Protein AF-0000000070377873 (afdb_homodimer)

pLDDT: mean 78.88, std 22.55, range [26.38, 98.84]

Nearest PDB structures (foldseek):
  3ucx-assembly1_A  TM=8.715E-01  e=2.286E-15  Mycolicibacterium smegmatis MC2 155
  5ha5-assembly1_D  TM=8.638E-01  e=3.453E-15  Brucella ovis IntaBari-2002-82-58
  5er6-assembly1_C  TM=8.522E-01  e=2.893E-15  Brucella ovis ATCC 25840
  5er6-assembly1_D  TM=8.565E-01  e=4.917E-15  Brucella ovis ATCC 25840
  5er6-assembly1_B  TM=8.440E-01  e=3.255E-15  Brucella ovis ATCC 25840

InterPro domains:
  IPR002347 Short-chain dehydrogenase/reductase SDR [PF00106] (20-206)
  IPR002347 Short-chain dehydrogenase/reductase SDR [PR00080] (94-105)
  IPR002347 Short-chain dehydrogenase/reductase SDR [PR00080] (147-155)
  IPR002347 Short-chain dehydrogenase/reductase SDR [PR00080] (167-186)
  IPR002347 Short-chain dehydrogenase/reductase SDR [PR00081] (20-37)
  IPR002347 Short-chain dehydrogenase/reductase SDR [PR00081] (94-105)
  IPR002347 Short-chain dehydrogenase/reductase SDR [PR00081] (141-157)
  IPR002347 Short-chain dehydrogenase/reductase SDR [PR00081] (167-186)
  IPR002347 Short-chain dehydrogenase/reductase SDR [PR00081] (188-205)
  IPR020904 Short-chain dehydrogenase/reductase, conserved site [PS00061] (154-182)
  IPR036291 NAD(P)-binding domain superfamily [SSF51735] (17-271)

Radius of gyration: 23.63 Å; Cα contacts (8 Å, |Δi|>4): 1146; chains: 2; bounding box: 64×67×55 Å

Organism: Tetrahymena thermophila (strain SB210) (NCBI:txid312017)

Structure (mmCIF, N/CA/C/O backbone):
data_AF-0000000070377873-model_v1
#
loop_
_entity.id
_entity.type
_entity.pdbx_description
1 polymer 'Enoyl-(Acyl carrier) reductase'
#
loop_
_atom_site.group_PDB
_atom_site.id
_atom_site.type_symbol
_atom_site.label_atom_id
_atom_site.label_alt_id
_atom_site.label_comp_id
_atom_site.label_asym_id
_atom_site.label_entity_id
_atom_site.label_seq_id
_atom_site.pdbx_PDB_ins_code
_atom_site.Cartn_x
_atom_site.Cartn_y
_atom_site.Cartn_z
_atom_site.occupancy
_atom_site.B_iso_or_equiv
_atom_site.auth_seq_id
_atom_site.auth_comp_id
_atom_site.auth_asym_id
_atom_site.auth_atom_id
_atom_site.pdbx_PDB_model_num
ATOM 1 N N . MET A 1 1 ? 6.623 2.954 18.872 1 40.24 1 MET A N 1
ATOM 2 C CA . MET A 1 1 ? 5.395 2.41 19.444 1 40.24 1 MET A CA 1
ATOM 3 C C . MET A 1 1 ? 4.212 3.333 19.173 1 40.24 1 MET A C 1
ATOM 5 O O . MET A 1 1 ? 4.383 4.548 19.052 1 40.24 1 MET A O 1
ATOM 9 N N . GLY A 1 2 ? 3.253 2.637 18.497 1 55.46 2 GLY A N 1
ATOM 10 C CA . GLY A 1 2 ? 2.027 3.419 18.508 1 55.46 2 GLY A CA 1
ATOM 11 C C . GLY A 1 2 ? 1.664 3.939 19.886 1 55.46 2 GLY A C 1
ATOM 12 O O . GLY A 1 2 ? 2.017 3.33 20.899 1 55.46 2 GLY A O 1
ATOM 13 N N . ASN A 1 3 ? 1.294 5.198 19.967 1 63.51 3 ASN A N 1
ATOM 14 C CA . ASN A 1 3 ? 0.934 5.827 21.234 1 63.51 3 ASN A CA 1
ATOM 15 C C . ASN A 1 3 ? -0.553 5.663 21.538 1 63.51 3 ASN A C 1
ATOM 17 O O . ASN A 1 3 ? -1.385 5.709 20.631 1 63.51 3 ASN A O 1
ATOM 21 N N . ASN A 1 4 ? -0.818 5.073 22.719 1 68.72 4 ASN A N 1
ATOM 22 C CA . ASN A 1 4 ? -2.213 5.074 23.145 1 68.72 4 ASN A CA 1
ATOM 23 C C . ASN A 1 4 ? -2.579 6.368 23.866 1 68.72 4 ASN A C 1
ATOM 25 O O . ASN A 1 4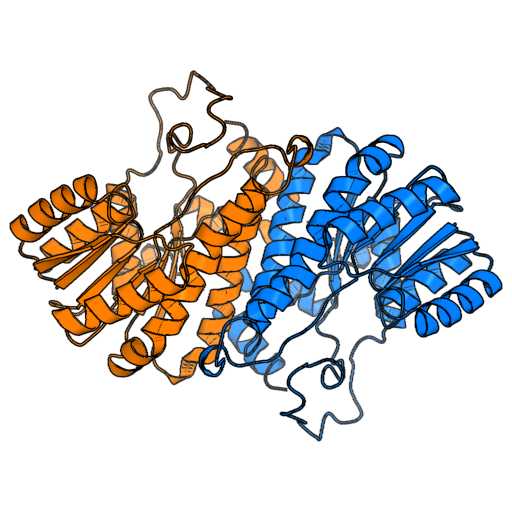 ? -1.7 7.16 24.213 1 68.72 4 ASN A O 1
ATOM 29 N N . LEU A 1 5 ? -3.831 6.519 24.042 1 72.92 5 LEU A N 1
ATOM 30 C CA . LEU A 1 5 ? -4.358 7.768 24.582 1 72.92 5 LEU A CA 1
ATOM 31 C C . LEU A 1 5 ? -3.727 8.085 25.933 1 72.92 5 LEU A C 1
ATOM 33 O O . LEU A 1 5 ? -3.423 9.244 26.224 1 72.92 5 LEU A O 1
ATOM 37 N N . ALA A 1 6 ? -3.546 7.081 26.717 1 71.89 6 ALA A N 1
ATOM 38 C CA . ALA A 1 6 ? -2.972 7.282 28.046 1 71.89 6 ALA A CA 1
ATOM 39 C C . ALA A 1 6 ? -1.543 7.808 27.952 1 71.89 6 ALA A C 1
ATOM 41 O O . ALA A 1 6 ? -1.149 8.691 28.718 1 71.89 6 ALA A O 1
ATOM 42 N N . VAL A 1 7 ? -0.82 7.301 27.044 1 75.51 7 VAL A N 1
ATOM 43 C CA . VAL A 1 7 ? 0.563 7.719 26.844 1 75.51 7 VAL A CA 1
ATOM 44 C C . VAL A 1 7 ? 0.599 9.139 26.284 1 75.51 7 VAL A C 1
ATOM 46 O O . VAL A 1 7 ? 1.42 9.959 26.703 1 75.51 7 VAL A O 1
ATOM 49 N N . LEU A 1 8 ? -0.308 9.389 25.438 1 82.5 8 LEU A N 1
ATOM 50 C CA . LEU A 1 8 ? -0.351 10.7 24.799 1 82.5 8 LEU A CA 1
ATOM 51 C C . LEU A 1 8 ? -0.622 11.796 25.825 1 82.5 8 LEU A C 1
ATOM 53 O O . LEU A 1 8 ? -0.077 12.897 25.721 1 82.5 8 LEU A O 1
ATOM 57 N N . GLN A 1 9 ? -1.355 11.42 26.782 1 82.57 9 GLN A N 1
ATOM 58 C CA . GLN A 1 9 ? -1.77 12.416 27.764 1 82.57 9 GLN A CA 1
ATOM 59 C C . GLN A 1 9 ? -0.588 12.877 28.613 1 82.57 9 GLN A C 1
ATOM 61 O O . GLN A 1 9 ? -0.595 13.989 29.144 1 82.57 9 GLN A O 1
ATOM 66 N N . ILE A 1 10 ? 0.428 12.102 28.658 1 81 10 ILE A N 1
ATOM 67 C CA . ILE A 1 10 ? 1.524 12.458 29.551 1 81 10 ILE A CA 1
ATOM 68 C C . ILE A 1 10 ? 2.695 13.007 28.739 1 81 10 ILE A C 1
ATOM 70 O O . ILE A 1 10 ? 3.686 13.475 29.304 1 81 10 ILE A O 1
ATOM 74 N N . MET A 1 11 ? 2.621 12.959 27.464 1 83.44 11 MET A N 1
ATOM 75 C CA . MET A 1 11 ? 3.668 13.481 26.591 1 83.44 11 MET A CA 1
ATOM 76 C C . MET A 1 11 ? 3.632 15.005 26.548 1 83.44 11 MET A C 1
ATOM 78 O O . MET A 1 11 ? 2.57 15.61 26.709 1 83.44 11 MET A O 1
ATOM 82 N N . PRO A 1 12 ? 4.791 15.565 26.403 1 89.1 12 PRO A N 1
ATOM 83 C CA . PRO A 1 12 ? 4.808 17.028 26.321 1 89.1 12 PRO A CA 1
ATOM 84 C C . PRO A 1 12 ? 4.078 17.558 25.089 1 89.1 12 PRO A C 1
ATOM 86 O O . PRO A 1 12 ? 4.131 16.941 24.022 1 89.1 12 PRO A O 1
ATOM 89 N N . ASN A 1 13 ? 3.432 18.698 25.274 1 91.32 13 ASN A N 1
ATOM 90 C CA . ASN A 1 13 ? 2.739 19.376 24.183 1 91.32 13 ASN A CA 1
ATOM 91 C C . ASN A 1 13 ? 3.706 20.176 23.316 1 91.32 13 ASN A C 1
ATOM 93 O O . ASN A 1 13 ? 4.473 20.995 23.827 1 91.32 13 ASN A O 1
ATOM 97 N N . LYS A 1 14 ? 3.661 19.997 22.006 1 92.66 14 LYS A N 1
ATOM 98 C CA . LYS A 1 14 ? 4.606 20.639 21.097 1 92.66 14 LYS A CA 1
ATOM 99 C C . LYS A 1 14 ? 3.89 21.58 20.134 1 92.66 14 LYS A C 1
ATOM 101 O O . LYS A 1 14 ? 4.498 22.093 19.192 1 92.66 14 LYS A O 1
ATOM 106 N N . PHE A 1 15 ? 2.631 21.723 20.354 1 94.99 15 PHE A N 1
ATOM 107 C CA . PHE A 1 15 ? 1.84 22.616 19.515 1 94.99 15 PHE A CA 1
ATOM 108 C C . PHE A 1 15 ? 2.211 24.071 19.773 1 94.99 15 PHE A C 1
ATOM 110 O O . PHE A 1 15 ? 2.431 24.468 20.919 1 94.99 15 PHE A O 1
ATOM 117 N N . LYS A 1 16 ? 2.279 24.862 18.701 1 93.55 16 LYS A N 1
ATOM 118 C CA . LYS A 1 16 ? 2.529 26.298 18.782 1 93.55 16 LYS A CA 1
ATOM 119 C C . LYS A 1 16 ? 1.332 27.094 18.271 1 93.55 16 LYS A C 1
ATOM 121 O O . LYS A 1 16 ? 0.901 26.914 17.13 1 93.55 16 LYS A O 1
ATOM 126 N N . SER A 1 17 ? 0.835 27.94 19.111 1 92.55 17 SER A N 1
ATOM 127 C CA . SER A 1 17 ? -0.261 28.817 18.712 1 92.55 17 SER A CA 1
ATOM 128 C C . SER A 1 17 ? 0.127 29.679 17.516 1 92.55 17 SER A C 1
ATOM 130 O O . SER A 1 17 ? 1.286 30.079 17.383 1 92.55 17 SER A O 1
ATOM 132 N N . GLY A 1 18 ? -0.822 29.913 16.668 1 93.57 18 GLY A N 1
ATOM 133 C CA . GLY A 1 18 ? -0.566 30.746 15.503 1 93.57 18 GLY A CA 1
ATOM 134 C C . GLY A 1 18 ? 0.08 29.988 14.359 1 93.57 18 GLY A C 1
ATOM 135 O O . GLY A 1 18 ? 0.475 30.586 13.356 1 93.57 18 GLY A O 1
ATOM 136 N N . SER A 1 19 ? 0.239 28.733 14.522 1 97.69 19 SER A N 1
ATOM 137 C CA . SER A 1 19 ? 0.829 27.895 13.484 1 97.69 19 SER A CA 1
ATOM 138 C C . SER A 1 19 ? 0.055 28.008 12.175 1 97.69 19 SER A C 1
ATOM 140 O O . SER A 1 19 ? -1.138 28.32 12.179 1 97.69 19 SER A O 1
ATOM 142 N N . VAL A 1 20 ? 0.756 27.835 11.07 1 98.75 20 VAL A N 1
ATOM 143 C CA . VAL A 1 20 ? 0.139 27.761 9.75 1 98.75 20 VAL A CA 1
ATOM 144 C C . VAL A 1 20 ? -0.188 26.308 9.412 1 98.75 20 VAL A C 1
ATOM 146 O O . VAL A 1 20 ? 0.71 25.467 9.326 1 98.75 20 VAL A O 1
ATOM 149 N N . VAL A 1 21 ? -1.487 26.036 9.228 1 98.76 21 VAL A N 1
ATOM 150 C CA . VAL A 1 21 ? -1.974 24.675 9.027 1 98.76 21 VAL A CA 1
ATOM 151 C C . VAL A 1 21 ? -2.6 24.549 7.64 1 98.76 21 VAL A C 1
ATOM 153 O O . VAL A 1 21 ? -3.489 25.325 7.28 1 98.76 21 VAL A O 1
ATOM 156 N N . LEU A 1 22 ? -2.074 23.704 6.816 1 98.77 22 LEU A N 1
ATOM 157 C CA . LEU A 1 22 ? -2.631 23.358 5.513 1 98.77 22 LEU A CA 1
ATOM 158 C C . LEU A 1 22 ? -3.426 22.059 5.589 1 98.77 22 LEU A C 1
ATOM 160 O O . LEU A 1 22 ? -2.88 21.012 5.943 1 98.77 22 LEU A O 1
ATOM 164 N N . ILE A 1 23 ? -4.739 22.055 5.248 1 98.65 23 ILE A N 1
ATOM 165 C CA . ILE A 1 23 ? -5.608 20.898 5.434 1 98.65 23 ILE A CA 1
ATOM 166 C C . ILE A 1 23 ? -6.217 20.489 4.094 1 98.65 23 ILE A C 1
ATOM 168 O O . ILE A 1 23 ? -6.954 21.263 3.478 1 98.65 23 ILE A O 1
ATOM 172 N N . THR A 1 24 ? -5.93 19.3 3.656 1 98.16 24 THR A N 1
ATOM 173 C CA . THR A 1 24 ? -6.614 18.741 2.496 1 98.16 24 THR A CA 1
ATOM 174 C C . THR A 1 24 ? -7.925 18.078 2.909 1 98.16 24 THR A C 1
ATOM 176 O O . THR A 1 24 ? -8.015 17.484 3.985 1 98.16 24 THR A O 1
ATOM 179 N N . GLY A 1 25 ? -8.936 18.147 2.034 1 96.03 25 GLY A N 1
ATOM 180 C CA . GLY A 1 25 ? -10.24 17.602 2.376 1 96.03 25 GLY A CA 1
ATOM 181 C C . GLY A 1 25 ? -10.902 18.323 3.535 1 96.03 25 GLY A C 1
ATOM 182 O O . GLY A 1 25 ? -11.436 17.687 4.446 1 96.03 25 GLY A O 1
ATOM 183 N N . ALA A 1 26 ? -10.851 19.603 3.512 1 96.38 26 ALA A N 1
ATOM 184 C CA . ALA A 1 26 ? -11.262 20.411 4.657 1 96.38 26 ALA A CA 1
ATOM 185 C C . ALA A 1 26 ? -12.743 20.768 4.573 1 96.38 26 ALA A C 1
ATOM 187 O O . ALA A 1 26 ? -13.282 21.425 5.467 1 96.38 26 ALA A O 1
ATOM 188 N N . SER A 1 27 ? -13.466 20.278 3.594 1 93.89 27 SER A N 1
ATOM 189 C CA . SER A 1 27 ? -14.815 20.77 3.337 1 93.89 27 SER A CA 1
ATOM 190 C C . SER A 1 27 ? -15.846 20.018 4.173 1 93.89 27 SER A C 1
ATOM 192 O O . SER A 1 27 ? -16.988 20.462 4.305 1 93.89 27 SER A O 1
ATOM 194 N N . GLN A 1 28 ? -15.523 18.851 4.704 1 89.95 28 GLN A N 1
ATOM 195 C CA . GLN A 1 28 ? -16.48 18.064 5.474 1 89.95 28 GLN A CA 1
ATOM 196 C C . GLN A 1 28 ? -15.767 17.064 6.38 1 89.95 28 GLN A C 1
ATOM 198 O O . GLN A 1 28 ? -14.539 16.958 6.351 1 89.95 28 GLN A O 1
ATOM 203 N N . GLY A 1 29 ? -16.559 16.516 7.309 1 89.52 29 GLY A N 1
ATOM 204 C CA . GLY A 1 29 ? -16.092 15.397 8.112 1 89.52 29 GLY A CA 1
ATOM 205 C C . GLY A 1 29 ? -14.986 15.776 9.078 1 89.52 29 GLY A C 1
ATOM 206 O O . GLY A 1 29 ? -15.093 16.774 9.793 1 89.52 29 GLY A O 1
ATOM 207 N N . ILE A 1 30 ? -14.037 14.949 9.13 1 90.28 30 ILE A N 1
ATOM 208 C CA . ILE A 1 30 ? -12.927 15.113 10.062 1 90.28 30 ILE A CA 1
ATOM 209 C C . ILE A 1 30 ? -12.125 16.359 9.694 1 90.28 30 ILE A C 1
ATOM 211 O O . ILE A 1 30 ? -11.702 17.115 10.572 1 90.28 30 ILE A O 1
ATOM 215 N N . GLY A 1 31 ? -11.978 16.604 8.343 1 94.98 31 GLY A N 1
ATOM 216 C CA . GLY A 1 31 ? -11.226 17.764 7.889 1 94.98 31 GLY A CA 1
ATOM 217 C C . GLY A 1 31 ? -11.824 19.08 8.35 1 94.98 31 GLY A C 1
ATOM 218 O O . GLY A 1 31 ? -11.102 19.972 8.8 1 94.98 31 GLY A O 1
ATOM 219 N N . LYS A 1 32 ? -13.106 19.136 8.241 1 96.28 32 LYS A N 1
ATOM 220 C CA . LYS A 1 32 ? -13.808 20.326 8.712 1 96.28 32 LYS A CA 1
ATOM 221 C C . LYS A 1 32 ? -13.63 20.511 10.216 1 96.28 32 LYS A C 1
ATOM 223 O O . LYS A 1 32 ? -13.327 21.612 10.68 1 96.28 32 LYS A O 1
ATOM 228 N N . GLU A 1 33 ? -13.813 19.461 10.949 1 95.29 33 GLU A N 1
ATOM 229 C CA . GLU A 1 33 ? -13.711 19.534 12.404 1 95.29 33 GLU A CA 1
ATOM 230 C C . GLU A 1 33 ? -12.3 19.919 12.84 1 95.29 33 GLU A C 1
ATOM 232 O O . GLU A 1 33 ? -12.126 20.693 13.783 1 95.29 33 GLU A O 1
ATOM 237 N N . LEU A 1 34 ? -11.331 19.404 12.189 1 96.77 34 LEU A N 1
ATOM 238 C CA . LEU A 1 34 ? -9.953 19.767 12.499 1 96.77 34 LEU A CA 1
ATOM 239 C C . LEU A 1 34 ? -9.703 21.245 12.22 1 96.77 34 LEU A C 1
ATOM 241 O O . LEU A 1 34 ? -9.026 21.922 12.997 1 96.77 34 LEU A O 1
ATOM 245 N N . ALA A 1 35 ? -10.245 21.705 11.091 1 98.15 35 ALA A N 1
ATOM 246 C CA . ALA A 1 35 ? -10.12 23.12 10.751 1 98.15 35 ALA A CA 1
ATOM 247 C C . ALA A 1 35 ? -10.684 24.003 11.861 1 98.15 35 ALA A C 1
ATOM 249 O O . ALA A 1 35 ? -10.047 24.976 12.272 1 98.15 35 ALA A O 1
ATOM 250 N N . LEU A 1 36 ? -11.807 23.631 12.375 1 97.91 36 LEU A N 1
ATOM 251 C CA . LEU A 1 36 ? -12.462 24.406 13.422 1 97.91 36 LEU A CA 1
ATOM 252 C C . LEU A 1 36 ? -11.636 24.395 14.704 1 97.91 36 LEU A C 1
ATOM 254 O O . LEU A 1 36 ? -11.492 25.427 15.363 1 97.91 36 LEU A O 1
ATOM 258 N N . ARG A 1 37 ? -11.067 23.285 15.044 1 96.73 37 ARG A N 1
ATOM 259 C CA . ARG A 1 37 ? -10.255 23.163 16.25 1 96.73 37 ARG A CA 1
ATOM 260 C C . ARG A 1 37 ? -8.992 24.011 16.148 1 96.73 37 ARG A C 1
ATOM 262 O O . ARG A 1 37 ? -8.616 24.692 17.105 1 96.73 37 ARG A O 1
ATOM 269 N N . TYR A 1 38 ? -8.35 24.003 15.028 1 97.93 38 TYR A N 1
ATOM 270 C CA . TYR A 1 38 ? -7.15 24.811 14.845 1 97.93 38 TYR A CA 1
ATOM 271 C C . TYR A 1 38 ? -7.492 26.296 14.805 1 97.93 38 TYR A C 1
ATOM 273 O O . TYR A 1 38 ? -6.73 27.129 15.3 1 97.93 38 TYR A O 1
ATOM 281 N N . ALA A 1 39 ? -8.651 26.614 14.186 1 98.04 39 ALA A N 1
ATOM 282 C CA . ALA A 1 39 ? -9.091 28.006 14.147 1 98.04 39 ALA A CA 1
ATOM 283 C C . ALA A 1 39 ? -9.293 28.557 15.556 1 98.04 39 ALA A C 1
ATOM 285 O O . ALA A 1 39 ? -8.869 29.675 15.858 1 98.04 39 ALA A O 1
ATOM 286 N N . SER A 1 40 ? -9.879 27.725 16.389 1 97.06 40 SER A N 1
ATOM 287 C CA . SER A 1 40 ? -10.132 28.133 17.767 1 97.06 40 SER A CA 1
ATOM 288 C C . SER A 1 40 ? -8.827 28.343 18.528 1 97.06 40 SER A C 1
ATOM 290 O O . SER A 1 40 ? -8.821 28.946 19.604 1 97.06 40 SER A O 1
ATOM 292 N N . ARG A 1 41 ? -7.757 27.883 17.995 1 96.9 41 ARG A N 1
ATOM 293 C CA . ARG A 1 41 ? -6.435 28.028 18.596 1 96.9 41 ARG A CA 1
ATOM 294 C C . ARG A 1 41 ? -5.631 29.118 17.895 1 96.9 41 ARG A C 1
ATOM 296 O O . ARG A 1 41 ? -4.4 29.125 17.955 1 96.9 41 ARG A O 1
ATOM 303 N N . GLN A 1 42 ? -6.35 29.927 17.097 1 96.94 42 GLN A N 1
ATOM 304 C CA . GLN A 1 42 ? -5.837 31.134 16.458 1 96.94 42 GLN A CA 1
ATOM 305 C C . GLN A 1 42 ? -4.836 30.793 15.358 1 96.94 42 GLN A C 1
ATOM 307 O O . GLN A 1 42 ? -3.868 31.525 15.142 1 96.94 42 GLN A O 1
ATOM 312 N N . CYS A 1 43 ? -4.989 29.694 14.749 1 98.19 43 CYS A N 1
ATOM 313 C CA . CYS A 1 43 ? -4.104 29.272 13.668 1 98.19 43 CYS A CA 1
ATOM 314 C C . CYS A 1 43 ? -4.478 29.956 12.359 1 98.19 43 CYS A C 1
ATOM 316 O O . CYS A 1 43 ? -5.578 30.496 12.228 1 98.19 43 CYS A O 1
ATOM 318 N N . ARG A 1 44 ? -3.518 30.066 11.501 1 98.65 44 ARG A N 1
ATOM 319 C CA . ARG A 1 44 ? -3.748 30.418 10.104 1 98.65 44 ARG A CA 1
ATOM 320 C C . ARG A 1 44 ? -3.947 29.171 9.25 1 98.65 44 ARG A C 1
ATOM 322 O O . ARG A 1 44 ? -3.17 28.218 9.343 1 98.65 44 ARG A O 1
ATOM 329 N N . LEU A 1 45 ? -5.029 29.167 8.472 1 98.72 45 LEU A N 1
ATOM 330 C CA . LEU A 1 45 ? -5.435 27.918 7.838 1 98.72 45 LEU A CA 1
ATOM 331 C C . LEU A 1 45 ? -5.573 28.093 6.329 1 98.72 45 LEU A C 1
ATOM 333 O O . LEU A 1 45 ? -6.105 29.103 5.863 1 98.72 45 LEU A O 1
ATOM 337 N N . LEU A 1 46 ? -5.004 27.253 5.576 1 98.84 46 LEU A N 1
ATOM 338 C CA . LEU A 1 46 ? -5.418 27.061 4.191 1 98.84 46 LEU A CA 1
ATOM 339 C C . LEU A 1 46 ? -6.286 25.815 4.05 1 98.84 46 LEU A C 1
ATOM 341 O O . LEU A 1 46 ? -5.823 24.699 4.3 1 98.84 46 LEU A O 1
ATOM 345 N N . LEU A 1 47 ? -7.528 26.029 3.671 1 98.72 47 LEU A N 1
ATOM 346 C CA . LEU A 1 47 ? -8.523 24.971 3.529 1 98.72 47 LEU A CA 1
ATOM 347 C C . LEU A 1 47 ? -8.635 24.522 2.075 1 98.72 47 LEU A C 1
ATOM 349 O O . LEU A 1 47 ? -8.968 25.322 1.198 1 98.72 47 LEU A O 1
ATOM 353 N N . CYS A 1 48 ? -8.388 23.225 1.86 1 98.45 48 CYS A N 1
ATOM 354 C CA . CYS A 1 48 ? -8.302 22.749 0.483 1 98.45 48 CYS A CA 1
ATOM 355 C C . CYS A 1 48 ? -9.304 21.629 0.23 1 98.45 48 CYS A C 1
ATOM 357 O O . CYS A 1 48 ? -9.384 20.675 1.006 1 98.45 48 CYS A O 1
ATOM 359 N N . ALA A 1 49 ? -10.046 21.7 -0.83 1 97.43 49 ALA A N 1
ATOM 360 C CA . ALA A 1 49 ? -10.981 20.675 -1.286 1 97.43 49 ALA A CA 1
ATOM 361 C C . ALA A 1 49 ? -11.497 20.988 -2.688 1 97.43 49 ALA A C 1
ATOM 363 O O . ALA A 1 49 ? -11.092 21.98 -3.298 1 97.43 49 ALA A O 1
ATOM 364 N N . ARG A 1 50 ? -12.337 20.158 -3.166 1 95.11 50 ARG A N 1
ATOM 365 C CA . ARG A 1 50 ? -12.84 20.309 -4.528 1 95.11 50 ARG A CA 1
ATOM 366 C C . ARG A 1 50 ? -14.053 21.233 -4.564 1 95.11 50 ARG A C 1
ATOM 368 O O . ARG A 1 50 ? -14.293 21.911 -5.565 1 95.11 50 ARG A O 1
ATOM 375 N N . ASN A 1 51 ? -14.819 21.236 -3.486 1 95.52 51 ASN A N 1
ATOM 376 C CA . ASN A 1 51 ? -16.071 21.985 -3.464 1 95.52 51 ASN A CA 1
ATOM 377 C C . ASN A 1 51 ? -15.887 23.366 -2.84 1 95.52 51 ASN A C 1
ATOM 379 O O . ASN A 1 51 ? -15.823 23.496 -1.617 1 95.52 51 ASN A O 1
ATOM 383 N N . VAL A 1 52 ? -15.984 24.366 -3.653 1 96.86 52 VAL A N 1
ATOM 384 C CA . VAL A 1 52 ? -15.658 25.724 -3.232 1 96.86 52 VAL A CA 1
ATOM 385 C C . VAL A 1 52 ? -16.733 26.242 -2.28 1 96.86 52 VAL A C 1
ATOM 387 O O . VAL A 1 52 ? -16.428 26.943 -1.311 1 96.86 52 VAL A O 1
ATOM 390 N N . GLU A 1 53 ? -17.97 25.92 -2.522 1 97.4 53 GLU A N 1
ATOM 391 C CA . GLU A 1 53 ? -19.059 26.416 -1.685 1 97.4 53 GLU A CA 1
ATOM 392 C C . GLU A 1 53 ? -18.954 25.872 -0.263 1 97.4 53 GLU A C 1
ATOM 394 O O . GLU A 1 53 ? -19.132 26.614 0.706 1 97.4 53 GLU A O 1
ATOM 399 N N . LEU A 1 54 ? -18.678 24.639 -0.163 1 97.09 54 LEU A N 1
ATOM 400 C CA . LEU A 1 54 ? -18.501 24.036 1.154 1 97.09 54 LEU A CA 1
ATOM 401 C C . LEU A 1 54 ? -17.282 24.621 1.859 1 97.09 54 LEU A C 1
ATOM 403 O O . LEU A 1 54 ? -17.305 24.832 3.074 1 97.09 54 LEU A O 1
ATOM 407 N N . LEU A 1 55 ? -16.29 24.929 1.088 1 98.02 55 LEU A N 1
ATOM 408 C CA . LEU A 1 55 ? -15.083 25.522 1.654 1 98.02 55 LEU A CA 1
ATOM 409 C C . LEU A 1 55 ? -15.371 26.909 2.218 1 98.02 55 LEU A C 1
ATOM 411 O O . LEU A 1 55 ? -14.867 27.267 3.285 1 98.02 55 LEU A O 1
ATOM 415 N N . LYS A 1 56 ? -16.135 27.656 1.516 1 98.24 56 LYS A N 1
ATOM 416 C CA . LYS A 1 56 ? -16.475 29.006 1.956 1 98.24 56 LYS A CA 1
ATOM 417 C C . LYS A 1 56 ? -17.234 28.977 3.28 1 98.24 56 LYS A C 1
ATOM 419 O O . LYS A 1 56 ? -17.024 29.834 4.14 1 98.24 56 LYS A O 1
ATOM 424 N N . ASN A 1 57 ? -18.079 28.033 3.381 1 98.1 57 ASN A N 1
ATOM 425 C CA . ASN A 1 57 ? -18.793 27.867 4.643 1 98.1 57 ASN A CA 1
ATOM 426 C C . ASN A 1 57 ? -17.836 27.571 5.794 1 98.1 57 ASN A C 1
ATOM 428 O O . ASN A 1 57 ? -17.944 28.169 6.866 1 98.1 57 ASN A O 1
ATOM 432 N N . VAL A 1 58 ? -16.905 26.685 5.588 1 98.31 58 VAL A N 1
ATOM 433 C CA . VAL A 1 58 ? -15.936 26.329 6.62 1 98.31 58 VAL A CA 1
ATOM 434 C C . VAL A 1 58 ? -15.033 27.525 6.916 1 98.31 58 VAL A C 1
ATOM 436 O O . VAL A 1 58 ? -14.691 27.781 8.073 1 98.31 58 VAL A O 1
ATOM 439 N N . GLN A 1 59 ? -14.662 28.252 5.87 1 98.58 59 GLN A N 1
ATOM 440 C CA . GLN A 1 59 ? -13.85 29.455 6.024 1 98.58 59 GLN A CA 1
ATOM 441 C C . GLN A 1 59 ? -14.521 30.456 6.96 1 98.58 59 GLN A C 1
ATOM 443 O O . GLN A 1 59 ? -13.883 30.984 7.873 1 98.58 59 GLN A O 1
ATOM 448 N N . SER A 1 60 ? -15.766 30.673 6.738 1 98.54 60 SER A N 1
ATOM 449 C CA . SER A 1 60 ? -16.522 31.616 7.555 1 98.54 60 SER A CA 1
ATOM 450 C C . SER A 1 60 ? -16.553 31.181 9.016 1 98.54 60 SER A C 1
ATOM 452 O O . SER A 1 60 ? -16.345 31.997 9.917 1 98.54 60 SER A O 1
ATOM 454 N N . LEU A 1 61 ? -16.806 29.948 9.238 1 98.24 61 LEU A N 1
ATOM 455 C CA . LEU A 1 61 ? -16.845 29.407 10.593 1 98.24 61 LEU A CA 1
ATOM 456 C C . LEU A 1 61 ? -15.487 29.549 11.273 1 98.24 61 LEU A C 1
ATOM 458 O O . LEU A 1 61 ? -15.412 29.934 12.442 1 98.24 61 LEU A O 1
ATOM 462 N N . CYS A 1 62 ? -14.431 29.256 10.562 1 98.42 62 CYS A N 1
ATOM 463 C CA . CYS A 1 62 ? -13.08 29.348 11.105 1 98.42 62 CYS A CA 1
ATOM 464 C C . CYS A 1 62 ? -12.744 30.784 11.489 1 98.42 62 CYS A C 1
ATOM 466 O O . CYS A 1 62 ? -12.18 31.03 12.557 1 98.42 62 CYS A O 1
ATOM 468 N N . ASN A 1 63 ? -13.092 31.701 10.602 1 98.16 63 ASN A N 1
ATOM 469 C CA . ASN A 1 63 ? -12.828 33.109 10.879 1 98.16 63 ASN A CA 1
ATOM 470 C C . ASN A 1 63 ? -13.593 33.592 12.107 1 98.16 63 ASN A C 1
ATOM 472 O O . ASN A 1 63 ? -13.08 34.396 12.887 1 98.16 63 ASN A O 1
ATOM 476 N N . HIS A 1 64 ? -14.736 33.06 12.295 1 97.95 64 HIS A N 1
ATOM 477 C CA . HIS A 1 64 ? -15.555 33.42 13.447 1 97.95 64 HIS A CA 1
ATOM 478 C C . HIS A 1 64 ? -14.951 32.887 14.741 1 97.95 64 HIS A C 1
ATOM 480 O O . HIS A 1 64 ? -15.118 33.49 15.804 1 97.95 64 HIS A O 1
ATOM 486 N N . LEU A 1 65 ? -14.218 31.809 14.674 1 97.27 65 LEU A N 1
ATOM 487 C CA . LEU A 1 65 ? -13.655 31.154 15.85 1 97.27 65 LEU A CA 1
ATOM 488 C C . LEU A 1 65 ? -12.304 31.76 16.215 1 97.27 65 LEU A C 1
ATOM 490 O O . LEU A 1 65 ? -11.685 31.358 17.203 1 97.27 65 LEU A O 1
ATOM 494 N N . GLY A 1 66 ? -11.797 32.72 15.37 1 96.12 66 GLY A N 1
ATOM 495 C CA . GLY A 1 66 ? -10.581 33.434 15.722 1 96.12 66 GLY A CA 1
ATOM 496 C C . GLY A 1 66 ? -9.401 33.074 14.839 1 96.12 66 GLY A C 1
ATOM 497 O O . GLY A 1 66 ? -8.314 33.636 14.987 1 96.12 66 GLY A O 1
ATOM 498 N N . GLY A 1 67 ? -9.592 32.103 13.919 1 96.98 67 GLY A N 1
ATOM 499 C CA . GLY A 1 67 ? -8.55 31.773 12.96 1 96.98 67 GLY A CA 1
ATOM 500 C C . GLY A 1 67 ? -8.545 32.683 11.746 1 96.98 67 GLY A C 1
ATOM 501 O O . GLY A 1 67 ? -9.383 33.58 11.634 1 96.98 67 GLY A O 1
ATOM 502 N N . LYS A 1 68 ? -7.586 32.593 10.955 1 98.06 68 LYS A N 1
ATOM 503 C CA . LYS A 1 68 ? -7.506 33.223 9.64 1 98.06 68 LYS A CA 1
ATOM 504 C C . LYS A 1 68 ? -7.461 32.176 8.531 1 98.06 68 LYS A C 1
ATOM 506 O O . LYS A 1 68 ? -6.408 31.598 8.258 1 98.06 68 LYS A O 1
ATOM 511 N N . ALA A 1 69 ? -8.594 32.038 7.89 1 98.61 69 ALA A N 1
ATOM 512 C CA . ALA A 1 69 ? -8.7 30.931 6.943 1 98.61 69 ALA A CA 1
ATOM 513 C C . ALA A 1 69 ? -8.767 31.442 5.507 1 98.61 69 ALA A C 1
ATOM 515 O O . ALA A 1 69 ? -9.456 32.424 5.223 1 98.61 69 ALA A O 1
ATOM 516 N N . GLU A 1 70 ? -7.99 30.891 4.666 1 98.65 70 GLU A N 1
ATOM 517 C CA . GLU A 1 70 ? -8.079 31.022 3.215 1 98.65 70 GLU A CA 1
ATOM 518 C C . GLU A 1 70 ? -8.479 29.7 2.565 1 98.65 70 GLU A C 1
ATOM 520 O O . GLU A 1 70 ? -8.339 28.636 3.172 1 98.65 70 GLU A O 1
ATOM 525 N N . ILE A 1 71 ? -9.076 29.801 1.343 1 98.6 71 ILE A N 1
ATOM 526 C CA . ILE A 1 71 ? -9.533 28.582 0.684 1 98.6 71 ILE A CA 1
ATOM 527 C C . ILE A 1 71 ? -8.75 28.37 -0.609 1 98.6 71 ILE A C 1
ATOM 529 O O . ILE A 1 71 ? -8.312 29.334 -1.242 1 98.6 71 ILE A O 1
ATOM 533 N N . CYS A 1 72 ? -8.534 27.138 -0.969 1 98.37 72 CYS A N 1
ATOM 534 C CA . CYS A 1 72 ? -7.91 26.732 -2.223 1 98.37 72 CYS A CA 1
ATOM 535 C C . CYS A 1 72 ? -8.651 25.554 -2.844 1 98.37 72 CYS A C 1
ATOM 537 O O . CYS A 1 72 ? -8.642 24.45 -2.297 1 98.37 72 CYS A O 1
ATOM 539 N N . GLN A 1 73 ? -9.315 25.826 -3.921 1 98.11 73 GLN A N 1
ATOM 540 C CA . GLN A 1 73 ? -9.971 24.746 -4.65 1 98.11 73 GLN A CA 1
ATOM 541 C C . GLN A 1 73 ? -8.952 23.883 -5.389 1 98.11 73 GLN A C 1
ATOM 543 O O . GLN A 1 73 ? -8.177 24.388 -6.204 1 98.11 73 GLN A O 1
ATOM 548 N N . MET A 1 74 ? -9.013 22.549 -5.102 1 96.95 74 MET A N 1
ATOM 549 C CA . MET A 1 74 ? -8.036 21.671 -5.74 1 96.95 74 MET A CA 1
ATOM 550 C C . MET A 1 74 ? -8.451 20.209 -5.608 1 96.95 74 MET A C 1
ATOM 552 O O . MET A 1 74 ? -9.316 19.876 -4.796 1 96.95 74 MET A O 1
ATOM 556 N N . ASP A 1 75 ? -7.906 19.461 -6.502 1 97.13 75 ASP A N 1
ATOM 557 C CA . ASP A 1 75 ? -8.017 18.006 -6.472 1 97.13 75 ASP A CA 1
ATOM 558 C C . ASP A 1 75 ? -6.68 17.361 -6.114 1 97.13 75 ASP A C 1
ATOM 560 O O . ASP A 1 75 ? -5.705 17.487 -6.857 1 97.13 75 ASP A O 1
ATOM 564 N N . VAL A 1 76 ? -6.692 16.647 -4.997 1 96.49 76 VAL A N 1
ATOM 565 C CA . VAL A 1 76 ? -5.437 16.12 -4.471 1 96.49 76 VAL A CA 1
ATOM 566 C C . VAL A 1 76 ? -4.873 15.074 -5.43 1 96.49 76 VAL A C 1
ATOM 568 O O . VAL A 1 76 ? -3.692 14.727 -5.354 1 96.49 76 VAL A O 1
ATOM 571 N N . SER A 1 77 ? -5.756 14.501 -6.297 1 95.62 77 SER A N 1
ATOM 572 C CA . SER A 1 77 ? -5.303 13.485 -7.241 1 95.62 77 SER A CA 1
ATOM 573 C C . SER A 1 77 ? -4.517 14.109 -8.389 1 95.62 77 SER A C 1
ATOM 575 O O . SER A 1 77 ? -3.914 13.397 -9.195 1 95.62 77 SER A O 1
ATOM 577 N N . ASN A 1 78 ? -4.508 15.392 -8.491 1 97.03 78 ASN A N 1
ATOM 578 C CA . ASN A 1 78 ? -3.79 16.123 -9.529 1 97.03 78 ASN A CA 1
ATOM 579 C C . ASN A 1 78 ? -2.51 16.753 -8.987 1 97.03 78 ASN A C 1
ATOM 581 O O . ASN A 1 78 ? -2.564 17.654 -8.148 1 97.03 78 ASN A O 1
ATOM 585 N N . GLU A 1 79 ? -1.398 16.348 -9.499 1 96.76 79 GLU A N 1
ATOM 586 C CA . GLU A 1 79 ? -0.103 16.798 -9 1 96.76 79 GLU A CA 1
ATOM 587 C C . GLU A 1 79 ? 0.042 18.312 -9.128 1 96.76 79 GLU A C 1
ATOM 589 O O . GLU A 1 79 ? 0.533 18.973 -8.211 1 96.76 79 GLU A O 1
ATOM 594 N N . GLU A 1 80 ? -0.368 18.827 -10.234 1 97.69 80 GLU A N 1
ATOM 595 C CA . GLU A 1 80 ? -0.241 20.262 -10.467 1 97.69 80 GLU A CA 1
ATOM 596 C C . GLU A 1 80 ? -1.085 21.059 -9.477 1 97.69 80 GLU A C 1
ATOM 598 O O . GLU A 1 80 ? -0.683 22.138 -9.036 1 97.69 80 GLU A O 1
ATOM 603 N N . ASP A 1 81 ? -2.244 20.602 -9.172 1 98.08 81 ASP A N 1
ATOM 604 C CA . ASP A 1 81 ? -3.08 21.238 -8.158 1 98.08 81 ASP A CA 1
ATOM 605 C C . ASP A 1 81 ? -2.375 21.267 -6.804 1 98.08 81 ASP A C 1
ATOM 607 O O . ASP A 1 81 ? -2.44 22.266 -6.085 1 98.08 81 ASP A O 1
ATOM 611 N N . CYS A 1 82 ? -1.702 20.21 -6.466 1 97.86 82 CYS A N 1
ATOM 612 C CA . CYS A 1 82 ? -0.997 20.116 -5.193 1 97.86 82 CYS A CA 1
ATOM 613 C C . CYS A 1 82 ? 0.162 21.105 -5.137 1 97.86 82 CYS A C 1
ATOM 615 O O . CYS A 1 82 ? 0.395 21.737 -4.106 1 97.86 82 CYS A O 1
ATOM 617 N N . LYS A 1 83 ? 0.834 21.201 -6.252 1 97.39 83 LYS A N 1
ATOM 618 C CA . LYS A 1 83 ? 1.903 22.192 -6.337 1 97.39 83 LYS A CA 1
ATOM 619 C C . LYS A 1 83 ? 1.362 23.603 -6.124 1 97.39 83 LYS A C 1
ATOM 621 O O . LYS A 1 83 ? 1.925 24.38 -5.35 1 97.39 83 LYS A O 1
ATOM 626 N N . ARG A 1 84 ? 0.327 23.868 -6.787 1 98.16 84 ARG A N 1
ATOM 627 C CA . ARG A 1 84 ? -0.303 25.18 -6.683 1 98.16 84 ARG A CA 1
ATOM 628 C C . ARG A 1 84 ? -0.787 25.444 -5.261 1 98.16 84 ARG A C 1
ATOM 630 O O . ARG A 1 84 ? -0.667 26.562 -4.756 1 98.16 84 ARG A O 1
ATOM 637 N N . MET A 1 85 ? -1.315 24.454 -4.623 1 98.29 85 MET A N 1
ATOM 638 C CA . MET A 1 85 ? -1.8 24.56 -3.249 1 98.29 85 MET A CA 1
ATOM 639 C C . MET A 1 85 ? -0.68 24.99 -2.308 1 98.29 85 MET A C 1
ATOM 641 O O . MET A 1 85 ? -0.879 25.855 -1.454 1 98.29 85 MET A O 1
ATOM 645 N N . ILE A 1 86 ? 0.502 24.395 -2.485 1 98.52 86 ILE A N 1
ATOM 646 C CA . ILE A 1 86 ? 1.645 24.741 -1.648 1 98.52 86 ILE A CA 1
ATOM 647 C C . ILE A 1 86 ? 2.061 26.186 -1.916 1 98.52 86 ILE A C 1
ATOM 649 O O . ILE A 1 86 ? 2.312 26.95 -0.98 1 98.52 86 ILE A O 1
ATOM 653 N N . GLN A 1 87 ? 2.049 26.532 -3.167 1 98.21 87 GLN A N 1
ATOM 654 C CA . GLN A 1 87 ? 2.421 27.894 -3.537 1 98.21 87 GLN A CA 1
ATOM 655 C C . GLN A 1 87 ? 1.441 28.909 -2.956 1 98.21 87 GLN A C 1
ATOM 657 O O . GLN A 1 87 ? 1.848 29.978 -2.496 1 98.21 87 GLN A O 1
ATOM 662 N N . GLU A 1 88 ? 0.195 28.634 -2.987 1 98.39 88 GLU A N 1
ATOM 663 C CA . GLU A 1 88 ? -0.823 29.512 -2.417 1 98.39 88 GLU A CA 1
ATOM 664 C C . GLU A 1 88 ? -0.628 29.68 -0.913 1 98.39 88 GLU A C 1
ATOM 666 O O . GLU A 1 88 ? -0.789 30.78 -0.38 1 98.39 88 GLU A O 1
ATOM 671 N N . CYS A 1 89 ? -0.311 28.586 -0.255 1 98.57 89 CYS A N 1
ATOM 672 C CA . CYS A 1 89 ? -0.072 28.657 1.182 1 98.57 89 CYS A CA 1
ATOM 673 C C . CYS A 1 89 ? 1.092 29.59 1.497 1 98.57 89 CYS A C 1
ATOM 675 O O . CYS A 1 89 ? 0.998 30.424 2.399 1 98.57 89 CYS A O 1
ATOM 677 N N . ILE A 1 90 ? 2.142 29.447 0.722 1 98.35 90 ILE A N 1
ATOM 678 C CA . ILE A 1 90 ? 3.334 30.26 0.937 1 98.35 90 ILE A CA 1
ATOM 679 C C . ILE A 1 90 ? 3.029 31.72 0.61 1 98.35 90 ILE A C 1
ATOM 681 O O . ILE A 1 90 ? 3.487 32.628 1.307 1 98.35 90 ILE A O 1
ATOM 685 N N . LYS A 1 91 ? 2.299 31.915 -0.414 1 98.17 91 LYS A N 1
ATOM 686 C CA . LYS A 1 91 ? 1.915 33.269 -0.8 1 98.17 91 LYS A CA 1
ATOM 687 C C . LYS A 1 91 ? 1.132 33.957 0.315 1 98.17 91 LYS A C 1
ATOM 689 O O . LYS A 1 91 ? 1.382 35.123 0.628 1 98.17 91 LYS A O 1
ATOM 694 N N . HIS A 1 92 ? 0.292 33.261 0.977 1 97.89 92 HIS A N 1
ATOM 695 C CA . HIS A 1 92 ? -0.599 33.849 1.971 1 97.89 92 HIS A CA 1
ATOM 696 C C . HIS A 1 92 ? 0.083 33.947 3.332 1 97.89 92 HIS A C 1
ATOM 698 O O . HIS A 1 92 ? -0.137 34.907 4.073 1 97.89 92 HIS A O 1
ATOM 704 N N . PHE A 1 93 ? 0.922 32.905 3.665 1 98.05 93 PHE A N 1
ATOM 705 C CA . PHE A 1 93 ? 1.302 32.806 5.07 1 98.05 93 PHE A CA 1
ATOM 706 C C . PHE A 1 93 ? 2.813 32.678 5.214 1 98.05 93 PHE A C 1
ATOM 708 O O . PHE A 1 93 ? 3.337 32.664 6.33 1 98.05 93 PHE A O 1
ATOM 715 N N . SER A 1 94 ? 3.605 32.396 4.148 1 97.41 94 SER A N 1
ATOM 716 C CA . SER A 1 94 ? 5.059 32.421 4.029 1 97.41 94 SER A CA 1
ATOM 717 C C . SER A 1 94 ? 5.685 31.162 4.619 1 97.41 94 SER A C 1
ATOM 719 O O . SER A 1 94 ? 6.903 30.982 4.562 1 97.41 94 SER A O 1
ATOM 721 N N . LYS A 1 95 ? 4.877 30.356 5.246 1 97.79 95 LYS A N 1
ATOM 722 C CA . LYS A 1 95 ? 5.421 29.131 5.826 1 97.79 95 LYS A CA 1
ATOM 723 C C . LYS A 1 95 ? 4.344 28.058 5.955 1 97.79 95 LYS A C 1
ATOM 725 O O . LYS A 1 95 ? 3.164 28.325 5.721 1 97.79 95 LYS A O 1
ATOM 730 N N . ILE A 1 96 ? 4.751 26.902 6.25 1 98.43 96 ILE A N 1
ATOM 731 C CA . ILE A 1 96 ? 3.899 25.774 6.608 1 98.43 96 ILE A CA 1
ATOM 732 C C . ILE A 1 96 ? 4.433 25.105 7.873 1 98.43 96 ILE A C 1
ATOM 734 O O . ILE A 1 96 ? 5.596 24.699 7.925 1 98.43 96 ILE A O 1
ATOM 738 N N . ASP A 1 97 ? 3.608 24.996 8.878 1 98.5 97 ASP A N 1
ATOM 739 C CA . ASP A 1 97 ? 4.018 24.356 10.124 1 98.5 97 ASP A CA 1
ATOM 740 C C . ASP A 1 97 ? 3.44 22.947 10.234 1 98.5 97 ASP A C 1
ATOM 742 O O . ASP A 1 97 ? 4.081 22.048 10.781 1 98.5 97 ASP A O 1
ATOM 746 N N . ILE A 1 98 ? 2.191 22.802 9.799 1 98.57 98 ILE A N 1
ATOM 747 C CA . ILE A 1 98 ? 1.493 21.525 9.892 1 98.57 98 ILE A CA 1
ATOM 748 C C . ILE A 1 98 ? 0.786 21.225 8.572 1 98.57 98 ILE A C 1
ATOM 750 O O . ILE A 1 98 ? 0.003 22.041 8.081 1 98.57 98 ILE A O 1
ATOM 754 N N . LEU A 1 99 ? 1.086 20.148 7.963 1 98.59 99 LEU A N 1
ATOM 755 C CA . LEU A 1 99 ? 0.389 19.613 6.799 1 98.59 99 LEU A CA 1
ATOM 756 C C . LEU A 1 99 ? -0.56 18.49 7.202 1 98.59 99 LEU A C 1
ATOM 758 O O . LEU A 1 99 ? -0.122 17.444 7.686 1 98.59 99 LEU A O 1
ATOM 762 N N . VAL A 1 100 ? -1.867 18.714 7.074 1 98.26 100 VAL A N 1
ATOM 763 C CA . VAL A 1 100 ? -2.873 17.714 7.413 1 98.26 100 VAL A CA 1
ATOM 764 C C . VAL A 1 100 ? -3.36 17.019 6.144 1 98.26 100 VAL A C 1
ATOM 766 O O . VAL A 1 100 ? -4.048 17.627 5.32 1 98.26 100 VAL A O 1
ATOM 769 N N . LEU A 1 101 ? -2.995 15.821 6.028 1 97.37 101 LEU A N 1
ATOM 770 C CA . LEU A 1 101 ? -3.432 14.986 4.914 1 97.37 101 LEU A CA 1
ATOM 771 C C . LEU A 1 101 ? -4.678 14.19 5.288 1 97.37 101 LEU A C 1
ATOM 773 O O . LEU A 1 101 ? -4.577 13.114 5.881 1 97.37 101 LEU A O 1
ATOM 777 N N . ASN A 1 102 ? -5.804 14.698 4.871 1 93.18 102 ASN A N 1
ATOM 778 C CA . ASN A 1 102 ? -7.083 14.145 5.303 1 93.18 102 ASN A CA 1
ATOM 779 C C . ASN A 1 102 ? -7.938 13.716 4.114 1 93.18 102 ASN A C 1
ATOM 781 O O . ASN A 1 102 ? -8.82 12.866 4.253 1 93.18 102 ASN A O 1
ATOM 785 N N . ALA A 1 103 ? -7.61 14.253 2.933 1 87.14 103 ALA A N 1
ATOM 786 C CA . ALA A 1 103 ? -8.406 13.946 1.748 1 87.14 103 ALA A CA 1
ATOM 787 C C . ALA A 1 103 ? -8.369 12.454 1.432 1 87.14 103 ALA A C 1
ATOM 789 O O . ALA A 1 103 ? -7.312 11.823 1.51 1 87.14 103 ALA A O 1
ATOM 790 N N . GLY A 1 104 ? -9.546 11.851 1.165 1 82.02 104 GLY A N 1
ATOM 791 C CA . GLY A 1 104 ? -9.622 10.445 0.802 1 82.02 104 GLY A CA 1
ATOM 792 C C . GLY A 1 104 ? -10.997 10.028 0.314 1 82.02 104 GLY A C 1
ATOM 793 O O . GLY A 1 104 ? -11.977 10.75 0.511 1 82.02 104 GLY A O 1
ATOM 794 N N . VAL A 1 105 ? -11.018 9.008 -0.439 1 71.85 105 VAL A N 1
ATOM 795 C CA . VAL A 1 105 ? -12.264 8.458 -0.963 1 71.85 105 VAL A CA 1
ATOM 796 C C . VAL A 1 105 ? -12.343 6.966 -0.646 1 71.85 105 VAL A C 1
ATOM 798 O O . VAL A 1 105 ? -11.319 6.318 -0.416 1 71.85 105 VAL A O 1
ATOM 801 N N . ASN A 1 106 ? -13.565 6.517 -0.462 1 68.62 106 ASN A N 1
ATOM 802 C CA . ASN A 1 106 ? -13.795 5.084 -0.313 1 68.62 106 ASN A CA 1
ATOM 803 C C . ASN A 1 106 ? -14.483 4.496 -1.542 1 68.62 106 ASN A C 1
ATOM 805 O O . ASN A 1 106 ? -15.131 5.219 -2.302 1 68.62 106 ASN A O 1
ATOM 809 N N . ALA A 1 107 ? -14.044 3.347 -1.987 1 62.16 107 ALA A N 1
ATOM 810 C CA . ALA A 1 107 ? -14.773 2.6 -3.008 1 62.16 107 ALA A CA 1
ATOM 811 C C . ALA A 1 107 ? -15.06 1.174 -2.545 1 62.16 107 ALA A C 1
ATOM 813 O O . ALA A 1 107 ? -14.137 0.377 -2.362 1 62.16 107 ALA A O 1
ATOM 814 N N . HIS A 1 108 ? -16.319 0.909 -2.329 1 68.04 108 HIS A N 1
ATOM 815 C CA . HIS A 1 108 ? -16.716 -0.443 -1.954 1 68.04 108 HIS A CA 1
ATOM 816 C C . HIS A 1 108 ? -17.114 -1.261 -3.179 1 68.04 108 HIS A C 1
ATOM 818 O O . HIS A 1 108 ? -18.097 -0.941 -3.851 1 68.04 108 HIS A O 1
ATOM 824 N N . SER A 1 109 ? -16.372 -2.163 -3.573 1 74.76 109 SER A N 1
ATOM 825 C CA . SER A 1 109 ? -16.701 -3.113 -4.631 1 74.76 109 SER A CA 1
ATOM 826 C C . SER A 1 109 ? -15.891 -4.397 -4.492 1 74.76 109 SER A C 1
ATOM 828 O O . SER A 1 109 ? -14.751 -4.37 -4.023 1 74.76 109 SER A O 1
ATOM 830 N N . LYS A 1 110 ? -16.646 -5.45 -4.871 1 79.57 110 LYS A N 1
ATOM 831 C CA . LYS A 1 110 ? -15.888 -6.691 -4.993 1 79.57 110 LYS A CA 1
ATOM 832 C C . LYS A 1 110 ? -14.918 -6.629 -6.169 1 79.57 110 LYS A C 1
ATOM 834 O O . LYS A 1 110 ? -15.288 -6.202 -7.265 1 79.57 110 LYS A O 1
ATOM 839 N N . PHE A 1 111 ? -13.777 -7.116 -5.911 1 86.56 111 PHE A N 1
ATOM 840 C CA . PHE A 1 111 ? -12.746 -7.067 -6.941 1 86.56 111 PHE A CA 1
ATOM 841 C C . PHE A 1 111 ? -13.17 -7.865 -8.169 1 86.56 111 PHE A C 1
ATOM 843 O O . PHE A 1 111 ? -12.975 -7.42 -9.302 1 86.56 111 PHE A O 1
ATOM 850 N N . VAL A 1 112 ? -13.882 -8.906 -7.938 1 82.15 112 VAL A N 1
ATOM 851 C CA . VAL A 1 112 ? -14.263 -9.821 -9.008 1 82.15 112 VAL A CA 1
ATOM 852 C C . VAL A 1 112 ? -15.355 -9.187 -9.866 1 82.15 112 VAL A C 1
ATOM 854 O O . VAL A 1 112 ? -15.55 -9.576 -11.021 1 82.15 112 VAL A O 1
ATOM 857 N N . GLU A 1 113 ? -15.992 -8.284 -9.277 1 80.36 113 GLU A N 1
ATOM 858 C CA . GLU A 1 113 ? -17.146 -7.696 -9.95 1 80.36 113 GLU A CA 1
ATOM 859 C C . GLU A 1 113 ? -16.764 -6.412 -10.68 1 80.36 113 GLU A C 1
ATOM 861 O O . GLU A 1 113 ? -17.585 -5.828 -11.39 1 80.36 113 GLU A O 1
ATOM 866 N N . LEU A 1 114 ? -15.544 -6.058 -10.526 1 83.82 114 LEU A N 1
ATOM 867 C CA . LEU A 1 114 ? -15.122 -4.834 -11.199 1 83.82 114 LEU A CA 1
ATOM 868 C C . LEU A 1 114 ? -15.008 -5.052 -12.704 1 83.82 114 LEU A C 1
ATOM 870 O O . LEU A 1 114 ? -14.261 -5.924 -13.154 1 83.82 114 LEU A O 1
ATOM 874 N N . PRO A 1 115 ? -15.812 -4.259 -13.421 1 83.44 115 PRO A N 1
ATOM 875 C CA . PRO A 1 115 ? -15.697 -4.405 -14.874 1 83.44 115 PRO A CA 1
ATOM 876 C C . PRO A 1 115 ? -14.328 -3.985 -15.403 1 83.44 115 PRO A C 1
ATOM 878 O O . PRO A 1 115 ? -13.827 -4.571 -16.366 1 83.44 115 PRO A O 1
ATOM 881 N N . ASP A 1 116 ? -13.816 -2.915 -14.806 1 88.92 116 ASP A N 1
ATOM 882 C CA . ASP A 1 116 ? -12.469 -2.449 -15.122 1 88.92 116 ASP A CA 1
ATOM 883 C C . ASP A 1 116 ? -11.769 -1.908 -13.878 1 88.92 116 ASP A C 1
ATOM 885 O O . ASP A 1 116 ? -12.327 -1.947 -12.779 1 88.92 116 ASP A O 1
ATOM 889 N N . LEU A 1 117 ? -10.584 -1.48 -14.103 1 91.69 117 LEU A N 1
ATOM 890 C CA . LEU A 1 117 ? -9.789 -1.102 -12.94 1 91.69 117 LEU A CA 1
ATOM 891 C C . LEU A 1 117 ? -9.728 0.414 -12.792 1 91.69 117 LEU A C 1
ATOM 893 O O . LEU A 1 117 ? -8.901 0.936 -12.041 1 91.69 117 LEU A O 1
ATOM 897 N N . SER A 1 118 ? -10.579 1.123 -13.492 1 90.96 118 SER A N 1
ATOM 898 C CA . SER A 1 118 ? -10.551 2.581 -13.459 1 90.96 118 SER A CA 1
ATOM 899 C C . SER A 1 118 ? -10.824 3.108 -12.054 1 90.96 118 SER A C 1
ATOM 901 O O . SER A 1 118 ? -10.106 3.982 -11.563 1 90.96 118 SER A O 1
ATOM 903 N N . SER A 1 119 ? -11.844 2.527 -11.425 1 86.58 119 SER A N 1
ATOM 904 C CA . SER A 1 119 ? -12.182 2.944 -10.068 1 86.58 119 SER A CA 1
ATOM 905 C C . SER A 1 119 ? -11.059 2.611 -9.091 1 86.58 119 SER A C 1
ATOM 907 O O . SER A 1 119 ? -10.778 3.384 -8.173 1 86.58 119 SER A O 1
ATOM 909 N N . PHE A 1 120 ? -10.485 1.509 -9.357 1 87.18 120 PHE A N 1
ATOM 910 C CA . PHE A 1 120 ? -9.368 1.067 -8.53 1 87.18 120 PHE A CA 1
ATOM 911 C C . PHE A 1 120 ? -8.213 2.058 -8.606 1 87.18 120 PHE A C 1
ATOM 913 O O . PHE A 1 120 ? -7.67 2.466 -7.578 1 87.18 120 PHE A O 1
ATOM 920 N N . LYS A 1 121 ? -7.918 2.459 -9.782 1 92.27 121 LYS A N 1
ATOM 921 C CA . LYS A 1 121 ? -6.841 3.415 -10.022 1 92.27 121 LYS A CA 1
ATOM 922 C C . LYS A 1 121 ? -7.176 4.781 -9.431 1 92.27 121 LYS A C 1
ATOM 924 O O . LYS A 1 121 ? -6.303 5.459 -8.886 1 92.27 121 LYS A O 1
ATOM 929 N N . LYS A 1 122 ? -8.391 5.161 -9.505 1 91.49 122 LYS A N 1
ATOM 930 C CA . LYS A 1 122 ? -8.821 6.447 -8.963 1 91.49 122 LYS A CA 1
ATOM 931 C C . LYS A 1 122 ? -8.647 6.491 -7.448 1 91.49 122 LYS A C 1
ATOM 933 O O . LYS A 1 122 ? -8.237 7.514 -6.895 1 91.49 122 LYS A O 1
ATOM 938 N N . VAL A 1 123 ? -8.954 5.42 -6.801 1 91.21 123 VAL A N 1
ATOM 939 C CA . VAL A 1 123 ? -8.801 5.334 -5.352 1 91.21 123 VAL A CA 1
ATOM 940 C C . VAL A 1 123 ? -7.33 5.501 -4.977 1 91.21 123 VAL A C 1
ATOM 942 O O . VAL A 1 123 ? -6.999 6.255 -4.058 1 91.21 123 VAL A O 1
ATOM 945 N N . MET A 1 124 ? -6.464 4.876 -5.713 1 92.77 124 MET A N 1
ATOM 946 C CA . MET A 1 124 ? -5.029 4.977 -5.463 1 92.77 124 MET A CA 1
ATOM 947 C C . MET A 1 124 ? -4.533 6.398 -5.711 1 92.77 124 MET A C 1
ATOM 949 O O . MET A 1 124 ? -3.729 6.923 -4.938 1 92.77 124 MET A O 1
ATOM 953 N N . GLU A 1 125 ? -5.041 6.976 -6.744 1 94.03 125 GLU A N 1
ATOM 954 C CA . GLU A 1 125 ? -4.638 8.334 -7.098 1 94.03 125 GLU A CA 1
ATOM 955 C C . GLU A 1 125 ? -5.04 9.329 -6.013 1 94.03 125 GLU A C 1
ATOM 957 O O . GLU A 1 125 ? -4.264 10.221 -5.662 1 94.03 125 GLU A O 1
ATOM 962 N N . THR A 1 126 ? -6.139 9.183 -5.509 1 93.93 126 THR A N 1
ATOM 963 C CA . THR A 1 126 ? -6.675 10.132 -4.539 1 93.93 126 THR A CA 1
ATOM 964 C C . THR A 1 126 ? -6.101 9.868 -3.15 1 93.93 126 THR A C 1
ATOM 966 O O . THR A 1 126 ? -5.562 10.776 -2.513 1 93.93 126 THR A O 1
ATOM 969 N N . ASN A 1 127 ? -6.169 8.624 -2.734 1 92.54 127 ASN A N 1
ATOM 970 C CA . ASN A 1 127 ? -5.829 8.289 -1.355 1 92.54 127 ASN A CA 1
ATOM 971 C C . ASN A 1 127 ? -4.318 8.233 -1.149 1 92.54 127 ASN A C 1
ATOM 973 O O . ASN A 1 127 ? -3.813 8.653 -0.106 1 92.54 127 ASN A O 1
ATOM 977 N N . PHE A 1 128 ? -3.626 7.665 -2.083 1 93.35 128 PHE A N 1
ATOM 978 C CA . PHE A 1 128 ? -2.192 7.467 -1.911 1 93.35 128 PHE A CA 1
ATOM 979 C C . PHE A 1 128 ? -1.409 8.633 -2.504 1 93.35 128 PHE A C 1
ATOM 981 O O . PHE A 1 128 ? -0.704 9.343 -1.785 1 93.35 128 PHE A O 1
ATOM 988 N N . TYR A 1 129 ? -1.587 8.871 -3.825 1 96.3 129 TYR A N 1
ATOM 989 C CA . TYR A 1 129 ? -0.831 9.951 -4.448 1 96.3 129 TYR A CA 1
ATOM 990 C C . TYR A 1 129 ? -1.277 11.308 -3.914 1 96.3 129 TYR A C 1
ATOM 992 O O . TYR A 1 129 ? -0.488 12.255 -3.871 1 96.3 129 TYR A O 1
ATOM 1000 N N . GLY A 1 130 ? -2.511 11.373 -3.481 1 96.29 130 GLY A N 1
ATOM 1001 C CA . GLY A 1 130 ? -3.02 12.564 -2.819 1 96.29 130 GLY A CA 1
ATOM 1002 C C . GLY A 1 130 ? -2.281 12.896 -1.537 1 96.29 130 GLY A C 1
ATOM 1003 O O . GLY A 1 130 ? -2.387 14.012 -1.025 1 96.29 130 GLY A O 1
ATOM 1004 N N . CYS A 1 131 ? -1.555 11.972 -0.975 1 96.17 131 CYS A N 1
ATOM 1005 C CA . CYS A 1 131 ? -0.691 12.204 0.177 1 96.17 131 CYS A CA 1
ATOM 1006 C C . CYS A 1 131 ? 0.745 12.462 -0.262 1 96.17 131 CYS A C 1
ATOM 1008 O O . CYS A 1 131 ? 1.446 13.277 0.341 1 96.17 131 CYS A O 1
ATOM 1010 N N . VAL A 1 132 ? 1.152 11.8 -1.32 1 96.49 132 VAL A N 1
ATOM 1011 C CA . VAL A 1 132 ? 2.534 11.858 -1.784 1 96.49 132 VAL A CA 1
ATOM 1012 C C . VAL A 1 132 ? 2.819 13.231 -2.39 1 96.49 132 VAL A C 1
ATOM 1014 O O . VAL A 1 132 ? 3.834 13.856 -2.076 1 96.49 132 VAL A O 1
ATOM 1017 N N . TYR A 1 133 ? 1.922 13.745 -3.26 1 97.34 133 TYR A N 1
ATOM 1018 C CA . TYR A 1 133 ? 2.139 14.996 -3.978 1 97.34 133 TYR A CA 1
ATOM 1019 C C . TYR A 1 133 ? 2.273 16.165 -3.01 1 97.34 133 TYR A C 1
ATOM 1021 O O . TYR A 1 133 ? 3.272 16.887 -3.033 1 97.34 133 TYR A O 1
ATOM 1029 N N . PRO A 1 134 ? 1.318 16.341 -2.095 1 97.85 134 PRO A N 1
ATOM 1030 C CA . PRO A 1 134 ? 1.466 17.449 -1.149 1 97.85 134 PRO A CA 1
ATOM 1031 C C . PRO A 1 134 ? 2.738 17.342 -0.311 1 97.85 134 PRO A C 1
ATOM 1033 O O . PRO A 1 134 ? 3.381 18.356 -0.026 1 97.85 134 PRO A O 1
ATOM 1036 N N . THR A 1 135 ? 3.061 16.121 0.096 1 96.99 135 THR A N 1
ATOM 1037 C CA . THR A 1 135 ? 4.252 15.903 0.91 1 96.99 135 THR A CA 1
ATOM 1038 C C . THR A 1 135 ? 5.507 16.345 0.162 1 96.99 135 THR A C 1
ATOM 1040 O O . THR A 1 135 ? 6.351 17.051 0.717 1 96.99 135 THR A O 1
ATOM 1043 N N . LYS A 1 136 ? 5.603 15.939 -1.092 1 96.17 136 LYS A N 1
ATOM 1044 C CA . LYS A 1 136 ? 6.766 16.273 -1.907 1 96.17 136 LYS A CA 1
ATOM 1045 C C . LYS A 1 136 ? 6.988 17.782 -1.958 1 96.17 136 LYS A C 1
ATOM 1047 O O . LYS A 1 136 ? 8.098 18.26 -1.717 1 96.17 136 LYS A O 1
ATOM 1052 N N . TYR A 1 137 ? 6.003 18.514 -2.168 1 96.84 137 TYR A N 1
ATOM 1053 C CA . TYR A 1 137 ? 6.151 19.94 -2.439 1 96.84 137 TYR A CA 1
ATOM 1054 C C . TYR A 1 137 ? 6.143 20.745 -1.145 1 96.84 137 TYR A C 1
ATOM 1056 O O . TYR A 1 137 ? 6.61 21.886 -1.114 1 96.84 137 TYR A O 1
ATOM 1064 N N . ALA A 1 138 ? 5.646 20.17 -0.048 1 97.56 138 ALA A N 1
ATOM 1065 C CA . ALA A 1 138 ? 5.607 20.865 1.235 1 97.56 138 ALA A CA 1
ATOM 1066 C C . ALA A 1 138 ? 6.908 20.664 2.007 1 97.56 138 ALA A C 1
ATOM 1068 O O . ALA A 1 138 ? 7.233 21.446 2.904 1 97.56 138 ALA A O 1
ATOM 1069 N N . LEU A 1 139 ? 7.636 19.592 1.718 1 95.94 139 LEU A N 1
ATOM 1070 C CA . LEU A 1 139 ? 8.756 19.13 2.53 1 95.94 139 LEU A CA 1
ATOM 1071 C C . LEU A 1 139 ? 9.791 20.236 2.709 1 95.94 139 LEU A C 1
ATOM 1073 O O . LEU A 1 139 ? 10.255 20.484 3.824 1 95.94 139 LEU A O 1
ATOM 1077 N N . PRO A 1 140 ? 10.137 20.97 1.608 1 95.17 140 PRO A N 1
ATOM 1078 C CA . PRO A 1 140 ? 11.139 22.023 1.79 1 95.17 140 PRO A CA 1
ATOM 1079 C C . PRO A 1 140 ? 10.704 23.084 2.798 1 95.17 140 PRO A C 1
ATOM 1081 O O . PRO A 1 140 ? 11.542 23.646 3.508 1 95.17 140 PRO A O 1
ATOM 1084 N N . TYR A 1 141 ? 9.513 23.378 2.934 1 96.91 141 TYR A N 1
ATOM 1085 C CA . TYR A 1 141 ? 8.999 24.394 3.845 1 96.91 141 TYR A CA 1
ATOM 1086 C C . TYR A 1 141 ? 8.852 23.838 5.256 1 96.91 141 TYR A C 1
ATOM 1088 O O . TYR A 1 141 ? 9.116 24.538 6.237 1 96.91 141 TYR A O 1
ATOM 1096 N N . LEU A 1 142 ? 8.456 22.563 5.339 1 97.15 142 LEU A N 1
ATOM 1097 C CA . LEU A 1 142 ? 8.317 21.906 6.634 1 97.15 142 LEU A CA 1
ATOM 1098 C C . LEU A 1 142 ? 9.675 21.739 7.307 1 97.15 142 LEU A C 1
ATOM 1100 O O . LEU A 1 142 ? 9.775 21.794 8.535 1 97.15 142 LEU A O 1
ATOM 1104 N N . GLN A 1 143 ? 10.631 21.525 6.475 1 94.64 143 GLN A N 1
ATOM 1105 C CA . GLN A 1 143 ? 11.979 21.391 7.018 1 94.64 143 GLN A CA 1
ATOM 1106 C C . GLN A 1 143 ? 12.437 22.688 7.68 1 94.64 143 GLN A C 1
ATOM 1108 O O . GLN A 1 143 ? 13.09 22.661 8.725 1 94.64 143 GLN A O 1
ATOM 1113 N N . LYS A 1 144 ? 12.098 23.771 7.128 1 95.16 144 LYS A N 1
ATOM 1114 C CA . LYS A 1 144 ? 12.5 25.077 7.641 1 95.16 144 LYS A CA 1
ATOM 1115 C C . LYS A 1 144 ? 11.831 25.371 8.981 1 95.16 144 LYS A C 1
ATOM 1117 O O . LYS A 1 144 ? 12.416 26.034 9.841 1 95.16 144 LYS A O 1
ATOM 1122 N N . THR A 1 145 ? 10.669 24.887 9.151 1 96.01 145 THR A N 1
ATOM 1123 C CA . THR A 1 145 ? 9.916 25.207 10.359 1 96.01 145 THR A CA 1
ATOM 1124 C C . THR A 1 145 ? 10.005 24.067 11.37 1 96.01 145 THR A C 1
ATOM 1126 O O . THR A 1 145 ? 9.437 24.152 12.461 1 96.01 145 THR A O 1
ATOM 1129 N N . LYS A 1 146 ? 10.72 22.991 10.98 1 95.07 146 LYS A N 1
ATOM 1130 C CA . LYS A 1 146 ? 10.683 21.78 11.793 1 95.07 146 LYS A CA 1
ATOM 1131 C C . LYS A 1 146 ? 9.246 21.351 12.077 1 95.07 146 LYS A C 1
ATOM 1133 O O . LYS A 1 146 ? 8.883 21.101 13.228 1 95.07 146 LYS A O 1
ATOM 1138 N N . GLY A 1 147 ? 8.495 21.31 11.004 1 96.81 147 GLY A N 1
ATOM 1139 C CA . GLY A 1 147 ? 7.051 21.15 11.069 1 96.81 147 GLY A CA 1
ATOM 1140 C C . GLY A 1 147 ? 6.618 19.704 11.218 1 96.81 147 GLY A C 1
ATOM 1141 O O . GLY A 1 147 ? 7.381 18.868 11.707 1 96.81 147 GLY A O 1
ATOM 1142 N N . GLN A 1 148 ? 5.275 19.5 10.939 1 96.84 148 GLN A N 1
ATOM 1143 C CA . GLN A 1 148 ? 4.643 18.202 11.153 1 96.84 148 GLN A CA 1
ATOM 1144 C C . GLN A 1 148 ? 3.737 17.832 9.982 1 96.84 148 GLN A C 1
ATOM 1146 O O . GLN A 1 148 ? 3.106 18.702 9.379 1 96.84 148 GLN A O 1
ATOM 1151 N N . ILE A 1 149 ? 3.805 16.558 9.69 1 97.32 149 ILE A N 1
ATOM 1152 C CA . ILE A 1 149 ? 2.833 15.978 8.771 1 97.32 149 ILE A CA 1
ATOM 1153 C C . ILE A 1 149 ? 1.855 15.095 9.543 1 97.32 149 ILE A C 1
ATOM 1155 O O . ILE A 1 149 ? 2.264 14.145 10.215 1 97.32 149 ILE A O 1
ATOM 1159 N N . LEU A 1 150 ? 0.612 15.47 9.549 1 96.51 150 LEU A N 1
ATOM 1160 C CA . LEU A 1 150 ? -0.464 14.687 10.146 1 96.51 150 LEU A CA 1
ATOM 1161 C C . LEU A 1 150 ? -1.209 13.887 9.083 1 96.51 150 LEU A C 1
ATOM 1163 O O . LEU A 1 150 ? -1.837 14.464 8.193 1 96.51 150 LEU A O 1
ATOM 1167 N N . VAL A 1 151 ? -1.14 12.584 9.185 1 94.14 151 VAL A N 1
ATOM 1168 C CA . VAL A 1 151 ? -1.696 11.699 8.167 1 94.14 151 VAL A CA 1
ATOM 1169 C C . VAL A 1 151 ? -2.918 10.973 8.724 1 94.14 151 VAL A C 1
ATOM 1171 O O . VAL A 1 151 ? -2.828 10.285 9.743 1 94.14 151 VAL A O 1
ATOM 1174 N N . LEU A 1 152 ? -4.001 11.189 8.064 1 88.19 152 LEU A N 1
ATOM 1175 C CA . LEU A 1 152 ? -5.201 10.45 8.44 1 88.19 152 LEU A CA 1
ATOM 1176 C C . LEU A 1 152 ? -5.318 9.159 7.637 1 88.19 152 LEU A C 1
ATOM 1178 O O . LEU A 1 152 ? -5.625 9.192 6.443 1 88.19 152 LEU A O 1
ATOM 1182 N N . SER A 1 153 ? -4.987 8.112 8.216 1 79.36 153 SER A N 1
ATOM 1183 C CA . SER A 1 153 ? -5.084 6.786 7.614 1 79.36 153 SER A CA 1
ATOM 1184 C C . SER A 1 153 ? -6.321 6.044 8.107 1 79.36 153 SER A C 1
ATOM 1186 O O . SER A 1 153 ? -7.398 6.632 8.227 1 79.36 153 SER A O 1
ATOM 1188 N N . SER A 1 154 ? -6.362 4.787 8.034 1 61.36 154 SER A N 1
ATOM 1189 C CA . SER A 1 154 ? -7.461 3.956 8.515 1 61.36 154 SER A CA 1
ATOM 1190 C C . SER A 1 154 ? -6.953 2.618 9.041 1 61.36 154 SER A C 1
ATOM 1192 O O . SER A 1 154 ? -5.821 2.222 8.755 1 61.36 154 SER A O 1
ATOM 1194 N N . LEU A 1 155 ? -7.752 2.172 9.943 1 50.67 155 LEU A N 1
ATOM 1195 C CA . LEU A 1 155 ? -7.48 0.81 10.388 1 50.67 155 LEU A CA 1
ATOM 1196 C C . LEU A 1 155 ? -7.398 -0.144 9.2 1 50.67 155 LEU A C 1
ATOM 1198 O O . LEU A 1 155 ? -6.688 -1.151 9.255 1 50.67 155 LEU A O 1
ATOM 1202 N N . SER A 1 156 ? -8.159 0.272 8.227 1 45.31 156 SER A N 1
ATOM 1203 C CA . SER A 1 156 ? -8.172 -0.54 7.015 1 45.31 156 SER A CA 1
ATOM 1204 C C . SER A 1 156 ? -6.81 -0.532 6.33 1 45.31 156 SER A C 1
ATOM 1206 O O . SER A 1 156 ? -6.598 -1.248 5.349 1 45.31 156 SER A O 1
ATOM 1208 N N . GLY A 1 157 ? -5.971 0.266 6.715 1 43.91 157 GLY A N 1
ATOM 1209 C CA . GLY A 1 157 ? -4.588 0.254 6.267 1 43.91 157 GLY A CA 1
ATOM 1210 C C . GLY A 1 157 ? -3.747 -0.806 6.953 1 43.91 157 GLY A C 1
ATOM 1211 O O . GLY A 1 157 ? -2.598 -1.039 6.57 1 43.91 157 GLY A O 1
ATOM 1212 N N . GLU A 1 158 ? -4.391 -1.42 7.856 1 45.44 158 GLU A N 1
ATOM 1213 C CA . GLU A 1 158 ? -3.652 -2.417 8.6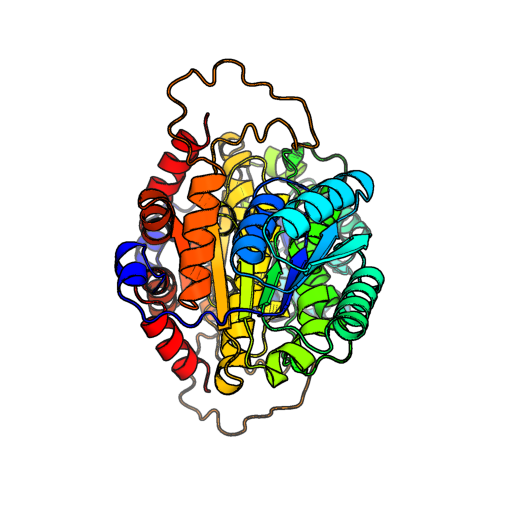24 1 45.44 158 GLU A CA 1
ATOM 1214 C C . GLU A 1 158 ? -4.323 -3.785 8.544 1 45.44 158 GLU A C 1
ATOM 1216 O O . GLU A 1 158 ? -3.67 -4.815 8.725 1 45.44 158 GLU A O 1
ATOM 1221 N N . ILE A 1 159 ? -5.647 -3.641 8.257 1 43.69 159 ILE A N 1
ATOM 1222 C CA . ILE A 1 159 ? -6.379 -4.901 8.201 1 43.69 159 ILE A CA 1
ATOM 1223 C C . ILE A 1 159 ? -7.215 -4.957 6.924 1 43.69 159 ILE A C 1
ATOM 1225 O O . ILE A 1 159 ? -7.951 -4.017 6.616 1 43.69 159 ILE A O 1
ATOM 1229 N N . GLY A 1 160 ? -7.005 -5.914 6.235 1 45.44 160 GLY A N 1
ATOM 1230 C CA . GLY A 1 160 ? -7.781 -6.114 5.022 1 45.44 160 GLY A CA 1
ATOM 1231 C C . GLY A 1 160 ? -9.256 -6.346 5.289 1 45.44 160 GLY A C 1
ATOM 1232 O O . GLY A 1 160 ? -9.617 -7.146 6.154 1 45.44 160 GLY A O 1
ATOM 1233 N N . LEU A 1 161 ? -10.075 -5.447 4.768 1 49.46 161 LEU A N 1
ATOM 1234 C CA . LEU A 1 161 ? -11.521 -5.612 4.87 1 49.46 161 LEU A CA 1
ATOM 1235 C C . LEU A 1 161 ? -12.114 -6.048 3.535 1 49.46 161 LEU A C 1
ATOM 1237 O O . LEU A 1 161 ? -11.656 -5.613 2.476 1 49.46 161 LEU A O 1
ATOM 1241 N N . PRO A 1 162 ? -13.039 -6.885 3.66 1 52.41 162 PRO A N 1
ATOM 1242 C CA . PRO A 1 162 ? -13.66 -7.305 2.402 1 52.41 162 PRO A CA 1
ATOM 1243 C C . PRO A 1 162 ? -14.296 -6.144 1.641 1 52.41 162 PRO A C 1
ATOM 1245 O O . PRO A 1 162 ? -14.723 -5.161 2.252 1 52.41 162 PRO A O 1
ATOM 1248 N N . PHE A 1 163 ? -14.307 -6.173 0.317 1 57.47 163 PHE A N 1
ATOM 1249 C CA . PHE A 1 163 ? -14.928 -5.253 -0.629 1 57.47 163 PHE A CA 1
ATOM 1250 C C . PHE A 1 163 ? -14.186 -3.922 -0.654 1 57.47 163 PHE A C 1
ATOM 1252 O O . PHE A 1 163 ? -14.757 -2.894 -1.025 1 57.47 163 PHE A O 1
ATOM 1259 N N . ARG A 1 164 ? -12.974 -4.144 -0.148 1 69.86 164 ARG A N 1
ATOM 1260 C CA . ARG A 1 164 ? -12.204 -2.91 -0.029 1 69.86 164 ARG A CA 1
ATOM 1261 C C . ARG A 1 164 ? -10.772 -3.11 -0.515 1 69.86 164 ARG A C 1
ATOM 1263 O O . ARG A 1 164 ? -9.832 -2.569 0.07 1 69.86 164 ARG A O 1
ATOM 1270 N N . THR A 1 165 ? -10.713 -3.824 -1.574 1 81.98 165 THR A N 1
ATOM 1271 C CA . THR A 1 165 ? -9.364 -4.127 -2.04 1 81.98 165 THR A CA 1
ATOM 1272 C C . THR A 1 165 ? -8.633 -2.851 -2.447 1 81.98 165 THR A C 1
ATOM 1274 O O . THR A 1 165 ? -7.465 -2.661 -2.101 1 81.98 165 THR A O 1
ATOM 1277 N N . ALA A 1 166 ? -9.399 -2.019 -3.155 1 83.58 166 ALA A N 1
ATOM 1278 C CA . ALA A 1 166 ? -8.781 -0.772 -3.6 1 83.58 166 ALA A CA 1
ATOM 1279 C C . ALA A 1 166 ? -8.46 0.133 -2.415 1 83.58 166 ALA A C 1
ATOM 1281 O O . ALA A 1 166 ? -7.369 0.704 -2.339 1 83.58 166 ALA A O 1
ATOM 1282 N N . TYR A 1 167 ? -9.352 0.207 -1.578 1 83.74 167 TYR A N 1
ATOM 1283 C CA . TYR A 1 167 ? -9.185 1.07 -0.413 1 83.74 167 TYR A CA 1
ATOM 1284 C C . TYR A 1 167 ? -8.072 0.555 0.492 1 83.74 167 TYR A C 1
ATOM 1286 O O . TYR A 1 167 ? -7.175 1.31 0.874 1 83.74 167 TYR A O 1
ATOM 1294 N N . CYS A 1 168 ? -8.102 -0.702 0.798 1 81.99 168 CYS A N 1
ATOM 1295 C CA . CYS A 1 168 ? -7.082 -1.301 1.652 1 81.99 168 CYS A CA 1
ATOM 1296 C C . CYS A 1 168 ? -5.695 -1.134 1.045 1 81.99 168 CYS A C 1
ATOM 1298 O O . CYS A 1 168 ? -4.751 -0.749 1.738 1 81.99 168 CYS A O 1
ATOM 1300 N N . SER A 1 169 ? -5.638 -1.384 -0.19 1 88.57 169 SER A N 1
ATOM 1301 C CA . SER A 1 169 ? -4.35 -1.239 -0.861 1 88.57 169 SER A CA 1
ATOM 1302 C C . SER A 1 169 ? -3.813 0.182 -0.727 1 88.57 169 SER A C 1
ATOM 1304 O O . SER A 1 169 ? -2.632 0.38 -0.436 1 88.57 169 SER A O 1
ATOM 1306 N N . SER A 1 170 ? -4.657 1.117 -0.911 1 89.34 170 SER A N 1
ATOM 1307 C CA . SER A 1 170 ? -4.244 2.516 -0.877 1 89.34 170 SER A CA 1
ATOM 1308 C C . SER A 1 170 ? -3.786 2.923 0.52 1 89.34 170 SER A C 1
ATOM 1310 O O . SER A 1 170 ? -2.773 3.609 0.671 1 89.34 170 SER A O 1
ATOM 1312 N N . LYS A 1 171 ? -4.495 2.502 1.499 1 86.02 171 LYS A N 1
ATOM 1313 C CA . LYS A 1 171 ? -4.17 2.892 2.868 1 86.02 171 LYS A CA 1
ATOM 1314 C C . LYS A 1 171 ? -2.912 2.182 3.358 1 86.02 171 LYS A C 1
ATOM 1316 O O . LYS A 1 171 ? -2.127 2.753 4.118 1 86.02 171 LYS A O 1
ATOM 1321 N N . PHE A 1 172 ? -2.755 0.96 2.914 1 84.05 172 PHE A N 1
ATOM 1322 C CA . PHE A 1 172 ? -1.501 0.272 3.196 1 84.05 172 PHE A CA 1
ATOM 1323 C C . PHE A 1 172 ? -0.326 1.006 2.562 1 84.05 172 PHE A C 1
ATOM 1325 O O . PHE A 1 172 ? 0.732 1.145 3.179 1 84.05 172 PHE A O 1
ATOM 1332 N N . ALA A 1 173 ? -0.56 1.407 1.389 1 89.46 173 ALA A N 1
ATOM 1333 C CA . ALA A 1 173 ? 0.485 2.146 0.686 1 89.46 173 ALA A CA 1
ATOM 1334 C C . ALA A 1 173 ? 0.857 3.42 1.438 1 89.46 173 ALA A C 1
ATOM 1336 O O . ALA A 1 173 ? 2.036 3.765 1.543 1 89.46 173 ALA A O 1
ATOM 1337 N N . VAL A 1 174 ? -0.125 4.053 1.958 1 90.65 174 VAL A N 1
ATOM 1338 C CA . VAL A 1 174 ? 0.092 5.277 2.721 1 90.65 174 VAL A CA 1
ATOM 1339 C C . VAL A 1 174 ? 0.962 4.979 3.94 1 90.65 174 VAL A C 1
ATOM 1341 O O . VAL A 1 174 ? 1.94 5.684 4.2 1 90.65 174 VAL A O 1
ATOM 1344 N N . THR A 1 175 ? 0.599 3.99 4.61 1 82.94 175 THR A N 1
ATOM 1345 C CA . THR A 1 175 ? 1.355 3.606 5.797 1 82.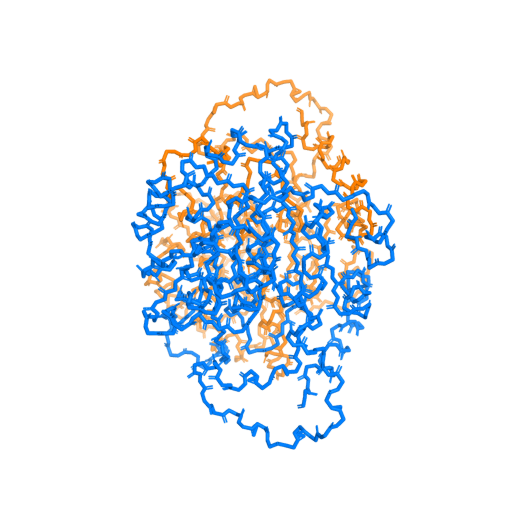94 175 THR A CA 1
ATOM 1346 C C . THR A 1 175 ? 2.804 3.29 5.435 1 82.94 175 THR A C 1
ATOM 1348 O O . THR A 1 175 ? 3.732 3.779 6.083 1 82.94 175 THR A O 1
ATOM 1351 N N . GLY A 1 176 ? 2.982 2.528 4.454 1 83.43 176 GLY A N 1
ATOM 1352 C CA . GLY A 1 176 ? 4.327 2.182 4.022 1 83.43 176 GLY A CA 1
ATOM 1353 C C . GLY A 1 176 ? 5.153 3.389 3.618 1 83.43 176 GLY A C 1
ATOM 1354 O O . GLY A 1 176 ? 6.345 3.464 3.924 1 83.43 176 GLY A O 1
ATOM 1355 N N . PHE A 1 177 ? 4.534 4.304 2.983 1 89.24 177 PHE A N 1
ATOM 1356 C CA . PHE A 1 177 ? 5.203 5.52 2.537 1 89.24 177 PHE A CA 1
ATOM 1357 C C . PHE A 1 177 ? 5.689 6.338 3.727 1 89.24 177 PHE A C 1
ATOM 1359 O O . PHE A 1 177 ? 6.87 6.683 3.809 1 89.24 177 PHE A O 1
ATOM 1366 N N . PHE A 1 178 ? 4.906 6.535 4.613 1 88.77 178 PHE A N 1
ATOM 1367 C CA . PHE A 1 178 ? 5.225 7.472 5.684 1 88.77 178 PHE A CA 1
ATOM 1368 C C . PHE A 1 178 ? 6.119 6.816 6.729 1 88.77 178 PHE A C 1
ATOM 1370 O O . PHE A 1 178 ? 6.948 7.483 7.352 1 88.77 178 PHE A O 1
ATOM 1377 N N . GLU A 1 179 ? 5.932 5.589 6.919 1 78.69 179 GLU A N 1
ATOM 1378 C CA . GLU A 1 179 ? 6.871 4.902 7.801 1 78.69 179 GLU A CA 1
ATOM 1379 C C . GLU A 1 179 ? 8.293 4.968 7.252 1 78.69 179 GLU A C 1
ATOM 1381 O O . GLU A 1 179 ? 9.249 5.145 8.01 1 78.69 179 GLU A O 1
ATOM 1386 N N . SER A 1 180 ? 8.402 4.795 5.977 1 80.5 180 SER A N 1
ATOM 1387 C CA . SER A 1 180 ? 9.708 4.895 5.334 1 80.5 180 SER A CA 1
ATOM 1388 C C . SER A 1 180 ? 10.225 6.329 5.351 1 80.5 180 SER A C 1
ATOM 1390 O O . SER A 1 180 ? 11.401 6.568 5.636 1 80.5 180 SER A O 1
ATOM 1392 N N . LEU A 1 181 ? 9.367 7.202 5.042 1 86.7 181 LEU A N 1
ATOM 1393 C CA . LEU A 1 181 ? 9.752 8.609 4.992 1 86.7 181 LEU A CA 1
ATOM 1394 C C . LEU A 1 181 ? 10.231 9.09 6.357 1 86.7 181 LEU A C 1
ATOM 1396 O O . LEU A 1 181 ? 11.173 9.881 6.446 1 86.7 181 LEU A O 1
ATOM 1400 N N . ARG A 1 182 ? 9.553 8.659 7.378 1 83.8 182 ARG A N 1
ATOM 1401 C CA . ARG A 1 182 ? 9.922 9.038 8.738 1 83.8 182 ARG A CA 1
ATOM 1402 C C . ARG A 1 182 ? 11.387 8.719 9.017 1 83.8 182 ARG A C 1
ATOM 1404 O O . ARG A 1 182 ? 12.101 9.526 9.617 1 83.8 182 ARG A O 1
ATOM 1411 N N . ILE A 1 183 ? 11.759 7.6 8.567 1 73.61 183 ILE A N 1
ATOM 1412 C CA . ILE A 1 183 ? 13.132 7.165 8.794 1 73.61 183 ILE A CA 1
ATOM 1413 C C . ILE A 1 183 ? 14.093 8.061 8.015 1 73.61 183 ILE A C 1
ATOM 1415 O O . ILE A 1 183 ? 15.163 8.416 8.513 1 73.61 183 ILE A O 1
ATOM 1419 N N . GLU A 1 184 ? 13.71 8.443 6.898 1 76.75 184 GLU A N 1
ATOM 1420 C CA . GLU A 1 184 ? 14.554 9.283 6.054 1 76.75 184 GLU A CA 1
ATOM 1421 C C . GLU A 1 184 ? 14.672 10.695 6.621 1 76.75 184 GLU A C 1
ATOM 1423 O O . GLU A 1 184 ? 15.685 11.368 6.419 1 76.75 184 GLU A O 1
ATOM 1428 N N . LEU A 1 185 ? 13.639 11.071 7.32 1 81.83 185 LEU A N 1
ATOM 1429 C CA . LEU A 1 185 ? 13.588 12.451 7.79 1 81.83 185 LEU A CA 1
ATOM 1430 C C . LEU A 1 185 ? 14.03 12.546 9.247 1 81.83 185 LEU A C 1
ATOM 1432 O O . LEU A 1 185 ? 13.966 13.62 9.85 1 81.83 185 LEU A O 1
ATOM 1436 N N . GLU A 1 186 ? 14.378 11.521 9.823 1 70.09 186 GLU A N 1
ATOM 1437 C CA . GLU A 1 186 ? 14.709 11.469 11.244 1 70.09 186 GLU A CA 1
ATOM 1438 C C . GLU A 1 186 ? 15.694 12.571 11.622 1 70.09 186 GLU A C 1
ATOM 1440 O O . GLU A 1 186 ? 15.571 13.183 12.685 1 70.09 186 GLU A O 1
ATOM 1445 N N . ASN A 1 187 ? 16.503 12.937 10.755 1 69.03 187 ASN A N 1
ATOM 1446 C CA . ASN A 1 187 ? 17.52 13.931 11.081 1 69.03 187 ASN A CA 1
ATOM 1447 C C . ASN A 1 187 ? 17.028 15.348 10.799 1 69.03 187 ASN A C 1
ATOM 1449 O O . ASN A 1 187 ? 17.719 16.322 11.106 1 69.03 187 ASN A O 1
ATOM 1453 N N . LYS A 1 188 ? 15.813 15.55 10.318 1 74.51 188 LYS A N 1
ATOM 1454 C CA . LYS A 1 188 ? 15.336 16.863 9.893 1 74.51 188 LYS A CA 1
ATOM 1455 C C . LYS A 1 188 ? 14.319 17.425 10.882 1 74.51 188 LYS A C 1
ATOM 1457 O O . LYS A 1 188 ? 13.779 18.514 10.673 1 74.51 188 LYS A O 1
ATOM 1462 N N . ASP A 1 189 ? 14.006 16.692 11.883 1 84.32 189 ASP A N 1
ATOM 1463 C CA . ASP A 1 189 ? 13.126 17.101 12.973 1 84.32 189 ASP A CA 1
ATOM 1464 C C . ASP A 1 189 ? 11.7 17.322 12.474 1 84.32 189 ASP A C 1
ATOM 1466 O O . ASP A 1 189 ? 11.006 18.227 12.942 1 84.32 189 ASP A O 1
ATOM 1470 N N . ILE A 1 190 ? 11.371 16.809 11.356 1 92.4 190 ILE A N 1
ATOM 1471 C CA . ILE A 1 190 ? 9.988 16.787 10.893 1 92.4 190 ILE A CA 1
ATOM 1472 C C . ILE A 1 190 ? 9.246 15.618 11.539 1 92.4 190 ILE A C 1
ATOM 1474 O O . ILE A 1 190 ? 9.742 14.489 11.548 1 92.4 190 ILE A O 1
ATOM 1478 N N . ALA A 1 191 ? 8.161 15.916 12.152 1 93.22 191 ALA A N 1
ATOM 1479 C CA . ALA A 1 191 ? 7.364 14.86 12.771 1 93.22 191 ALA A CA 1
ATOM 1480 C C . ALA A 1 191 ? 6.311 14.329 11.802 1 93.22 191 ALA A C 1
ATOM 1482 O O . ALA A 1 191 ? 5.693 15.099 11.063 1 93.22 191 ALA A O 1
ATOM 1483 N N . ILE A 1 192 ? 6.218 13.042 11.777 1 92.99 192 ILE A N 1
ATOM 1484 C CA . ILE A 1 192 ? 5.143 12.393 11.034 1 92.99 192 ILE A CA 1
ATOM 1485 C C . ILE A 1 192 ? 4.22 11.654 12 1 92.99 192 ILE A C 1
ATOM 1487 O O . ILE A 1 192 ? 4.644 10.713 12.676 1 92.99 192 ILE A O 1
ATOM 1491 N N . THR A 1 193 ? 3 12.129 12.095 1 91.6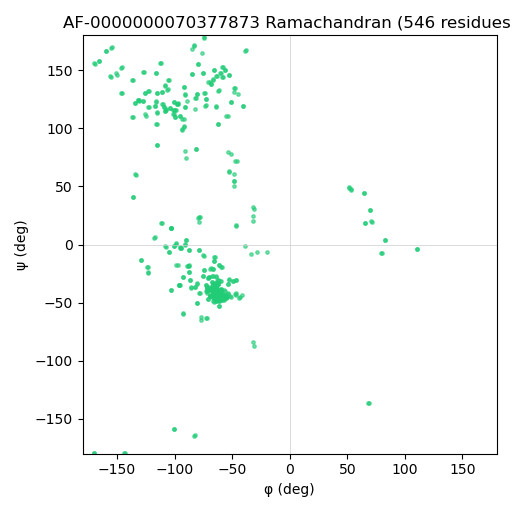5 193 THR A N 1
ATOM 1492 C CA . THR A 1 193 ? 1.995 11.505 12.949 1 91.65 193 THR A CA 1
ATOM 1493 C C . THR A 1 193 ? 0.936 10.798 12.108 1 91.65 193 THR A C 1
ATOM 1495 O O . THR A 1 193 ? 0.21 11.439 11.345 1 91.65 193 THR A O 1
ATOM 1498 N N . ILE A 1 194 ? 0.892 9.506 12.242 1 88.8 194 ILE A N 1
ATOM 1499 C CA . ILE A 1 194 ? -0.103 8.709 11.533 1 88.8 194 ILE A CA 1
ATOM 1500 C C . ILE A 1 194 ? -1.248 8.352 12.478 1 88.8 194 ILE A C 1
ATOM 1502 O O . ILE A 1 194 ? -1.025 7.758 13.536 1 88.8 194 ILE A O 1
ATOM 1506 N N . VAL A 1 195 ? -2.467 8.742 12.076 1 85.84 195 VAL A N 1
ATOM 1507 C CA . VAL A 1 195 ? -3.63 8.435 12.902 1 85.84 195 VAL A CA 1
ATOM 1508 C C . VAL A 1 195 ? -4.556 7.476 12.156 1 85.84 195 VAL A C 1
ATOM 1510 O O . VAL A 1 195 ? -4.865 7.69 10.982 1 85.84 195 VAL A O 1
ATOM 1513 N N . CYS A 1 196 ? -4.898 6.479 12.851 1 76.3 196 CYS A N 1
ATOM 1514 C CA . CYS A 1 196 ? -5.776 5.453 12.299 1 76.3 196 CYS A CA 1
ATOM 1515 C C . CYS A 1 196 ? -7.107 5.417 13.04 1 76.3 196 CYS A C 1
ATOM 1517 O O . CYS A 1 196 ? -7.254 4.691 14.025 1 76.3 196 CYS A O 1
ATOM 1519 N N . PRO A 1 197 ? -7.943 6.236 12.607 1 62.69 197 PRO A N 1
ATOM 1520 C CA . PRO A 1 197 ? -9.252 6.215 13.263 1 62.69 197 PRO A CA 1
ATOM 1521 C C . PRO A 1 197 ? -10.02 4.92 13.006 1 62.69 197 PRO A C 1
ATOM 1523 O O . PRO A 1 197 ? -9.747 4.219 12.028 1 62.69 197 PRO A O 1
ATOM 1526 N N . PRO A 1 198 ? -10.752 4.459 14.172 1 50.89 198 PRO A N 1
ATOM 1527 C CA . PRO A 1 198 ? -11.536 3.235 13.99 1 50.89 198 PRO A CA 1
ATOM 1528 C C . PRO A 1 198 ? -12.474 3.309 12.787 1 50.89 198 PRO A C 1
ATOM 1530 O O . PRO A 1 198 ? -12.761 4.401 12.289 1 50.89 198 PRO A O 1
ATOM 1533 N N . SER A 1 199 ? -12.634 2.28 12.2 1 44.13 199 SER A N 1
ATOM 1534 C CA . SER A 1 199 ? -13.784 2.251 11.303 1 44.13 199 SER A CA 1
ATOM 1535 C C . SER A 1 199 ? -15.027 2.821 11.978 1 44.13 199 SER A C 1
ATOM 1537 O O . SER A 1 199 ? -15.447 2.335 13.03 1 44.13 199 SER A O 1
ATOM 1539 N N . VAL A 1 200 ? -15.123 4.138 12.209 1 35.9 200 VAL A N 1
ATOM 1540 C CA . VAL A 1 200 ? -16.408 4.639 12.685 1 35.9 200 VAL A CA 1
ATOM 1541 C C . VAL A 1 200 ? -17.543 3.942 11.938 1 35.9 200 VAL A C 1
ATOM 1543 O O . VAL A 1 200 ? -17.391 3.57 10.772 1 35.9 200 VAL A O 1
ATOM 1546 N N . LYS A 1 201 ? -18.361 3.272 12.631 1 34.38 201 LYS A N 1
ATOM 1547 C CA . LYS A 1 201 ? -19.627 3.027 11.946 1 34.38 201 LYS A CA 1
ATOM 1548 C C . LYS A 1 201 ? -19.978 4.18 11.011 1 34.38 201 LYS A C 1
ATOM 1550 O O . LYS A 1 201 ? -20.531 5.192 11.446 1 34.38 201 LYS A O 1
ATOM 1555 N N . THR A 1 202 ? -19.138 4.829 10.43 1 31.92 202 THR A N 1
ATOM 1556 C CA . THR A 1 202 ? -19.83 5.828 9.623 1 31.92 202 THR A CA 1
ATOM 1557 C C . THR A 1 202 ? -20.951 5.185 8.811 1 31.92 202 THR A C 1
ATOM 1559 O O . THR A 1 202 ? -20.951 3.971 8.597 1 31.92 202 THR A O 1
ATOM 1562 N N . ASN A 1 203 ? -22.03 5.7 8.835 1 28.75 203 ASN A N 1
ATOM 1563 C CA . ASN A 1 203 ? -22.865 5.57 7.645 1 28.75 203 ASN A CA 1
ATOM 1564 C C . ASN A 1 203 ? -22.022 5.504 6.374 1 28.75 203 ASN A C 1
ATOM 1566 O O . ASN A 1 203 ? -21.847 6.513 5.689 1 28.75 203 ASN A O 1
ATOM 1570 N N . MET A 1 204 ? -20.979 5.163 6.373 1 32.65 204 MET A N 1
ATOM 1571 C CA . MET A 1 204 ? -20.128 5.144 5.187 1 32.65 204 MET A CA 1
ATOM 1572 C C . MET A 1 204 ? -20.921 4.716 3.956 1 32.65 204 MET A C 1
ATOM 1574 O O . MET A 1 204 ? -20.339 4.323 2.943 1 32.65 204 MET A O 1
ATOM 1578 N N . ARG A 1 205 ? -22.007 4.446 4.075 1 32.83 205 ARG A N 1
ATOM 1579 C CA . ARG A 1 205 ? -23.018 4.418 3.022 1 32.83 205 ARG A CA 1
ATOM 1580 C C . ARG A 1 205 ? -22.909 5.647 2.126 1 32.83 205 ARG A C 1
ATOM 1582 O O . ARG A 1 205 ? -23.173 5.57 0.924 1 32.83 205 ARG A O 1
ATOM 1589 N N . ASP A 1 206 ? -22.772 6.853 2.75 1 32.95 206 ASP A N 1
ATOM 1590 C CA . ASP A 1 206 ? -23.05 8.035 1.94 1 32.95 206 ASP A CA 1
ATOM 1591 C C . ASP A 1 206 ? -21.902 8.322 0.975 1 32.95 206 ASP A C 1
ATOM 1593 O O . ASP A 1 206 ? -22.049 9.119 0.046 1 32.95 206 ASP A O 1
ATOM 1597 N N . HIS A 1 207 ? -20.619 7.935 1.263 1 32.97 207 HIS A N 1
ATOM 1598 C CA . HIS A 1 207 ? -19.629 8.25 0.238 1 32.97 207 HIS A CA 1
ATOM 1599 C C . HIS A 1 207 ? -19.107 6.983 -0.431 1 32.97 207 HIS A C 1
ATOM 1601 O O . HIS A 1 207 ? -17.963 6.945 -0.891 1 32.97 207 HIS A O 1
ATOM 1607 N N . ASP A 1 208 ? -19.694 5.939 -0.367 1 34.68 208 ASP A N 1
ATOM 1608 C CA . ASP A 1 208 ? -19.512 4.76 -1.208 1 34.68 208 ASP A CA 1
ATOM 1609 C C . ASP A 1 208 ? -19.839 5.07 -2.667 1 34.68 208 ASP A C 1
ATOM 1611 O O . ASP A 1 208 ? -20.943 5.521 -2.978 1 34.68 208 ASP A O 1
ATOM 1615 N N . LEU A 1 209 ? -18.945 5.215 -3.393 1 32.4 209 LEU A N 1
ATOM 1616 C CA . LEU A 1 209 ? -19.345 5.411 -4.782 1 32.4 209 LEU A CA 1
ATOM 1617 C C . LEU A 1 209 ? -20.397 4.387 -5.194 1 32.4 209 LEU A C 1
ATOM 1619 O O . LEU A 1 209 ? -21.181 4.631 -6.115 1 32.4 209 LEU A O 1
ATOM 1623 N N . LEU A 1 210 ? -20.317 3.13 -4.832 1 32.43 210 LEU A N 1
ATOM 1624 C CA . LEU A 1 210 ? -21.329 2.167 -5.252 1 32.43 210 LEU A CA 1
ATOM 1625 C C . LEU A 1 210 ? -22.449 2.071 -4.222 1 32.43 210 LEU A C 1
ATOM 1627 O O . LEU A 1 210 ? -22.189 1.885 -3.031 1 32.43 210 LEU A O 1
ATOM 1631 N N . GLN A 1 211 ? -23.44 2.967 -4.16 1 33.09 211 GLN A N 1
ATOM 1632 C CA . GLN A 1 211 ? -24.715 3.175 -3.482 1 33.09 211 GLN A CA 1
ATOM 1633 C C . GLN A 1 211 ? -25.376 1.845 -3.134 1 33.09 211 GLN A C 1
ATOM 1635 O O . GLN A 1 211 ? -26.536 1.813 -2.719 1 33.09 211 GLN A O 1
ATOM 1640 N N . LYS A 1 212 ? -24.965 0.609 -3.484 1 34.09 212 LYS A N 1
ATOM 1641 C CA . LYS A 1 212 ? -25.951 -0.466 -3.41 1 34.09 212 LYS A CA 1
ATOM 1642 C C . LYS A 1 212 ? -26.167 -0.915 -1.968 1 34.09 212 LYS A C 1
ATOM 1644 O O . LYS A 1 212 ? -27.24 -1.416 -1.623 1 34.09 212 LYS A O 1
ATOM 1649 N N . TYR A 1 213 ? -25.292 -1.45 -1.287 1 32.39 213 TYR A N 1
ATOM 1650 C CA . TYR A 1 213 ? -25.786 -2.255 -0.176 1 32.39 213 TYR A CA 1
ATOM 1651 C C . TYR A 1 213 ? -26.124 -1.379 1.025 1 32.39 213 TYR A C 1
ATOM 1653 O O . TYR A 1 213 ? -25.23 -0.81 1.657 1 32.39 213 TYR A O 1
ATOM 1661 N N . LYS A 1 214 ? -27.317 -0.771 1.02 1 33.78 214 LYS A N 1
ATOM 1662 C CA . LYS A 1 214 ? -28.081 -0.25 2.15 1 33.78 214 LYS A CA 1
ATOM 1663 C C . LYS A 1 214 ? -28.174 -1.28 3.272 1 33.78 214 LYS A C 1
ATOM 1665 O O . LYS A 1 214 ? -29.033 -2.164 3.241 1 33.78 214 LYS A O 1
ATOM 1670 N N . THR A 1 215 ? -27.27 -1.858 3.833 1 32.56 215 THR A N 1
ATOM 1671 C CA . THR A 1 215 ? -27.829 -2.573 4.975 1 32.56 215 THR A CA 1
ATOM 1672 C C . THR A 1 215 ? -28.594 -1.619 5.888 1 32.56 215 THR A C 1
ATOM 1674 O O . THR A 1 215 ? -28.064 -0.584 6.297 1 32.56 215 THR A O 1
ATOM 1677 N N . GLU A 1 216 ? -29.889 -1.642 6.013 1 32.9 216 GLU A N 1
ATOM 1678 C CA . GLU A 1 216 ? -30.945 -1.047 6.827 1 32.9 216 GLU A CA 1
ATOM 1679 C C . GLU A 1 216 ? -30.455 -0.762 8.244 1 32.9 216 GLU A C 1
ATOM 1681 O O . GLU A 1 216 ? -30.685 0.325 8.779 1 32.9 216 GLU A O 1
ATOM 1686 N N . GLU A 1 217 ? -30.517 -1.879 9.154 1 31.93 217 GLU A N 1
ATOM 1687 C CA . GLU A 1 217 ? -30.816 -1.843 10.583 1 31.93 217 GLU A CA 1
ATOM 1688 C C . GLU A 1 217 ? -29.599 -1.4 11.39 1 31.93 217 GLU A C 1
ATOM 1690 O O . GLU A 1 217 ? -28.861 -2.234 11.919 1 31.93 217 GLU A O 1
ATOM 1695 N N . MET A 1 218 ? -28.67 -0.821 10.945 1 34.32 218 MET A N 1
ATOM 1696 C CA . MET A 1 218 ? -27.756 -0.381 11.995 1 34.32 218 MET A CA 1
ATOM 1697 C C . MET A 1 218 ? -28.495 0.428 13.056 1 34.32 218 MET A C 1
ATOM 1699 O O . MET A 1 218 ? -28.968 1.533 12.783 1 34.32 218 MET A O 1
ATOM 1703 N N . ASN A 1 219 ? -29.171 -0.222 13.941 1 32.98 219 ASN A N 1
ATOM 1704 C CA . ASN A 1 219 ? -29.834 0.267 15.145 1 32.98 219 ASN A CA 1
ATOM 1705 C C . ASN A 1 219 ? -29.02 1.362 15.828 1 32.98 219 ASN A C 1
ATOM 1707 O O . ASN A 1 219 ? -27.814 1.479 15.599 1 32.98 219 ASN A O 1
ATOM 1711 N N . GLU A 1 220 ? -29.624 2.145 16.852 1 35.73 220 GLU A N 1
ATOM 1712 C CA . GLU A 1 220 ? -29.516 3.206 17.85 1 35.73 220 GLU A CA 1
ATOM 1713 C C . GLU A 1 220 ? -28.209 3.1 18.629 1 35.73 220 GLU A C 1
ATOM 1715 O O . GLU A 1 220 ? -27.762 4.075 19.237 1 35.73 220 GLU A O 1
ATOM 1720 N N . THR A 1 221 ? -27.749 1.906 19.106 1 35.04 221 THR A N 1
ATOM 1721 C CA . THR A 1 221 ? -26.671 1.806 20.084 1 35.04 221 THR A CA 1
ATOM 1722 C C . THR A 1 221 ? -25.314 2.009 19.416 1 35.04 221 THR A C 1
ATOM 1724 O O . THR A 1 221 ? -24.641 1.04 19.059 1 35.04 221 THR A O 1
ATOM 1727 N N . ASP A 1 222 ? -25.15 2.632 18.348 1 39.72 222 ASP A N 1
ATOM 1728 C CA . ASP A 1 222 ? -24.043 2.96 17.456 1 39.72 222 ASP A CA 1
ATOM 1729 C C . ASP A 1 222 ? -22.896 3.617 18.222 1 39.72 222 ASP A C 1
ATOM 1731 O O . ASP A 1 222 ? -22.97 4.798 18.567 1 39.72 222 ASP A O 1
ATOM 1735 N N . ASN A 1 223 ? -22.299 2.929 19.157 1 42.6 223 ASN A N 1
ATOM 1736 C CA . ASN A 1 223 ? -21.123 3.21 19.974 1 42.6 223 ASN A CA 1
ATOM 1737 C C . ASN A 1 223 ? -19.963 3.727 19.128 1 42.6 223 ASN A C 1
ATOM 1739 O O . ASN A 1 223 ? -18.802 3.618 19.526 1 42.6 223 ASN A O 1
ATOM 1743 N N . ARG A 1 224 ? -20.298 4.122 17.959 1 53.07 224 ARG A N 1
ATOM 1744 C CA . ARG A 1 224 ? -19.232 4.651 17.114 1 53.07 224 ARG A CA 1
ATOM 1745 C C . ARG A 1 224 ? -18.808 6.041 17.573 1 53.07 224 ARG A C 1
ATOM 1747 O O . ARG A 1 224 ? -19.647 6.853 17.969 1 53.07 224 ARG A O 1
ATOM 1754 N N . MET A 1 225 ? -17.54 6.22 17.729 1 61.03 225 MET A N 1
ATOM 1755 C CA . MET A 1 225 ? -16.918 7.484 18.111 1 61.03 225 MET A CA 1
ATOM 1756 C C . MET A 1 225 ? -17.407 8.623 17.222 1 61.03 225 MET A C 1
ATOM 1758 O O . MET A 1 225 ? -17.54 8.455 16.009 1 61.03 225 MET A O 1
ATOM 1762 N N . SER A 1 226 ? -18.005 9.719 17.837 1 72.85 226 SER A N 1
ATOM 1763 C CA . SER A 1 226 ? -18.418 10.911 17.104 1 72.85 226 SER A CA 1
ATOM 1764 C C . SER A 1 226 ? -17.24 11.545 16.371 1 72.85 226 SER A C 1
ATOM 1766 O O . SER A 1 226 ? -16.083 11.307 16.722 1 72.85 226 SER A O 1
ATOM 1768 N N . VAL A 1 227 ? -17.496 12.248 15.273 1 79.07 227 VAL A N 1
ATOM 1769 C CA . VAL A 1 227 ? -16.485 12.973 14.513 1 79.07 227 VAL A CA 1
ATOM 1770 C C . VAL A 1 227 ? -15.713 13.909 15.44 1 79.07 227 VAL A C 1
ATOM 1772 O O . VAL A 1 227 ? -14.495 14.056 15.311 1 79.07 227 VAL A O 1
ATOM 1775 N N . GLU A 1 228 ? -16.435 14.446 16.439 1 84.17 228 GLU A N 1
ATOM 1776 C CA . GLU A 1 228 ? -15.826 15.383 17.378 1 84.17 228 GLU A CA 1
ATOM 1777 C C . GLU A 1 228 ? -14.82 14.68 18.284 1 84.17 228 GLU A C 1
ATOM 1779 O O . GLU A 1 228 ? -13.717 15.185 18.506 1 84.17 228 GLU A O 1
ATOM 1784 N N . GLN A 1 229 ? -15.25 13.558 18.721 1 82.17 229 GLN A N 1
ATOM 1785 C CA . GLN A 1 229 ? -14.349 12.802 19.584 1 82.17 229 GLN A CA 1
ATOM 1786 C C . GLN A 1 229 ? -13.12 12.326 18.815 1 82.17 229 GLN A C 1
ATOM 1788 O O . GLN A 1 229 ? -12.01 12.316 19.353 1 82.17 229 GLN A O 1
ATOM 1793 N N . CYS A 1 230 ? -13.374 12.001 17.614 1 83.78 230 CYS A N 1
ATOM 1794 C CA . CYS A 1 230 ? -12.271 11.586 16.755 1 83.78 230 CYS A CA 1
ATOM 1795 C C . CYS A 1 230 ? -11.293 12.733 16.531 1 83.78 230 CYS A C 1
ATOM 1797 O O . CYS A 1 230 ? -10.082 12.56 16.681 1 83.78 230 CYS A O 1
ATOM 1799 N N . ALA A 1 231 ? -11.849 13.859 16.258 1 90 231 ALA A N 1
ATOM 1800 C CA . ALA A 1 231 ? -11.024 15.037 16.003 1 90 231 ALA A CA 1
ATOM 1801 C C . ALA A 1 231 ? -10.208 15.412 17.237 1 90 231 ALA A C 1
ATOM 1803 O O . ALA A 1 231 ? -9.054 15.832 17.122 1 90 231 ALA A O 1
ATOM 1804 N N . ASP A 1 232 ? -10.814 15.184 18.416 1 89.36 232 ASP A N 1
ATOM 1805 C CA . ASP A 1 232 ? -10.104 15.479 19.657 1 89.36 232 ASP A CA 1
ATOM 1806 C C . ASP A 1 232 ? -8.867 14.596 19.805 1 89.36 232 ASP A C 1
ATOM 1808 O O . ASP A 1 232 ? -7.799 15.075 20.192 1 89.36 232 ASP A O 1
ATOM 1812 N N . THR A 1 233 ? -9.078 13.396 19.523 1 86.91 233 THR A N 1
ATOM 1813 C CA . THR A 1 233 ? -7.97 12.453 19.631 1 86.91 233 THR A CA 1
ATOM 1814 C C . THR A 1 233 ? -6.887 12.773 18.605 1 86.91 233 THR A C 1
ATOM 1816 O O . THR A 1 233 ? -5.695 12.697 18.909 1 86.91 233 THR A O 1
ATOM 1819 N N . ILE A 1 234 ? -7.314 13.139 17.449 1 91.76 234 ILE A N 1
ATOM 1820 C CA . ILE A 1 234 ? -6.383 13.461 16.373 1 91.76 234 ILE A CA 1
ATOM 1821 C C . ILE A 1 234 ? -5.56 14.689 16.752 1 91.76 234 ILE A C 1
ATOM 1823 O O . ILE A 1 234 ? -4.337 14.699 16.59 1 91.76 234 ILE A O 1
ATOM 1827 N N . ILE A 1 235 ? -6.188 15.692 17.297 1 94.54 235 ILE A N 1
ATOM 1828 C CA . ILE A 1 235 ? -5.514 16.925 17.69 1 94.54 235 ILE A CA 1
ATOM 1829 C C . ILE A 1 235 ? -4.521 16.635 18.812 1 94.54 235 ILE A C 1
ATOM 1831 O O . ILE A 1 235 ? -3.398 17.147 18.804 1 94.54 235 ILE A O 1
ATOM 1835 N N . LEU A 1 236 ? -4.978 15.837 19.754 1 93.37 236 LEU A N 1
ATOM 1836 C CA . LEU A 1 236 ? -4.085 15.459 20.843 1 93.37 236 LEU A CA 1
ATOM 1837 C C . LEU A 1 236 ? -2.838 14.763 20.307 1 93.37 236 LEU A C 1
ATOM 1839 O O . LEU A 1 236 ? -1.72 15.076 20.723 1 93.37 236 LEU A O 1
ATOM 1843 N N . ALA A 1 237 ? -3.013 13.85 19.419 1 91.44 237 ALA A N 1
ATOM 1844 C CA . ALA A 1 237 ? -1.897 13.127 18.815 1 91.44 237 ALA A CA 1
ATOM 1845 C C . ALA A 1 237 ? -0.954 14.081 18.087 1 91.44 237 ALA A C 1
ATOM 1847 O O . ALA A 1 237 ? 0.268 13.954 18.189 1 91.44 237 ALA A O 1
ATOM 1848 N N . ALA A 1 238 ? -1.551 14.984 17.359 1 94.67 238 ALA A N 1
ATOM 1849 C CA . ALA A 1 238 ? -0.771 15.969 16.615 1 94.67 238 ALA A CA 1
ATOM 1850 C C . ALA A 1 238 ? 0.015 16.874 17.56 1 94.67 238 ALA A C 1
ATOM 1852 O O . ALA A 1 238 ? 1.202 17.128 17.342 1 94.67 238 ALA A O 1
ATOM 1853 N N . ASP A 1 239 ? -0.633 17.302 18.601 1 95.93 239 ASP A N 1
ATOM 1854 C CA . ASP A 1 239 ? -0.015 18.206 19.567 1 95.93 239 ASP A CA 1
ATOM 1855 C C . ASP A 1 239 ? 1.192 17.552 20.237 1 95.93 239 ASP A C 1
ATOM 1857 O O . ASP A 1 239 ? 2.132 18.239 20.641 1 95.93 239 ASP A O 1
ATOM 1861 N N . LYS A 1 240 ? 1.107 16.272 20.361 1 93.99 240 LYS A N 1
ATOM 1862 C CA . LYS A 1 240 ? 2.17 15.529 21.031 1 93.99 240 LYS A CA 1
ATOM 1863 C C . LYS A 1 240 ? 3.182 14.99 20.024 1 93.99 240 LYS A C 1
ATOM 1865 O O . LYS A 1 240 ? 4.167 14.354 20.405 1 93.99 240 LYS A O 1
ATOM 1870 N N . ARG A 1 241 ? 2.93 15.211 18.741 1 93.07 241 ARG A N 1
ATOM 1871 C CA . ARG A 1 241 ? 3.773 14.692 17.669 1 93.07 241 ARG A CA 1
ATOM 1872 C C . ARG A 1 241 ? 3.971 13.186 17.808 1 93.07 241 ARG A C 1
ATOM 1874 O O . ARG A 1 241 ? 5.1 12.694 17.738 1 93.07 241 ARG A O 1
ATOM 1881 N N . ALA A 1 242 ? 2.819 12.601 18.031 1 87.86 242 ALA A N 1
ATOM 1882 C CA . ALA A 1 242 ? 2.833 11.151 18.208 1 87.86 242 ALA A CA 1
ATOM 1883 C C . ALA A 1 242 ? 3.251 10.445 16.922 1 87.86 242 ALA A C 1
ATOM 1885 O O . ALA A 1 242 ? 3.007 10.948 15.822 1 87.86 242 ALA A O 1
ATOM 1886 N N . ARG A 1 243 ? 3.833 9.359 17.076 1 82.19 243 ARG A N 1
ATOM 1887 C CA . ARG A 1 243 ? 4.307 8.592 15.928 1 82.19 243 ARG A CA 1
ATOM 1888 C C . ARG A 1 243 ? 3.143 7.955 15.177 1 82.19 243 ARG A C 1
ATOM 1890 O O . ARG A 1 243 ? 2.99 8.159 13.971 1 82.19 243 ARG A O 1
ATOM 1897 N N . LYS A 1 244 ? 2.454 7.105 15.774 1 81.48 244 LYS A N 1
ATOM 1898 C CA . LYS A 1 244 ? 1.306 6.382 15.235 1 81.48 244 LYS A CA 1
ATOM 1899 C C . LYS A 1 244 ? 0.262 6.122 16.318 1 81.48 244 LYS A C 1
ATOM 1901 O O . LYS A 1 244 ? 0.592 5.639 17.403 1 81.48 244 LYS A O 1
ATOM 1906 N N . VAL A 1 245 ? -0.986 6.463 15.968 1 80.65 245 VAL A N 1
ATOM 1907 C CA . VAL A 1 245 ? -2.04 6.345 16.97 1 80.65 245 VAL A CA 1
ATOM 1908 C C . VAL A 1 245 ? -3.193 5.515 16.411 1 80.65 245 VAL A C 1
ATOM 1910 O O . VAL A 1 245 ? -3.669 5.768 15.302 1 80.65 245 VAL A O 1
ATOM 1913 N N . PHE A 1 246 ? -3.51 4.458 17.14 1 71.26 246 PHE A N 1
ATOM 1914 C CA . PHE A 1 246 ? -4.697 3.664 16.844 1 71.26 246 PHE A CA 1
ATOM 1915 C C . PHE A 1 246 ? -5.787 3.916 17.879 1 71.26 246 PHE A C 1
ATOM 1917 O O . PHE A 1 246 ? -5.511 3.97 19.079 1 71.26 246 PHE A O 1
ATOM 1924 N N . PHE A 1 247 ? -6.949 4.128 17.412 1 63.31 247 PHE A N 1
ATOM 1925 C CA . PHE A 1 247 ? -8.057 4.232 18.354 1 63.31 247 PHE A CA 1
ATOM 1926 C C . PHE A 1 247 ? -9.358 3.762 17.715 1 63.31 247 PHE A C 1
ATOM 1928 O O . PHE A 1 247 ? -9.528 3.858 16.498 1 63.31 247 PHE A O 1
ATOM 1935 N N . PRO A 1 248 ? -10.39 3.089 18.473 1 60.78 248 PRO A N 1
ATOM 1936 C CA . PRO A 1 248 ? -10.328 2.93 19.928 1 60.78 248 PRO A CA 1
ATOM 1937 C C . PRO A 1 248 ? -9.326 1.862 20.362 1 60.78 248 PRO A C 1
ATOM 1939 O O . PRO A 1 248 ? -8.586 1.33 19.531 1 60.78 248 PRO A O 1
ATOM 1942 N N . ARG A 1 249 ? -9.234 1.742 21.692 1 54.51 249 ARG A N 1
ATOM 1943 C CA . ARG A 1 249 ? -8.29 0.824 22.32 1 54.51 249 ARG A CA 1
ATOM 1944 C C . ARG A 1 249 ? -8.34 -0.55 21.66 1 54.51 249 ARG A C 1
ATOM 1946 O O . ARG A 1 249 ? -7.306 -1.2 21.487 1 54.51 249 ARG A O 1
ATOM 1953 N N . GLN A 1 250 ? -9.53 -0.848 21.188 1 50.04 250 GLN A N 1
ATOM 1954 C CA . GLN A 1 250 ? -9.691 -2.174 20.602 1 50.04 250 GLN A CA 1
ATOM 1955 C C . GLN A 1 250 ? -8.972 -2.275 19.26 1 50.04 250 GLN A C 1
ATOM 1957 O O . GLN A 1 250 ? -8.395 -3.315 18.935 1 50.04 250 GLN A O 1
ATOM 1962 N N . ALA A 1 251 ? -9.08 -1.192 18.517 1 53.83 251 ALA A N 1
ATOM 1963 C CA . ALA A 1 251 ? -8.378 -1.172 17.237 1 53.83 251 ALA A CA 1
ATOM 1964 C C . ALA A 1 251 ? -6.867 -1.249 17.439 1 53.83 251 ALA A C 1
ATOM 1966 O O . ALA A 1 251 ? -6.166 -1.922 16.68 1 53.83 251 ALA A O 1
ATOM 1967 N N . TYR A 1 252 ? -6.515 -0.597 18.469 1 54.3 252 TYR A N 1
ATOM 1968 C CA . TYR A 1 252 ? -5.107 -0.63 18.846 1 54.3 252 TYR A CA 1
ATOM 1969 C C . TYR A 1 252 ? -4.655 -2.055 19.144 1 54.3 252 TYR A C 1
ATOM 1971 O O . TYR A 1 252 ? -3.625 -2.505 18.636 1 54.3 252 TYR A O 1
ATOM 1979 N N . LEU A 1 253 ? -5.49 -2.735 19.82 1 53.75 253 LEU A N 1
ATOM 1980 C CA . LEU A 1 253 ? -5.145 -4.098 20.207 1 53.75 253 LEU A CA 1
ATOM 1981 C C . LEU A 1 253 ? -5.18 -5.031 19.001 1 53.75 253 LEU A C 1
ATOM 1983 O O . LEU A 1 253 ? -4.325 -5.909 18.865 1 53.75 253 LEU A O 1
ATOM 1987 N N . ALA A 1 254 ? -6.135 -4.752 18.145 1 52.62 254 ALA A N 1
ATOM 1988 C CA . ALA A 1 254 ? -6.269 -5.6 16.963 1 52.62 254 ALA A CA 1
ATOM 1989 C C . ALA A 1 254 ? -5.057 -5.461 16.047 1 52.62 254 ALA A C 1
ATOM 1991 O O . ALA A 1 254 ? -4.546 -6.456 15.528 1 52.62 254 ALA A O 1
ATOM 1992 N N . ALA A 1 255 ? -4.709 -4.243 15.925 1 54.96 255 ALA A N 1
ATOM 1993 C CA . ALA A 1 255 ? -3.59 -3.976 15.026 1 54.96 255 ALA A CA 1
ATOM 1994 C C . ALA A 1 255 ? -2.307 -4.622 15.541 1 54.96 255 ALA A C 1
ATOM 1996 O O . ALA A 1 255 ? -1.489 -5.105 14.755 1 54.96 255 ALA A O 1
ATOM 1997 N N . TYR A 1 256 ? -2.348 -4.731 16.792 1 51.79 256 TYR A N 1
ATOM 1998 C CA . TYR A 1 256 ? -1.091 -5.206 17.359 1 51.79 256 TYR A CA 1
ATOM 1999 C C . TYR A 1 256 ? -1.148 -6.705 17.631 1 51.79 256 TYR A C 1
ATOM 2001 O O . TYR A 1 256 ? -0.112 -7.37 17.693 1 51.79 256 TYR A O 1
ATOM 2009 N N . ILE A 1 257 ? -2.455 -7.222 17.657 1 50.18 257 ILE A N 1
ATOM 2010 C CA . ILE A 1 257 ? -2.62 -8.642 17.951 1 50.18 257 ILE A CA 1
ATOM 2011 C C . ILE A 1 257 ? -2.662 -9.437 16.648 1 50.18 257 ILE A C 1
ATOM 2013 O O . ILE A 1 257 ? -2.206 -10.581 16.597 1 50.18 257 ILE A O 1
ATOM 2017 N N . ARG A 1 258 ? -3.096 -8.822 15.605 1 51.26 258 ARG A N 1
ATOM 2018 C CA . ARG A 1 258 ? -3.34 -9.5 14.336 1 51.26 258 ARG A CA 1
ATOM 2019 C C . ARG A 1 258 ? -2.088 -10.222 13.852 1 51.26 258 ARG A C 1
ATOM 2021 O O . ARG A 1 258 ? -2.166 -11.351 13.363 1 51.26 258 ARG A O 1
ATOM 2028 N N . PRO A 1 259 ? -1.017 -9.529 13.981 1 47.95 259 PRO A N 1
ATOM 2029 C CA . PRO A 1 259 ? 0.147 -10.269 13.488 1 47.95 259 PRO A CA 1
ATOM 2030 C C . PRO A 1 259 ? 0.362 -11.589 14.224 1 47.95 259 PRO A C 1
ATOM 2032 O O . PRO A 1 259 ? 0.945 -12.523 13.667 1 47.95 259 PRO A O 1
ATOM 2035 N N . PHE A 1 260 ? -0.257 -11.675 15.44 1 45.72 260 PHE A N 1
ATOM 2036 C CA . PHE A 1 260 ? -0.059 -12.88 16.237 1 45.72 260 PHE A CA 1
ATOM 2037 C C . PHE A 1 260 ? -1.202 -13.864 16.023 1 45.72 260 PHE A C 1
ATOM 2039 O O . PHE A 1 260 ? -1.003 -15.079 16.093 1 45.72 260 PHE A O 1
ATOM 2046 N N . PHE A 1 261 ? -2.28 -13.358 15.852 1 44.52 261 PHE A N 1
ATOM 2047 C CA . PHE A 1 261 ? -3.451 -14.219 15.729 1 44.52 261 PHE A CA 1
ATOM 2048 C C . PHE A 1 261 ? -4.324 -13.781 14.558 1 44.52 261 PHE A C 1
ATOM 2050 O O . PHE A 1 261 ? -5.483 -13.408 14.747 1 44.52 261 PHE A O 1
ATOM 2057 N N . PRO A 1 262 ? -3.587 -13.858 13.364 1 44.74 262 PRO A N 1
ATOM 2058 C CA . PRO A 1 262 ? -4.324 -13.316 12.22 1 44.74 262 PRO A CA 1
ATOM 2059 C C . PRO A 1 262 ? -5.698 -13.958 12.046 1 44.74 262 PRO A C 1
ATOM 2061 O O . PRO A 1 262 ? -6.681 -13.26 11.785 1 44.74 262 PRO A O 1
ATOM 2064 N N . ASP A 1 263 ? -5.604 -15.207 12.163 1 45.39 263 ASP A N 1
ATOM 2065 C CA . ASP A 1 263 ? -6.87 -15.907 11.966 1 45.39 263 ASP A CA 1
ATOM 2066 C C . ASP A 1 263 ? -7.918 -15.44 12.974 1 45.39 263 ASP A C 1
ATOM 2068 O O . ASP A 1 263 ? -9.091 -15.281 12.63 1 45.39 263 ASP A O 1
ATOM 2072 N N . TYR A 1 264 ? -7.396 -15.342 14.128 1 43.05 264 TYR A N 1
ATOM 2073 C CA . TYR A 1 264 ? -8.326 -14.903 15.161 1 43.05 264 TYR A CA 1
ATOM 2074 C C . TYR A 1 264 ? -8.805 -13.481 14.895 1 43.05 264 TYR A C 1
ATOM 2076 O O . TYR A 1 264 ? -10.002 -13.196 14.979 1 43.05 264 TYR A O 1
ATOM 2084 N N . VAL A 1 265 ? -7.805 -12.71 14.604 1 46.27 265 VAL A N 1
ATOM 2085 C CA . VAL A 1 265 ? -8.144 -11.311 14.364 1 46.27 265 VAL A CA 1
ATOM 2086 C C . VAL A 1 265 ? -8.991 -11.194 13.098 1 46.27 265 VAL A C 1
ATOM 2088 O O . VAL A 1 265 ? -9.975 -10.452 13.068 1 46.27 265 VAL A O 1
ATOM 2091 N N . ASP A 1 266 ? -8.597 -11.988 12.093 1 45.7 266 ASP A N 1
ATOM 2092 C CA . ASP A 1 266 ? -9.375 -11.987 10.858 1 45.7 266 ASP A CA 1
ATOM 2093 C C . ASP A 1 266 ? -10.809 -12.448 11.113 1 45.7 266 ASP A C 1
ATOM 2095 O O . ASP A 1 266 ? -11.755 -11.88 10.563 1 45.7 266 ASP A O 1
ATOM 2099 N N . ASN A 1 267 ? -10.895 -13.434 11.827 1 43.74 267 ASN A N 1
ATOM 2100 C CA . ASN A 1 267 ? -12.223 -13.937 12.16 1 43.74 267 ASN A CA 1
ATOM 2101 C C . ASN A 1 267 ? -13.04 -12.899 12.925 1 43.74 267 ASN A C 1
ATOM 2103 O O . ASN A 1 267 ? -14.244 -12.764 12.703 1 43.74 267 ASN A O 1
ATOM 2107 N N . LYS A 1 268 ? -12.328 -12.274 13.816 1 44.37 268 LYS A N 1
ATOM 2108 C CA . LYS A 1 268 ? -13.036 -11.258 14.589 1 44.37 268 LYS A CA 1
ATOM 2109 C C . LYS A 1 268 ? -13.385 -10.052 13.721 1 44.37 268 LYS A C 1
ATOM 2111 O O . LYS A 1 268 ? -14.456 -9.46 13.873 1 44.37 268 LYS A O 1
ATOM 2116 N N . LEU A 1 269 ? -12.434 -9.792 12.91 1 45.01 269 LEU A N 1
ATOM 2117 C CA . LEU A 1 269 ? -12.678 -8.693 11.982 1 45.01 269 LEU A CA 1
ATOM 2118 C C . LEU A 1 269 ? -13.838 -9.018 11.047 1 45.01 269 LEU A C 1
ATOM 2120 O O . LEU A 1 269 ? -14.637 -8.14 10.714 1 45.01 269 LEU A O 1
ATOM 2124 N N . LYS A 1 270 ? -13.833 -10.28 10.518 1 42.86 270 LYS A N 1
ATOM 2125 C CA . LYS A 1 270 ? -14.989 -10.717 9.741 1 42.86 270 LYS A CA 1
ATOM 2126 C C . LYS A 1 270 ? -16.286 -10.499 10.515 1 42.86 270 LYS A C 1
ATOM 2128 O O . LYS A 1 270 ? -17.296 -10.086 9.941 1 42.86 270 LYS A O 1
ATOM 2133 N N . LYS A 1 271 ? -16.202 -10.86 11.703 1 40.2 271 LYS A N 1
ATOM 2134 C CA . LYS A 1 271 ? -17.383 -10.694 12.545 1 40.2 271 LYS A CA 1
ATOM 2135 C C . LYS A 1 271 ? -17.709 -9.217 12.75 1 40.2 271 LYS A C 1
ATOM 2137 O O . LYS A 1 271 ? -18.879 -8.83 12.762 1 40.2 271 LYS A O 1
ATOM 2142 N N . PHE A 1 272 ? -16.633 -8.532 12.971 1 35.89 272 PHE A N 1
ATOM 2143 C CA . PHE A 1 272 ? -16.846 -7.106 13.187 1 35.89 272 PHE A CA 1
ATOM 2144 C C . PHE A 1 272 ? -17.219 -6.41 11.883 1 35.89 272 PHE A C 1
ATOM 2146 O O . PHE A 1 272 ? -17.973 -5.435 11.887 1 35.89 272 PHE A O 1
ATOM 2153 N N . ALA A 1 273 ? -16.558 -6.801 10.801 1 34.83 273 ALA A N 1
ATOM 2154 C CA . ALA A 1 273 ? -16.94 -6.297 9.484 1 34.83 273 ALA A CA 1
ATOM 2155 C C . ALA A 1 273 ? -18.318 -6.811 9.079 1 34.83 273 ALA A C 1
ATOM 2157 O O . ALA A 1 273 ? -18.996 -6.201 8.249 1 34.83 273 ALA A O 1
ATOM 2158 N N . LYS A 1 274 ? -18.677 -8.078 9.207 1 32.07 274 LYS A N 1
ATOM 2159 C CA . LYS A 1 274 ? -20.073 -8.468 9.033 1 32.07 274 LYS A CA 1
ATOM 2160 C C . LYS A 1 274 ? -21.001 -7.567 9.843 1 32.07 274 LYS A C 1
ATOM 2162 O O . LYS A 1 274 ? -21.179 -7.772 11.045 1 32.07 274 LYS A O 1
ATOM 2167 N N . LEU A 1 275 ? -20.899 -6.322 9.633 1 27.66 275 LEU A N 1
ATOM 2168 C CA . LEU A 1 275 ? -22.083 -5.557 10.008 1 27.66 275 LEU A CA 1
ATOM 2169 C C . LEU A 1 275 ? -23.356 -6.272 9.566 1 27.66 275 LEU A C 1
ATOM 2171 O O . LEU A 1 275 ? -23.436 -6.764 8.438 1 27.66 275 LEU A O 1
ATOM 2175 N N . MET B 1 1 ? -2.677 -17.056 11.158 1 38.25 1 MET B N 1
ATOM 2176 C CA . MET B 1 1 ? -1.284 -17.075 11.595 1 38.25 1 MET B CA 1
ATOM 2177 C C . MET B 1 1 ? -0.344 -17.27 10.41 1 38.25 1 MET B C 1
ATOM 2179 O O . MET B 1 1 ? -0.7 -17.929 9.432 1 38.25 1 MET B O 1
ATOM 2183 N N . GLY B 1 2 ? 0.44 -16.187 10.252 1 54.18 2 GLY B N 1
ATOM 2184 C CA . GLY B 1 2 ? 1.511 -16.591 9.356 1 54.18 2 GLY B CA 1
ATOM 2185 C C . GLY B 1 2 ? 2.107 -17.942 9.708 1 54.18 2 GLY B C 1
ATOM 2186 O O . GLY B 1 2 ? 2.114 -18.337 10.876 1 54.18 2 GLY B O 1
ATOM 2187 N N . ASN B 1 3 ? 2.227 -18.846 8.74 1 62.82 3 ASN B N 1
ATOM 2188 C CA . ASN B 1 3 ? 2.735 -20.193 8.977 1 62.82 3 ASN B CA 1
ATOM 2189 C C . ASN B 1 3 ? 4.261 -20.22 9.002 1 62.82 3 ASN B C 1
ATOM 2191 O O . ASN B 1 3 ? 4.911 -19.586 8.169 1 62.82 3 ASN B O 1
ATOM 2195 N N . ASN B 1 4 ? 4.819 -20.575 10.162 1 68 4 ASN B N 1
ATOM 2196 C CA . ASN B 1 4 ? 6.263 -20.78 10.188 1 68 4 ASN B CA 1
ATOM 2197 C C . ASN B 1 4 ? 6.652 -22.116 9.559 1 68 4 ASN B C 1
ATOM 2199 O O . ASN B 1 4 ? 5.795 -22.971 9.331 1 68 4 ASN B O 1
ATOM 2203 N N . LEU B 1 5 ? 7.899 -22.184 9.296 1 72.64 5 LEU B N 1
ATOM 2204 C CA . LEU B 1 5 ? 8.421 -23.331 8.561 1 72.64 5 LEU B CA 1
ATOM 2205 C C . LEU B 1 5 ? 8.071 -24.635 9.269 1 72.64 5 LEU B C 1
ATOM 2207 O O . LEU B 1 5 ? 7.739 -25.629 8.619 1 72.64 5 LEU B O 1
ATOM 2211 N N . ALA B 1 6 ? 8.153 -24.613 10.558 1 71.56 6 ALA B N 1
ATOM 2212 C CA . ALA B 1 6 ? 7.866 -25.82 11.33 1 71.56 6 ALA B CA 1
ATOM 2213 C C . ALA B 1 6 ? 6.41 -26.246 11.159 1 71.56 6 ALA B C 1
ATOM 2215 O O . ALA B 1 6 ? 6.116 -27.437 11.037 1 71.56 6 ALA B O 1
ATOM 2216 N N . VAL B 1 7 ? 5.559 -25.318 11.127 1 75.25 7 VAL B N 1
ATOM 2217 C CA . VAL B 1 7 ? 4.135 -25.59 10.962 1 75.25 7 VAL B CA 1
ATOM 2218 C C . VAL B 1 7 ? 3.862 -26.071 9.539 1 75.25 7 VAL B C 1
ATOM 2220 O O . VAL B 1 7 ? 3.085 -27.006 9.331 1 75.25 7 VAL B O 1
ATOM 2223 N N . LEU B 1 8 ? 4.546 -25.482 8.66 1 81.93 8 LEU B N 1
ATOM 2224 C CA . LEU B 1 8 ? 4.341 -25.824 7.257 1 81.93 8 LEU B CA 1
ATOM 2225 C C . LEU B 1 8 ? 4.732 -27.273 6.988 1 81.93 8 LEU B C 1
ATOM 2227 O O . LEU B 1 8 ? 4.087 -27.956 6.189 1 81.93 8 LEU B O 1
ATOM 2231 N N . GLN B 1 9 ? 5.691 -27.681 7.707 1 82.38 9 GLN B N 1
ATOM 2232 C CA . GLN B 1 9 ? 6.221 -29.018 7.46 1 82.38 9 GLN B CA 1
ATOM 2233 C C . GLN B 1 9 ? 5.211 -30.092 7.854 1 82.38 9 GLN B C 1
ATOM 2235 O O . GLN B 1 9 ? 5.239 -31.203 7.32 1 82.38 9 GLN B O 1
ATOM 2240 N N . ILE B 1 10 ? 4.294 -29.754 8.67 1 80.74 10 ILE B N 1
ATOM 2241 C CA . ILE B 1 10 ? 3.384 -30.787 9.153 1 80.74 10 ILE B CA 1
ATOM 2242 C C . ILE B 1 10 ? 2.027 -30.642 8.468 1 80.74 10 ILE B C 1
ATOM 2244 O O . ILE B 1 10 ? 1.143 -31.483 8.644 1 80.74 10 ILE B O 1
ATOM 2248 N N . MET B 1 11 ? 1.824 -29.627 7.707 1 83.65 11 MET B N 1
ATOM 2249 C CA . MET B 1 11 ? 0.576 -29.405 6.982 1 83.65 11 MET B CA 1
ATOM 2250 C C . MET B 1 11 ? 0.474 -30.334 5.777 1 83.65 11 MET B C 1
ATOM 2252 O O . MET B 1 11 ? 1.491 -30.733 5.207 1 83.65 11 MET B O 1
ATOM 2256 N N . PRO B 1 12 ? -0.74 -30.701 5.478 1 88.89 12 PRO B N 1
ATOM 2257 C CA . PRO B 1 12 ? -0.896 -31.567 4.307 1 88.89 12 PRO B CA 1
ATOM 2258 C C . PRO B 1 12 ? -0.466 -30.887 3.009 1 88.89 12 PRO B C 1
ATOM 2260 O O . PRO B 1 12 ? -0.675 -29.683 2.84 1 88.89 12 PRO B O 1
ATOM 2263 N N . ASN B 1 13 ? 0.108 -31.684 2.117 1 91.16 13 ASN B N 1
ATOM 2264 C CA . ASN B 1 13 ? 0.521 -31.213 0.799 1 91.16 13 ASN B CA 1
ATOM 2265 C C . ASN B 1 13 ? -0.659 -31.146 -0.167 1 91.16 13 ASN B C 1
ATOM 2267 O O . ASN B 1 13 ? -1.385 -32.128 -0.335 1 91.16 13 ASN B O 1
ATOM 2271 N N . LYS B 1 14 ? -0.837 -30.007 -0.845 1 92.52 14 LYS B N 1
ATOM 2272 C CA . LYS B 1 14 ? -1.987 -29.808 -1.721 1 92.52 14 LYS B CA 1
ATOM 2273 C C . LYS B 1 14 ? -1.547 -29.612 -3.169 1 92.52 14 LYS B C 1
ATOM 2275 O O . LYS B 1 14 ? -2.363 -29.28 -4.032 1 92.52 14 LYS B O 1
ATOM 2280 N N . PHE B 1 15 ? -0.295 -29.779 -3.375 1 95 15 PHE B N 1
ATOM 2281 C CA . PHE B 1 15 ? 0.245 -29.647 -4.723 1 95 15 PHE B CA 1
ATOM 2282 C C . PHE B 1 15 ? -0.194 -30.814 -5.598 1 95 15 PHE B C 1
ATOM 2284 O O . PHE B 1 15 ? -0.23 -31.959 -5.143 1 95 15 PHE B O 1
ATOM 2291 N N . LYS B 1 16 ? -0.521 -30.508 -6.848 1 93.5 16 LYS B N 1
ATOM 2292 C CA . LYS B 1 16 ? -0.874 -31.517 -7.842 1 93.5 16 LYS B CA 1
ATOM 2293 C C . LYS B 1 16 ? 0.138 -31.54 -8.985 1 93.5 16 LYS B C 1
ATOM 2295 O O . LYS B 1 16 ? 0.364 -30.521 -9.641 1 93.5 16 LYS B O 1
ATOM 2300 N N . SER B 1 17 ? 0.714 -32.684 -9.188 1 92.48 17 SER B N 1
ATOM 2301 C CA . SER B 1 17 ? 1.642 -32.851 -10.302 1 92.48 17 SER B CA 1
ATOM 2302 C C . SER B 1 17 ? 0.97 -32.535 -11.634 1 92.48 17 SER B C 1
ATOM 2304 O O . SER B 1 17 ? -0.223 -32.793 -11.81 1 92.48 17 SER B O 1
ATOM 2306 N N . GLY B 1 18 ? 1.719 -31.958 -12.511 1 93.44 18 GLY B N 1
ATOM 2307 C CA . GLY B 1 18 ? 1.187 -31.635 -13.826 1 93.44 18 GLY B CA 1
ATOM 2308 C C . GLY B 1 18 ? 0.405 -30.335 -13.851 1 93.44 18 GLY B C 1
ATOM 2309 O O . GLY B 1 18 ? -0.215 -29.997 -14.861 1 93.44 18 GLY B O 1
ATOM 2310 N N . SER B 1 19 ? 0.387 -29.672 -12.762 1 97.68 19 SER B N 1
ATOM 2311 C CA . SER B 1 19 ? -0.314 -28.396 -12.668 1 97.68 19 SER B CA 1
ATOM 2312 C C . SER B 1 19 ? 0.193 -27.408 -13.713 1 97.68 19 SER B C 1
ATOM 2314 O O . SER B 1 19 ? 1.337 -27.505 -14.163 1 97.68 19 SER B O 1
ATOM 2316 N N . VAL B 1 20 ? -0.689 -26.511 -14.142 1 98.75 20 VAL B N 1
ATOM 2317 C CA . VAL B 1 20 ? -0.322 -25.407 -15.023 1 98.75 20 VAL B CA 1
ATOM 2318 C C . VAL B 1 20 ? 0.06 -24.185 -14.189 1 98.75 20 VAL B C 1
ATOM 2320 O O . VAL B 1 20 ? -0.764 -23.657 -13.438 1 98.75 20 VAL B O 1
ATOM 2323 N N . VAL B 1 21 ? 1.323 -23.759 -14.337 1 98.75 21 VAL B N 1
ATOM 2324 C CA . VAL B 1 21 ? 1.878 -22.687 -13.518 1 98.75 21 VAL B CA 1
ATOM 2325 C C . VAL B 1 21 ? 2.245 -21.498 -14.403 1 98.75 21 VAL B C 1
ATOM 2327 O O . VAL B 1 21 ? 2.986 -21.647 -15.378 1 98.75 21 VAL B O 1
ATOM 2330 N N . LEU B 1 22 ? 1.65 -20.377 -14.181 1 98.77 22 LEU B N 1
ATOM 2331 C CA . LEU B 1 22 ? 1.985 -19.116 -14.834 1 98.77 22 LEU B CA 1
ATOM 2332 C C . LEU B 1 22 ? 2.89 -18.268 -13.947 1 98.77 22 LEU B C 1
ATOM 2334 O O . LEU B 1 22 ? 2.512 -17.911 -12.829 1 98.77 22 LEU B O 1
ATOM 2338 N N . ILE B 1 23 ? 4.113 -17.888 -14.4 1 98.65 23 ILE B N 1
ATOM 2339 C CA . ILE B 1 23 ? 5.099 -17.208 -13.566 1 98.65 23 ILE B CA 1
ATOM 2340 C C . ILE B 1 23 ? 5.484 -15.876 -14.205 1 98.65 23 ILE B C 1
ATOM 2342 O O . ILE B 1 23 ? 6.027 -15.846 -15.312 1 98.65 23 ILE B O 1
ATOM 2346 N N . THR B 1 24 ? 5.223 -14.799 -13.526 1 98.16 24 THR B N 1
ATOM 2347 C CA . THR B 1 24 ? 5.728 -13.499 -13.955 1 98.16 24 THR B CA 1
ATOM 2348 C C . THR B 1 24 ? 7.147 -13.275 -13.44 1 98.16 24 THR B C 1
ATOM 2350 O O . THR B 1 24 ? 7.488 -13.705 -12.336 1 98.16 24 THR B O 1
ATOM 2353 N N . GLY B 1 25 ? 7.968 -12.566 -14.227 1 96.06 25 GLY B N 1
ATOM 2354 C CA . GLY B 1 25 ? 9.355 -12.362 -13.843 1 96.06 25 GLY B CA 1
ATOM 2355 C C . GLY B 1 25 ? 10.156 -13.649 -13.791 1 96.06 25 GLY B C 1
ATOM 2356 O O . GLY B 1 25 ? 10.91 -13.88 -12.844 1 96.06 25 GLY B O 1
ATOM 2357 N N . ALA B 1 26 ? 9.984 -14.461 -14.76 1 96.44 26 ALA B N 1
ATOM 2358 C CA . ALA B 1 26 ? 10.527 -15.817 -14.731 1 96.44 26 ALA B CA 1
ATOM 2359 C C . ALA B 1 26 ? 11.93 -15.859 -15.329 1 96.44 26 ALA B C 1
ATOM 2361 O O . ALA B 1 26 ? 12.563 -16.917 -15.368 1 96.44 26 ALA B O 1
ATOM 2362 N N . SER B 1 27 ? 12.496 -14.743 -15.703 1 93.97 27 SER B N 1
ATOM 2363 C CA . SER B 1 27 ? 13.728 -14.753 -16.485 1 93.97 27 SER B CA 1
ATOM 2364 C C . SER B 1 27 ? 14.956 -14.81 -15.582 1 93.97 27 SER B C 1
ATOM 2366 O O . SER B 1 27 ? 16.061 -15.1 -16.045 1 93.97 27 SER B O 1
ATOM 2368 N N . GLN B 1 28 ? 14.846 -14.49 -14.302 1 90.09 28 GLN B N 1
ATOM 2369 C CA . GLN B 1 28 ? 15.994 -14.481 -13.401 1 90.09 28 GLN B CA 1
ATOM 2370 C C . GLN B 1 28 ? 15.55 -14.581 -11.944 1 90.09 28 GLN B C 1
ATOM 2372 O O . GLN B 1 28 ? 14.352 -14.594 -11.654 1 90.09 28 GLN B O 1
ATOM 2377 N N . GLY B 1 29 ? 16.531 -14.868 -11.093 1 89.65 29 GLY B N 1
ATOM 2378 C CA . GLY B 1 29 ? 16.319 -14.796 -9.656 1 89.65 29 GLY B CA 1
ATOM 2379 C C . GLY B 1 29 ? 15.379 -15.867 -9.138 1 89.65 29 GLY B C 1
ATOM 2380 O O . GLY B 1 29 ? 15.534 -17.046 -9.461 1 89.65 29 GLY B O 1
ATOM 2381 N N . ILE B 1 30 ? 14.528 -15.445 -8.302 1 90.43 30 ILE B N 1
ATOM 2382 C CA . ILE B 1 30 ? 13.596 -16.352 -7.641 1 90.43 30 ILE B CA 1
ATOM 2383 C C . ILE B 1 30 ? 12.639 -16.948 -8.67 1 90.43 30 ILE B C 1
ATOM 2385 O O . ILE B 1 30 ? 12.323 -18.139 -8.616 1 90.43 30 ILE B O 1
ATOM 2389 N N . GLY B 1 31 ? 12.231 -16.108 -9.677 1 95.06 31 GLY B N 1
ATOM 2390 C CA . GLY B 1 31 ? 11.313 -16.579 -10.702 1 95.06 31 GLY B CA 1
ATOM 2391 C C . GLY B 1 31 ? 11.871 -17.728 -11.52 1 95.06 31 GLY B C 1
ATOM 2392 O O . GLY B 1 31 ? 11.169 -18.708 -11.782 1 95.06 31 GLY B O 1
ATOM 2393 N N . LYS B 1 32 ? 13.098 -17.56 -11.874 1 96.38 32 LYS B N 1
ATOM 2394 C CA . LYS B 1 32 ? 13.77 -18.627 -12.609 1 96.38 32 LYS B CA 1
ATOM 2395 C C . LYS B 1 32 ? 13.854 -19.902 -11.774 1 96.38 32 LYS B C 1
ATOM 2397 O O . LYS B 1 32 ? 13.545 -20.991 -12.262 1 96.38 32 LYS B O 1
ATOM 2402 N N . GLU B 1 33 ? 14.265 -19.772 -10.551 1 95.38 33 GLU B N 1
ATOM 2403 C CA . GLU B 1 33 ? 14.425 -20.93 -9.677 1 95.38 33 GLU B CA 1
ATOM 2404 C C . GLU B 1 33 ? 13.09 -21.63 -9.438 1 95.38 33 GLU B C 1
ATOM 2406 O O . GLU B 1 33 ? 13.026 -22.861 -9.404 1 95.38 33 GLU B O 1
ATOM 2411 N N . LEU B 1 34 ? 12.061 -20.881 -9.275 1 96.8 34 LEU B N 1
ATOM 2412 C CA . LEU B 1 34 ? 10.738 -21.47 -9.103 1 96.8 34 LEU B CA 1
ATOM 2413 C C . LEU B 1 34 ? 10.317 -22.236 -10.353 1 96.8 34 LEU B C 1
ATOM 2415 O O . LEU B 1 34 ? 9.741 -23.322 -10.256 1 96.8 34 LEU B O 1
ATOM 2419 N N . ALA B 1 35 ? 10.598 -21.631 -11.51 1 98.16 35 ALA B N 1
ATOM 2420 C CA . ALA B 1 35 ? 10.293 -22.298 -12.773 1 98.16 35 ALA B CA 1
ATOM 2421 C C . ALA B 1 35 ? 10.973 -23.662 -12.851 1 98.16 35 ALA B C 1
ATOM 2423 O O . ALA B 1 35 ? 10.343 -24.657 -13.214 1 98.16 35 ALA B O 1
ATOM 2424 N N . LEU B 1 36 ? 12.197 -23.72 -12.454 1 97.93 36 LEU B N 1
ATOM 2425 C CA . LEU B 1 36 ? 12.966 -24.959 -12.506 1 97.93 36 LEU B CA 1
ATOM 2426 C C . LEU B 1 36 ? 12.394 -25.994 -11.544 1 97.93 36 LEU B C 1
ATOM 2428 O O . LEU B 1 36 ? 12.286 -27.174 -11.887 1 97.93 36 LEU B O 1
ATOM 2432 N N . ARG B 1 37 ? 12.001 -25.58 -10.385 1 96.74 37 ARG B N 1
ATOM 2433 C CA . ARG B 1 37 ? 11.439 -26.486 -9.388 1 96.74 37 ARG B CA 1
ATOM 2434 C C . ARG B 1 37 ? 10.111 -27.067 -9.863 1 96.74 37 ARG B C 1
ATOM 2436 O O . ARG B 1 37 ? 9.862 -28.264 -9.71 1 96.74 37 ARG B O 1
ATOM 2443 N N . TYR B 1 38 ? 9.282 -26.273 -10.437 1 97.93 38 TYR B N 1
ATOM 2444 C CA . TYR B 1 38 ? 8.004 -26.761 -10.943 1 97.93 38 TYR B CA 1
ATOM 2445 C C . TYR B 1 38 ? 8.204 -27.657 -12.159 1 97.93 38 TYR B C 1
ATOM 2447 O O . TYR B 1 38 ? 7.476 -28.635 -12.344 1 97.93 38 TYR B O 1
ATOM 2455 N N . ALA B 1 39 ? 9.192 -27.29 -13.006 1 98.04 39 ALA B N 1
ATOM 2456 C CA . ALA B 1 39 ? 9.498 -28.121 -14.168 1 98.04 39 ALA B CA 1
ATOM 2457 C C . ALA B 1 39 ? 9.908 -29.528 -13.744 1 98.04 39 ALA B C 1
ATOM 2459 O O . ALA B 1 39 ? 9.455 -30.516 -14.327 1 98.04 39 ALA B O 1
ATOM 2460 N N . SER B 1 40 ? 10.706 -29.57 -12.693 1 97.08 40 SER B N 1
ATOM 2461 C CA . SER B 1 40 ? 11.171 -30.858 -12.188 1 97.08 40 SER B CA 1
ATOM 2462 C C . SER B 1 40 ? 10.016 -31.683 -11.631 1 97.08 40 SER B C 1
ATOM 2464 O O . SER B 1 40 ? 10.153 -32.89 -11.422 1 97.08 40 SER B O 1
ATOM 2466 N N . ARG B 1 41 ? 8.906 -31.074 -11.426 1 96.91 41 ARG B N 1
ATOM 2467 C CA . ARG B 1 41 ? 7.709 -31.737 -10.918 1 96.91 41 ARG B CA 1
ATOM 2468 C C . ARG B 1 41 ? 6.7 -31.978 -12.037 1 96.91 41 ARG B C 1
ATOM 2470 O O . ARG B 1 41 ? 5.505 -32.131 -11.779 1 96.91 41 ARG B O 1
ATOM 2477 N N . GLN B 1 42 ? 7.199 -31.828 -13.278 1 96.96 42 GLN B N 1
ATOM 2478 C CA . GLN B 1 42 ? 6.477 -32.167 -14.501 1 96.96 42 GLN B CA 1
ATOM 2479 C C . GLN B 1 42 ? 5.325 -31.197 -14.746 1 96.96 42 GLN B C 1
ATOM 2481 O O . GLN B 1 42 ? 4.276 -31.589 -15.263 1 96.96 42 GLN B O 1
ATOM 2486 N N . CYS B 1 43 ? 5.444 -30.007 -14.314 1 98.2 43 CYS B N 1
ATOM 2487 C CA . CYS B 1 43 ? 4.415 -28.991 -14.505 1 98.2 43 CYS B CA 1
ATOM 2488 C C . CYS B 1 43 ? 4.484 -28.403 -15.91 1 98.2 43 CYS B C 1
ATOM 2490 O O . CYS B 1 43 ? 5.491 -28.556 -16.602 1 98.2 43 CYS B O 1
ATOM 2492 N N . ARG B 1 44 ? 3.386 -27.904 -16.355 1 98.66 44 ARG B N 1
ATOM 2493 C CA . ARG B 1 44 ? 3.323 -27.05 -17.537 1 98.66 44 ARG B CA 1
ATOM 2494 C C . ARG B 1 44 ? 3.465 -25.58 -17.159 1 98.66 44 ARG B C 1
ATOM 2496 O O . ARG B 1 44 ? 2.805 -25.105 -16.232 1 98.66 44 ARG B O 1
ATOM 2503 N N . LEU B 1 45 ? 4.381 -24.898 -17.84 1 98.72 45 LEU B N 1
ATOM 2504 C CA . LEU B 1 45 ? 4.767 -23.575 -17.362 1 98.72 45 LEU B CA 1
ATOM 2505 C C . LEU B 1 45 ? 4.61 -22.531 -18.463 1 98.72 45 LEU B C 1
ATOM 2507 O O . LEU B 1 45 ? 4.96 -22.784 -19.618 1 98.72 45 LEU B O 1
ATOM 2511 N N . LEU B 1 46 ? 3.981 -21.474 -18.191 1 98.84 46 LEU B N 1
ATOM 2512 C CA . LEU B 1 46 ? 4.147 -20.263 -18.987 1 98.84 46 LEU B CA 1
ATOM 2513 C C . LEU B 1 46 ? 5.08 -19.279 -18.291 1 98.84 46 LEU B C 1
ATOM 2515 O O . LEU B 1 46 ? 4.772 -18.789 -17.202 1 98.84 46 LEU B O 1
ATOM 2519 N N . LEU B 1 47 ? 6.214 -19.019 -18.926 1 98.72 47 LEU B N 1
ATOM 2520 C CA . LEU B 1 47 ? 7.255 -18.144 -18.397 1 98.72 47 LEU B CA 1
ATOM 2521 C C . LEU B 1 47 ? 7.135 -16.742 -18.984 1 98.72 47 LEU B C 1
ATOM 2523 O O . LEU B 1 47 ? 7.235 -16.562 -20.2 1 98.72 47 LEU B O 1
ATOM 2527 N N . CYS B 1 48 ? 6.957 -15.757 -18.082 1 98.44 48 CYS B N 1
ATOM 2528 C CA . CYS B 1 48 ? 6.659 -14.413 -18.565 1 98.44 48 CYS B CA 1
ATOM 2529 C C . CYS B 1 48 ? 7.69 -13.411 -18.058 1 98.44 48 CYS B C 1
ATOM 2531 O O . CYS B 1 48 ? 7.99 -13.374 -16.863 1 98.44 48 CYS B O 1
ATOM 2533 N N . ALA B 1 49 ? 8.218 -12.591 -18.917 1 97.42 49 ALA B N 1
ATOM 2534 C CA . ALA B 1 49 ? 9.137 -11.502 -18.598 1 97.42 49 ALA B CA 1
ATOM 2535 C C . ALA B 1 49 ? 9.359 -10.6 -19.808 1 97.42 49 ALA B C 1
ATOM 2537 O O . ALA B 1 49 ? 8.761 -10.811 -20.866 1 97.42 49 ALA B O 1
ATOM 2538 N N . ARG B 1 50 ? 10.159 -9.633 -19.63 1 95.08 50 ARG B N 1
ATOM 2539 C CA . ARG B 1 50 ? 10.389 -8.657 -20.691 1 95.08 50 ARG B CA 1
ATOM 2540 C C . ARG B 1 50 ? 11.493 -9.124 -21.634 1 95.08 50 ARG B C 1
ATOM 2542 O O . ARG B 1 50 ? 11.486 -8.789 -22.82 1 95.08 50 ARG B O 1
ATOM 2549 N N . ASN B 1 51 ? 12.445 -9.875 -21.101 1 95.56 51 ASN B N 1
ATOM 2550 C CA . ASN B 1 51 ? 13.613 -10.269 -21.882 1 95.56 51 ASN B CA 1
ATOM 2551 C C . ASN B 1 51 ? 13.429 -11.648 -22.509 1 95.56 51 ASN B C 1
ATOM 2553 O O . ASN B 1 51 ? 13.584 -12.667 -21.833 1 95.56 51 ASN B O 1
ATOM 2557 N N . VAL B 1 52 ? 13.289 -11.67 -23.794 1 96.89 52 VAL B N 1
ATOM 2558 C CA . VAL B 1 52 ? 12.929 -12.893 -24.503 1 96.89 52 VAL B CA 1
ATOM 2559 C C . VAL B 1 52 ? 14.11 -13.861 -24.498 1 96.89 52 VAL B C 1
ATOM 2561 O O . VAL B 1 52 ? 13.927 -15.074 -24.367 1 96.89 52 VAL B O 1
ATOM 2564 N N . GLU B 1 53 ? 15.307 -13.366 -24.627 1 97.44 53 GLU B N 1
ATOM 2565 C CA . GLU B 1 53 ? 16.482 -14.231 -24.679 1 97.44 53 GLU B CA 1
ATOM 2566 C C . GLU B 1 53 ? 16.685 -14.967 -23.357 1 97.44 53 GLU B C 1
ATOM 2568 O O . GLU B 1 53 ? 16.972 -16.165 -23.346 1 97.44 53 GLU B O 1
ATOM 2573 N N . LEU B 1 54 ? 16.541 -14.265 -22.314 1 97.11 54 LEU B N 1
ATOM 2574 C CA . LEU B 1 54 ? 16.66 -14.89 -21.001 1 97.11 54 LEU B CA 1
ATOM 2575 C C . LEU B 1 54 ? 15.545 -15.907 -20.78 1 97.11 54 LEU B C 1
ATOM 2577 O O . LEU B 1 54 ? 15.771 -16.962 -20.184 1 97.11 54 LEU B O 1
ATOM 2581 N N . LEU B 1 55 ? 14.407 -15.605 -21.316 1 98.06 55 LEU B N 1
ATOM 2582 C CA . LEU B 1 55 ? 13.277 -16.52 -21.189 1 98.06 55 LEU B CA 1
ATOM 2583 C C . LEU B 1 55 ? 13.543 -17.819 -21.943 1 98.06 55 LEU B C 1
ATOM 2585 O O . LEU B 1 55 ? 13.213 -18.902 -21.455 1 98.06 55 LEU B O 1
ATOM 2589 N N . LYS B 1 56 ? 14.1 -17.704 -23.085 1 98.24 56 LYS B N 1
ATOM 2590 C CA . LYS B 1 56 ? 14.397 -18.881 -23.897 1 98.24 56 LYS B CA 1
ATOM 2591 C C . LYS B 1 56 ? 15.385 -19.802 -23.188 1 98.24 56 LYS B C 1
ATOM 2593 O O . LYS B 1 56 ? 15.262 -21.027 -23.262 1 98.24 56 LYS B O 1
ATOM 2598 N N . ASN B 1 57 ? 16.31 -19.195 -22.565 1 98.12 57 ASN B N 1
ATOM 2599 C CA . ASN B 1 57 ? 17.254 -19.985 -21.782 1 98.12 57 ASN B CA 1
ATOM 2600 C C . ASN B 1 57 ? 16.552 -20.749 -20.663 1 98.12 57 ASN B C 1
ATOM 2602 O O . ASN B 1 57 ? 16.802 -21.939 -20.466 1 98.12 57 ASN B O 1
ATOM 2606 N N . VAL B 1 58 ? 15.682 -20.097 -19.942 1 98.32 58 VAL B N 1
ATOM 2607 C CA . VAL B 1 58 ? 14.952 -20.732 -18.85 1 98.32 58 VAL B CA 1
ATOM 2608 C C . VAL B 1 58 ? 14.019 -21.805 -19.406 1 98.32 58 VAL B C 1
ATOM 2610 O O . VAL B 1 58 ? 13.874 -22.877 -18.815 1 98.32 58 VAL B O 1
ATOM 2613 N N . GLN B 1 59 ? 13.403 -21.514 -20.543 1 98.59 59 GLN B N 1
ATOM 2614 C CA . GLN B 1 59 ? 12.533 -22.476 -21.211 1 98.59 59 GLN B CA 1
ATOM 2615 C C . GLN B 1 59 ? 13.275 -23.775 -21.51 1 98.59 59 GLN B C 1
ATOM 2617 O O . GLN B 1 59 ? 12.774 -24.863 -21.221 1 98.59 59 GLN B O 1
ATOM 2622 N N . SER B 1 60 ? 14.432 -23.641 -22.055 1 98.55 60 SER B N 1
ATOM 2623 C CA . SER B 1 60 ? 15.241 -24.805 -22.401 1 98.55 60 SER B CA 1
ATOM 2624 C C . SER B 1 60 ? 15.58 -25.631 -21.164 1 98.55 60 SER B C 1
ATOM 2626 O O . SER B 1 60 ? 15.469 -26.858 -21.181 1 98.55 60 SER B O 1
ATOM 2628 N N . LEU B 1 61 ? 15.976 -24.975 -20.13 1 98.26 61 LEU B N 1
ATOM 2629 C CA . LEU B 1 61 ? 16.312 -25.651 -18.882 1 98.26 61 LEU B CA 1
ATOM 2630 C C . LEU B 1 61 ? 15.097 -26.376 -18.312 1 98.26 61 LEU B C 1
ATOM 2632 O O . LEU B 1 61 ? 15.206 -27.518 -17.86 1 98.26 61 LEU B O 1
ATOM 2636 N N . CYS B 1 62 ? 13.958 -25.737 -18.337 1 98.44 62 CYS B N 1
ATOM 2637 C CA . CYS B 1 62 ? 12.729 -26.325 -17.816 1 98.44 62 CYS B CA 1
ATOM 2638 C C . CYS B 1 62 ? 12.346 -27.573 -18.603 1 98.44 62 CYS B C 1
ATOM 2640 O O . CYS B 1 62 ? 11.971 -28.59 -18.018 1 98.44 62 CYS B O 1
ATOM 2642 N N . ASN B 1 63 ? 12.444 -27.465 -19.918 1 98.19 63 ASN B N 1
ATOM 2643 C CA . ASN B 1 63 ? 12.113 -28.607 -20.764 1 98.19 63 ASN B CA 1
ATOM 2644 C C . ASN B 1 63 ? 13.048 -29.785 -20.506 1 98.19 63 ASN B C 1
ATOM 2646 O O . ASN B 1 63 ? 12.62 -30.941 -20.534 1 98.19 63 ASN B O 1
ATOM 2650 N N . HIS B 1 64 ? 14.25 -29.481 -20.202 1 97.99 64 HIS B N 1
ATOM 2651 C CA . HIS B 1 64 ? 15.234 -30.517 -19.907 1 97.99 64 HIS B CA 1
ATOM 2652 C C . HIS B 1 64 ? 14.927 -31.208 -18.583 1 97.99 64 HIS B C 1
ATOM 2654 O O . HIS B 1 64 ? 15.237 -32.389 -18.407 1 97.99 64 HIS B O 1
ATOM 2660 N N . LEU B 1 65 ? 14.288 -30.523 -17.67 1 97.31 65 LEU B N 1
ATOM 2661 C CA . LEU B 1 65 ? 14.012 -31.043 -16.335 1 97.31 65 LEU B CA 1
ATOM 2662 C C . LEU B 1 65 ? 12.706 -31.829 -16.317 1 97.31 65 LEU B C 1
ATOM 2664 O O . LEU B 1 65 ? 12.317 -32.373 -15.281 1 97.31 65 LEU B O 1
ATOM 2668 N N . GLY B 1 66 ? 11.975 -31.847 -17.481 1 96.17 66 GLY B N 1
ATOM 2669 C CA . GLY B 1 66 ? 10.786 -32.679 -17.58 1 96.17 66 GLY B CA 1
ATOM 2670 C C . GLY B 1 66 ? 9.499 -31.878 -17.638 1 96.17 66 GLY B C 1
ATOM 2671 O O . GLY B 1 66 ? 8.414 -32.445 -17.775 1 96.17 66 GLY B O 1
ATOM 2672 N N . GLY B 1 67 ? 9.593 -30.551 -17.505 1 97.01 67 GLY B N 1
ATOM 2673 C CA . GLY B 1 67 ? 8.425 -29.698 -17.659 1 97.01 67 GLY B CA 1
ATOM 2674 C C . GLY B 1 67 ? 8.117 -29.364 -19.107 1 97.01 67 GLY B C 1
ATOM 2675 O O . GLY B 1 67 ? 8.838 -29.786 -20.013 1 97.01 67 GLY B O 1
ATOM 2676 N N . LYS B 1 68 ? 7.044 -28.773 -19.353 1 98.06 68 LYS B N 1
ATOM 2677 C CA . LYS B 1 68 ? 6.667 -28.189 -20.637 1 98.06 68 LYS B CA 1
ATOM 2678 C C . LYS B 1 68 ? 6.51 -26.675 -20.528 1 98.06 68 LYS B C 1
ATOM 2680 O O . LYS B 1 68 ? 5.479 -26.185 -20.064 1 98.06 68 LYS B O 1
ATOM 2685 N N . ALA B 1 69 ? 7.514 -26.007 -21.035 1 98.62 69 ALA B N 1
ATOM 2686 C CA . ALA B 1 69 ? 7.538 -24.565 -20.807 1 98.62 69 ALA B CA 1
ATOM 2687 C C . ALA B 1 69 ? 7.296 -23.8 -22.105 1 98.62 69 ALA B C 1
ATOM 2689 O O . ALA B 1 69 ? 7.833 -24.16 -23.155 1 98.62 69 ALA B O 1
ATOM 2690 N N . GLU B 1 70 ? 6.429 -22.868 -22.072 1 98.66 70 GLU B N 1
ATOM 2691 C CA . GLU B 1 70 ? 6.237 -21.845 -23.096 1 98.66 70 GLU B CA 1
ATOM 2692 C C . GLU B 1 70 ? 6.621 -20.463 -22.575 1 98.66 70 GLU B C 1
ATOM 2694 O O . GLU B 1 70 ? 6.694 -20.25 -21.363 1 98.66 70 GLU B O 1
ATOM 2699 N N . ILE B 1 71 ? 6.972 -19.552 -23.52 1 98.59 71 ILE B N 1
ATOM 2700 C CA . ILE B 1 71 ? 7.403 -18.225 -23.092 1 98.59 71 ILE B CA 1
ATOM 2701 C C . ILE B 1 71 ? 6.415 -17.175 -23.594 1 98.59 71 ILE B C 1
ATOM 2703 O O . ILE B 1 71 ? 5.786 -17.355 -24.639 1 98.59 71 ILE B O 1
ATOM 2707 N N . CYS B 1 72 ? 6.232 -16.124 -22.847 1 98.37 72 CYS B N 1
ATOM 2708 C CA . CYS B 1 72 ? 5.426 -14.963 -23.206 1 98.37 72 CYS B CA 1
ATOM 2709 C C . CYS B 1 72 ? 6.142 -13.668 -22.84 1 98.37 72 CYS B C 1
ATOM 2711 O O . CYS B 1 72 ? 6.334 -13.372 -21.66 1 98.37 72 CYS B O 1
ATOM 2713 N N . GLN B 1 73 ? 6.574 -12.972 -23.84 1 98.1 73 GLN B N 1
ATOM 2714 C CA . GLN B 1 73 ? 7.18 -11.667 -23.598 1 98.1 73 GLN B CA 1
ATOM 2715 C C . GLN B 1 73 ? 6.125 -10.632 -23.217 1 98.1 73 GLN B C 1
ATOM 2717 O O . GLN B 1 73 ? 5.173 -10.405 -23.966 1 98.1 73 GLN B O 1
ATOM 2722 N N . MET B 1 74 ? 6.354 -9.99 -22.038 1 96.94 74 MET B N 1
ATOM 2723 C CA . MET B 1 74 ? 5.356 -9.022 -21.591 1 96.94 74 MET B CA 1
ATOM 2724 C C . MET B 1 74 ? 5.911 -8.144 -20.474 1 96.94 74 MET B C 1
ATOM 2726 O O . MET B 1 74 ? 6.937 -8.471 -19.874 1 96.94 74 MET B O 1
ATOM 2730 N N . ASP B 1 75 ? 5.272 -7.031 -20.363 1 97.1 75 ASP B N 1
ATOM 2731 C CA . ASP B 1 75 ? 5.511 -6.106 -19.26 1 97.1 75 ASP B CA 1
ATOM 2732 C C . ASP B 1 75 ? 4.323 -6.077 -18.3 1 97.1 75 ASP B C 1
ATOM 2734 O O . ASP B 1 75 ? 3.221 -5.678 -18.681 1 97.1 75 ASP B O 1
ATOM 2738 N N . VAL B 1 76 ? 4.601 -6.46 -17.068 1 96.47 76 VAL B N 1
ATOM 2739 C CA . VAL B 1 76 ? 3.514 -6.627 -16.109 1 96.47 76 VAL B CA 1
ATOM 2740 C C . VAL B 1 76 ? 2.876 -5.272 -15.809 1 96.47 76 VAL B C 1
ATOM 2742 O O . VAL B 1 76 ? 1.764 -5.206 -15.28 1 96.47 76 VAL B O 1
ATOM 2745 N N . SER B 1 77 ? 3.63 -4.172 -16.079 1 95.57 77 SER B N 1
ATOM 2746 C CA . SER B 1 77 ? 3.101 -2.838 -15.815 1 95.57 77 SER B CA 1
ATOM 2747 C C . SER B 1 77 ? 2.065 -2.437 -16.86 1 95.57 77 SER B C 1
ATOM 2749 O O . SER B 1 77 ? 1.39 -1.416 -16.713 1 95.57 77 SER B O 1
ATOM 2751 N N . ASN B 1 78 ? 1.927 -3.187 -17.899 1 97.03 78 ASN B N 1
ATOM 2752 C CA . ASN B 1 78 ? 0.968 -2.934 -18.968 1 97.03 78 ASN B CA 1
ATOM 2753 C C . ASN B 1 78 ? -0.239 -3.862 -18.871 1 97.03 78 ASN B C 1
ATOM 2755 O O . ASN B 1 78 ? -0.11 -5.075 -19.046 1 97.03 78 ASN B O 1
ATOM 2759 N N . GLU B 1 79 ? -1.384 -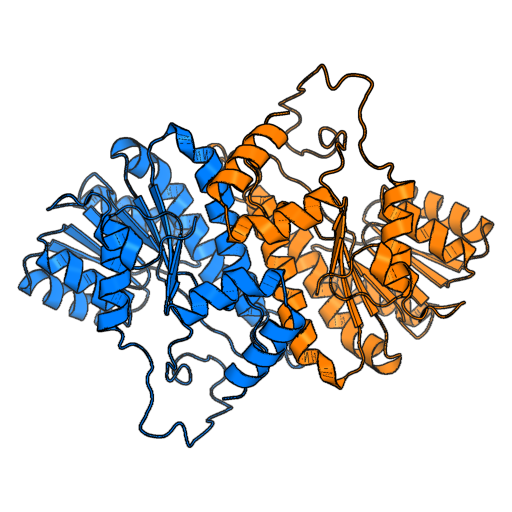3.309 -18.674 1 96.78 79 GLU B N 1
ATOM 2760 C CA . GLU B 1 79 ? -2.599 -4.089 -18.463 1 96.78 79 GLU B CA 1
ATOM 2761 C C . GLU B 1 79 ? -2.898 -4.981 -19.665 1 96.78 79 GLU B C 1
ATOM 2763 O O . GLU B 1 79 ? -3.27 -6.145 -19.504 1 96.78 79 GLU B O 1
ATOM 2768 N N . GLU B 1 80 ? -2.74 -4.443 -20.825 1 97.7 80 GLU B N 1
ATOM 2769 C CA . GLU B 1 80 ? -3.03 -5.205 -22.036 1 97.7 80 GLU B CA 1
ATOM 2770 C C . GLU B 1 80 ? -2.089 -6.398 -22.177 1 97.7 80 GLU B C 1
ATOM 2772 O O . GLU B 1 80 ? -2.495 -7.464 -22.644 1 97.7 80 GLU B O 1
ATOM 2777 N N . ASP B 1 81 ? -0.864 -6.231 -21.852 1 98.08 81 ASP B N 1
ATOM 2778 C CA . ASP B 1 81 ? 0.087 -7.339 -21.854 1 98.08 81 ASP B CA 1
ATOM 2779 C C . ASP B 1 81 ? -0.357 -8.445 -20.899 1 98.08 81 ASP B C 1
ATOM 2781 O O . ASP B 1 81 ? -0.247 -9.63 -21.22 1 98.08 81 ASP B O 1
ATOM 2785 N N . CYS B 1 82 ? -0.861 -8.081 -19.762 1 97.88 82 CYS B N 1
ATOM 2786 C CA . CYS B 1 82 ? -1.309 -9.046 -18.765 1 97.88 82 CYS B CA 1
ATOM 2787 C C . CYS B 1 82 ? -2.518 -9.827 -19.266 1 97.88 82 CYS B C 1
ATOM 2789 O O . CYS B 1 82 ? -2.609 -11.039 -19.059 1 97.88 82 CYS B O 1
ATOM 2791 N N . LYS B 1 83 ? -3.392 -9.096 -19.913 1 97.4 83 LYS B N 1
ATOM 2792 C CA . LYS B 1 83 ? -4.539 -9.764 -20.52 1 97.4 83 LYS B CA 1
ATOM 2793 C C . LYS B 1 83 ? -4.093 -10.788 -21.559 1 97.4 83 LYS B C 1
ATOM 2795 O O . LYS B 1 83 ? -4.57 -11.925 -21.563 1 97.4 83 LYS B O 1
ATOM 2800 N N . ARG B 1 84 ? -3.22 -10.371 -22.366 1 98.16 84 ARG B N 1
ATOM 2801 C CA . ARG B 1 84 ? -2.697 -11.243 -23.413 1 98.16 84 ARG B CA 1
ATOM 2802 C C . ARG B 1 84 ? -1.984 -12.45 -22.814 1 98.16 84 ARG B C 1
ATOM 2804 O O . ARG B 1 84 ? -2.106 -13.566 -23.324 1 98.16 84 ARG B O 1
ATOM 2811 N N . MET B 1 85 ? -1.261 -12.249 -21.764 1 98.29 85 MET B N 1
ATOM 2812 C CA . MET B 1 85 ? -0.542 -13.318 -21.077 1 98.29 85 MET B CA 1
ATOM 2813 C C . MET B 1 85 ? -1.502 -14.406 -20.608 1 98.29 85 MET B C 1
ATOM 2815 O O . MET B 1 85 ? -1.225 -15.596 -20.768 1 98.29 85 MET B O 1
ATOM 2819 N N . ILE B 1 86 ? -2.639 -13.983 -20.046 1 98.52 86 ILE B N 1
ATOM 2820 C CA . ILE B 1 86 ? -3.634 -14.941 -19.574 1 98.52 86 ILE B CA 1
ATOM 2821 C C . ILE B 1 86 ? -4.214 -15.709 -20.76 1 98.52 86 ILE B C 1
ATOM 2823 O O . ILE B 1 86 ? -4.352 -16.933 -20.707 1 98.52 86 ILE B O 1
ATOM 2827 N N . GLN B 1 87 ? -4.456 -14.983 -21.805 1 98.22 87 GLN B N 1
ATOM 2828 C CA . GLN B 1 87 ? -5.007 -15.616 -22.999 1 98.22 87 GLN B CA 1
ATOM 2829 C C . GLN B 1 87 ? -4.029 -16.628 -23.587 1 98.22 87 GLN B C 1
ATOM 2831 O O . GLN B 1 87 ? -4.434 -17.703 -24.034 1 98.22 87 GLN B O 1
ATOM 2836 N N . GLU B 1 88 ? -2.793 -16.318 -23.637 1 98.39 88 GLU B N 1
ATOM 2837 C CA . GLU B 1 88 ? -1.768 -17.23 -24.135 1 98.39 88 GLU B CA 1
ATOM 2838 C C . GLU B 1 88 ? -1.697 -18.497 -23.287 1 98.39 88 GLU B C 1
ATOM 2840 O O . GLU B 1 88 ? -1.537 -19.598 -23.818 1 98.39 88 GLU B O 1
ATOM 2845 N N . CYS B 1 89 ? -1.789 -18.322 -21.985 1 98.57 89 CYS B N 1
ATOM 2846 C CA . CYS B 1 89 ? -1.764 -19.478 -21.096 1 98.57 89 CYS B CA 1
ATOM 2847 C C . CYS B 1 89 ? -2.926 -20.418 -21.392 1 98.57 89 CYS B C 1
ATOM 2849 O O . CYS B 1 89 ? -2.74 -21.633 -21.479 1 98.57 89 CYS B O 1
ATOM 2851 N N . ILE B 1 90 ? -4.087 -19.83 -21.567 1 98.35 90 ILE B N 1
ATOM 2852 C CA . ILE B 1 90 ? -5.285 -20.621 -21.827 1 98.35 90 ILE B CA 1
ATOM 2853 C C . ILE B 1 90 ? -5.176 -21.289 -23.196 1 98.35 90 ILE B C 1
ATOM 2855 O O . ILE B 1 90 ? -5.575 -22.444 -23.364 1 98.35 90 ILE B O 1
ATOM 2859 N N . LYS B 1 91 ? -4.669 -20.573 -24.124 1 98.17 91 LYS B N 1
ATOM 2860 C CA . LYS B 1 91 ? -4.482 -21.124 -25.464 1 98.17 91 LYS B CA 1
ATOM 2861 C C . LYS B 1 91 ? -3.566 -22.344 -25.434 1 98.17 91 LYS B C 1
ATOM 2863 O O . LYS B 1 91 ? -3.853 -23.358 -26.074 1 98.17 91 LYS B O 1
ATOM 2868 N N . HIS B 1 92 ? -2.56 -22.321 -24.649 1 97.88 92 HIS B N 1
ATOM 2869 C CA . HIS B 1 92 ? -1.554 -23.377 -24.637 1 97.88 92 HIS B CA 1
ATOM 2870 C C . HIS B 1 92 ? -1.978 -24.533 -23.737 1 97.88 92 HIS B C 1
ATOM 2872 O O . HIS B 1 92 ? -1.705 -25.696 -24.042 1 97.88 92 HIS B O 1
ATOM 2878 N N . PHE B 1 93 ? -2.649 -24.179 -22.578 1 98.05 93 PHE B N 1
ATOM 2879 C CA . PHE B 1 93 ? -2.754 -25.214 -21.557 1 98.05 93 PHE B CA 1
ATOM 2880 C C . PHE B 1 93 ? -4.196 -25.371 -21.09 1 98.05 93 PHE B C 1
ATOM 2882 O O . PHE B 1 93 ? -4.501 -26.253 -20.285 1 98.05 93 PHE B O 1
ATOM 2889 N N . SER B 1 94 ? -5.149 -24.437 -21.411 1 97.34 94 SER B N 1
ATOM 2890 C CA . SER B 1 94 ? -6.597 -24.49 -21.237 1 97.34 94 SER B CA 1
ATOM 2891 C C . SER B 1 94 ? -6.992 -24.18 -19.797 1 97.34 94 SER B C 1
ATOM 2893 O O . SER B 1 94 ? -8.18 -24.122 -19.474 1 97.34 94 SER B O 1
ATOM 2895 N N . LYS B 1 95 ? -6.01 -24.077 -18.932 1 97.74 95 LYS B N 1
ATOM 2896 C CA . LYS B 1 95 ? -6.332 -23.774 -17.54 1 97.74 95 LYS B CA 1
ATOM 2897 C C . LYS B 1 95 ? -5.164 -23.083 -16.843 1 97.74 95 LYS B C 1
ATOM 2899 O O . LYS B 1 95 ? -4.073 -22.975 -17.408 1 97.74 95 LYS B O 1
ATOM 2904 N N . ILE B 1 96 ? -5.399 -22.603 -15.71 1 98.43 96 ILE B N 1
ATOM 2905 C CA . ILE B 1 96 ? -4.403 -22.07 -14.786 1 98.43 96 ILE B CA 1
ATOM 2906 C C . ILE B 1 96 ? -4.634 -22.645 -13.39 1 98.43 96 ILE B C 1
ATOM 2908 O O . ILE B 1 96 ? -5.728 -22.522 -12.835 1 98.43 96 ILE B O 1
ATOM 2912 N N . ASP B 1 97 ? -3.639 -23.26 -12.835 1 98.5 97 ASP B N 1
ATOM 2913 C CA . ASP B 1 97 ? -3.757 -23.827 -11.495 1 98.5 97 ASP B CA 1
ATOM 2914 C C . ASP B 1 97 ? -3.051 -22.95 -10.463 1 98.5 97 ASP B C 1
ATOM 2916 O O . ASP B 1 97 ? -3.502 -22.841 -9.321 1 98.5 97 ASP B O 1
ATOM 2920 N N . ILE B 1 98 ? -1.893 -22.416 -10.853 1 98.56 98 ILE B N 1
ATOM 2921 C CA . ILE B 1 98 ? -1.084 -21.601 -9.953 1 98.56 98 ILE B CA 1
ATOM 2922 C C . ILE B 1 98 ? -0.61 -20.345 -10.68 1 98.56 98 ILE B C 1
ATOM 2924 O O . ILE B 1 98 ? -0.005 -20.431 -11.751 1 98.56 98 ILE B O 1
ATOM 2928 N N . LEU B 1 99 ? -0.923 -19.215 -10.184 1 98.59 99 LEU B N 1
ATOM 2929 C CA . LEU B 1 99 ? -0.408 -17.927 -10.634 1 98.59 99 LEU B CA 1
ATOM 2930 C C . LEU B 1 99 ? 0.693 -17.427 -9.704 1 98.59 99 LEU B C 1
ATOM 2932 O O . LEU B 1 99 ? 0.443 -17.16 -8.526 1 98.59 99 LEU B O 1
ATOM 2936 N N . VAL B 1 100 ? 1.928 -17.362 -10.189 1 98.26 100 VAL B N 1
ATOM 2937 C CA . VAL B 1 100 ? 3.06 -16.884 -9.403 1 98.26 100 VAL B CA 1
ATOM 2938 C C . VAL B 1 100 ? 3.362 -15.43 -9.761 1 98.26 100 VAL B C 1
ATOM 2940 O O . VAL B 1 100 ? 3.825 -15.14 -10.867 1 98.26 100 VAL B O 1
ATOM 2943 N N . LEU B 1 101 ? 3.084 -14.605 -8.859 1 97.4 101 LEU B N 1
ATOM 2944 C CA . LEU B 1 101 ? 3.379 -13.183 -9.003 1 97.4 101 LEU B CA 1
ATOM 2945 C C . LEU B 1 101 ? 4.737 -12.846 -8.394 1 97.4 101 LEU B C 1
ATOM 2947 O O . LEU B 1 101 ? 4.84 -12.613 -7.188 1 97.4 101 LEU B O 1
ATOM 2951 N N . ASN B 1 102 ? 5.713 -12.749 -9.254 1 93.18 102 ASN B N 1
ATOM 2952 C CA . ASN B 1 102 ? 7.093 -12.615 -8.8 1 93.18 102 ASN B CA 1
ATOM 2953 C C . ASN B 1 102 ? 7.753 -11.365 -9.374 1 93.18 102 ASN B C 1
ATOM 2955 O O . ASN B 1 102 ? 8.715 -10.848 -8.803 1 93.18 102 ASN B O 1
ATOM 2959 N N . ALA B 1 103 ? 7.161 -10.841 -10.463 1 86.51 103 ALA B N 1
ATOM 2960 C CA . ALA B 1 103 ? 7.753 -9.677 -11.117 1 86.51 103 ALA B CA 1
ATOM 2961 C C . ALA B 1 103 ? 7.782 -8.475 -10.178 1 86.51 103 ALA B C 1
ATOM 2963 O O . ALA B 1 103 ? 6.814 -8.218 -9.458 1 86.51 103 ALA B O 1
ATOM 2964 N N . GLY B 1 104 ? 8.944 -7.796 -10.095 1 81.24 104 GLY B N 1
ATOM 2965 C CA . GLY B 1 104 ? 9.068 -6.604 -9.272 1 81.24 104 GLY B CA 1
ATOM 2966 C C . GLY B 1 104 ? 10.359 -5.845 -9.512 1 81.24 104 GLY B C 1
ATOM 2967 O O . GLY B 1 104 ? 11.294 -6.375 -10.116 1 81.24 104 GLY B O 1
ATOM 2968 N N . VAL B 1 105 ? 10.335 -4.605 -9.226 1 71.4 105 VAL B N 1
ATOM 2969 C CA . VAL B 1 105 ? 11.503 -3.742 -9.365 1 71.4 105 VAL B CA 1
ATOM 2970 C C . VAL B 1 105 ? 11.765 -3.01 -8.051 1 71.4 105 VAL B C 1
ATOM 2972 O O . VAL B 1 105 ? 10.859 -2.855 -7.229 1 71.4 105 VAL B O 1
ATOM 2975 N N . ASN B 1 106 ? 13.037 -2.757 -7.81 1 68.14 106 ASN B N 1
ATOM 2976 C CA . ASN B 1 106 ? 13.408 -1.921 -6.673 1 68.14 106 ASN B CA 1
ATOM 2977 C C . ASN B 1 106 ? 13.91 -0.552 -7.124 1 68.14 106 ASN B C 1
ATOM 2979 O O . ASN B 1 106 ? 14.356 -0.394 -8.261 1 68.14 106 ASN B O 1
ATOM 2983 N N . ALA B 1 107 ? 13.485 0.492 -6.465 1 61.21 107 ALA B N 1
ATOM 2984 C CA . ALA B 1 107 ? 14.079 1.81 -6.671 1 61.21 107 ALA B CA 1
ATOM 2985 C C . ALA B 1 107 ? 14.566 2.405 -5.353 1 61.21 107 ALA B C 1
ATOM 2987 O O . ALA B 1 107 ? 13.761 2.733 -4.478 1 61.21 107 ALA B O 1
ATOM 2988 N N . HIS B 1 108 ? 15.858 2.498 -5.232 1 67.77 108 HIS B N 1
ATOM 2989 C CA . HIS B 1 108 ? 16.429 3.12 -4.042 1 67.77 108 HIS B CA 1
ATOM 2990 C C . HIS B 1 108 ? 16.663 4.611 -4.257 1 67.77 108 HIS B C 1
ATOM 2992 O O . HIS B 1 108 ? 17.478 5.001 -5.096 1 67.77 108 HIS B O 1
ATOM 2998 N N . SER B 1 109 ? 15.938 5.441 -3.688 1 74.5 109 SER B N 1
ATOM 2999 C CA . SER B 1 109 ? 16.15 6.885 -3.69 1 74.5 109 SER B CA 1
ATOM 3000 C C . SER B 1 109 ? 15.497 7.541 -2.478 1 74.5 109 SER B C 1
ATOM 3002 O O . SER B 1 109 ? 14.464 7.074 -1.994 1 74.5 109 SER B O 1
ATOM 3004 N N . LYS B 1 110 ? 16.259 8.566 -2.057 1 79.67 110 LYS B N 1
ATOM 3005 C CA . LYS B 1 110 ? 15.606 9.4 -1.052 1 79.67 110 LYS B CA 1
ATOM 3006 C C . LYS B 1 110 ? 14.433 10.168 -1.654 1 79.67 110 LYS B C 1
ATOM 3008 O O . LYS B 1 110 ? 14.552 10.747 -2.736 1 79.67 110 LYS B O 1
ATOM 3013 N N . PHE B 1 111 ? 13.412 10.199 -0.907 1 86.51 111 PHE B N 1
ATOM 3014 C CA . PHE B 1 111 ? 12.208 10.859 -1.397 1 86.51 111 PHE B CA 1
ATOM 3015 C C . PHE B 1 111 ? 12.466 12.34 -1.647 1 86.51 111 PHE B C 1
ATOM 3017 O O . PHE B 1 111 ? 12.029 12.889 -2.66 1 86.51 111 PHE B O 1
ATOM 3024 N N . VAL B 1 112 ? 13.296 12.902 -0.845 1 82.21 112 VAL B N 1
ATOM 3025 C CA . VAL B 1 112 ? 13.552 14.338 -0.898 1 82.21 112 VAL B CA 1
ATOM 3026 C C . VAL B 1 112 ? 14.407 14.666 -2.119 1 82.21 112 VAL B C 1
ATOM 3028 O O . VAL B 1 112 ? 14.417 15.807 -2.589 1 82.21 112 VAL B O 1
ATOM 3031 N N . GLU B 1 113 ? 15.056 13.683 -2.544 1 80.33 113 GLU B N 1
ATOM 3032 C CA . GLU B 1 113 ? 16.012 13.907 -3.624 1 80.33 113 GLU B CA 1
ATOM 3033 C C . GLU B 1 113 ? 15.391 13.598 -4.984 1 80.33 113 GLU B C 1
ATOM 3035 O O . GLU B 1 113 ? 16.013 13.829 -6.023 1 80.33 113 GLU B O 1
ATOM 3040 N N . LEU B 1 114 ? 14.189 13.162 -4.926 1 83.74 114 LEU B N 1
ATOM 3041 C CA . LEU B 1 114 ? 13.547 12.845 -6.197 1 83.74 114 LEU B CA 1
ATOM 3042 C C . LEU B 1 114 ? 13.177 14.118 -6.951 1 83.74 114 LEU B C 1
ATOM 3044 O O . LEU B 1 114 ? 12.439 14.959 -6.434 1 83.74 114 LEU B O 1
ATOM 3048 N N . PRO B 1 115 ? 13.776 14.222 -8.154 1 83.18 115 PRO B N 1
ATOM 3049 C CA . PRO B 1 115 ? 13.41 15.409 -8.93 1 83.18 115 PRO B CA 1
ATOM 3050 C C . PRO B 1 115 ? 11.936 15.423 -9.329 1 83.18 115 PRO B C 1
ATOM 3052 O O . PRO B 1 115 ? 11.319 16.489 -9.393 1 83.18 115 PRO B O 1
ATOM 3055 N N . ASP B 1 116 ? 11.451 14.232 -9.676 1 88.88 116 ASP B N 1
ATOM 3056 C CA . ASP B 1 116 ? 10.034 14.056 -9.98 1 88.88 116 ASP B CA 1
ATOM 3057 C C . ASP B 1 116 ? 9.529 12.704 -9.482 1 88.88 116 ASP B C 1
ATOM 3059 O O . ASP B 1 116 ? 10.28 11.943 -8.868 1 88.88 116 ASP B O 1
ATOM 3063 N N . LEU B 1 117 ? 8.291 12.493 -9.727 1 91.59 117 LEU B N 1
ATOM 3064 C CA . LEU B 1 117 ? 7.692 11.3 -9.139 1 91.59 117 LEU B CA 1
ATOM 3065 C C . LEU B 1 117 ? 7.526 10.203 -10.185 1 91.59 117 LEU B C 1
ATOM 3067 O O . LEU B 1 117 ? 6.808 9.226 -9.958 1 91.59 117 LEU B O 1
ATOM 3071 N N . SER B 1 118 ? 8.169 10.348 -11.313 1 90.93 118 SER B N 1
ATOM 3072 C CA . SER B 1 118 ? 8.02 9.377 -12.392 1 90.93 118 SER B CA 1
ATOM 3073 C C . SER B 1 118 ? 8.503 7.996 -11.963 1 90.93 118 SER B C 1
ATOM 3075 O O . SER B 1 118 ? 7.819 6.995 -12.188 1 90.93 118 SER B O 1
ATOM 3077 N N . SER B 1 119 ? 9.658 7.981 -11.317 1 86.45 119 SER B N 1
ATOM 3078 C CA . SER B 1 119 ? 10.205 6.713 -10.846 1 86.45 119 SER B CA 1
ATOM 3079 C C . SER B 1 119 ? 9.313 6.089 -9.778 1 86.45 119 SER B C 1
ATOM 3081 O O . SER B 1 119 ? 9.14 4.869 -9.74 1 86.45 119 SER B O 1
ATOM 3083 N N . PHE B 1 120 ? 8.8 6.957 -9.001 1 87.08 120 PHE B N 1
ATOM 3084 C CA . PHE B 1 120 ? 7.895 6.517 -7.945 1 87.08 120 PHE B CA 1
ATOM 3085 C C . PHE B 1 120 ? 6.667 5.833 -8.535 1 87.08 120 PHE B C 1
ATOM 3087 O O . PHE B 1 120 ? 6.292 4.741 -8.104 1 87.08 120 PHE B O 1
ATOM 3094 N N . LYS B 1 121 ? 6.133 6.436 -9.519 1 92.2 121 LYS B N 1
ATOM 3095 C CA . LYS B 1 121 ? 4.954 5.906 -10.198 1 92.2 121 LYS B CA 1
ATOM 3096 C C . LYS B 1 121 ? 5.278 4.605 -10.926 1 92.2 121 LYS B C 1
ATOM 3098 O O . LYS B 1 121 ? 4.466 3.678 -10.942 1 92.2 121 LYS B O 1
ATOM 3103 N N . LYS B 1 122 ? 6.422 4.53 -11.48 1 91.48 122 LYS B N 1
ATOM 3104 C CA . LYS B 1 122 ? 6.836 3.326 -12.194 1 91.48 122 LYS B CA 1
ATOM 3105 C C . LYS B 1 122 ? 6.94 2.134 -11.247 1 91.48 122 LYS B C 1
ATOM 3107 O O . LYS B 1 122 ? 6.556 1.018 -11.602 1 91.48 122 LYS B O 1
ATOM 3112 N N . VAL B 1 123 ? 7.45 2.359 -10.088 1 91.13 123 VAL B N 1
ATOM 3113 C CA . VAL B 1 123 ? 7.575 1.303 -9.089 1 91.13 123 VAL B CA 1
ATOM 3114 C C . VAL B 1 123 ? 6.19 0.78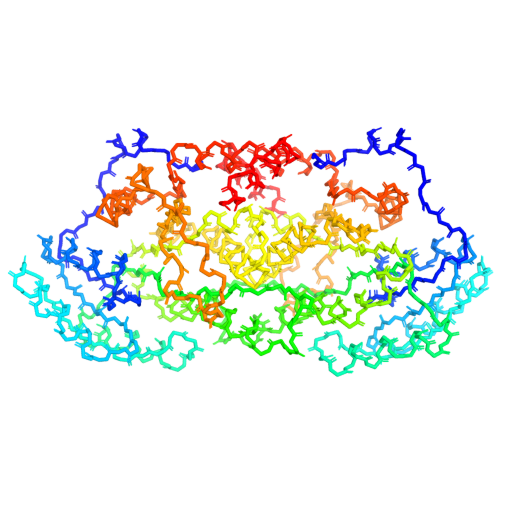1 -8.713 1 91.13 123 VAL B C 1
ATOM 3116 O O . VAL B 1 123 ? 5.971 -0.431 -8.654 1 91.13 123 VAL B O 1
ATOM 3119 N N . MET B 1 124 ? 5.257 1.661 -8.546 1 92.78 124 MET B N 1
ATOM 3120 C CA . MET B 1 124 ? 3.89 1.28 -8.203 1 92.78 124 MET B CA 1
ATOM 3121 C C . MET B 1 124 ? 3.238 0.507 -9.344 1 92.78 124 MET B C 1
ATOM 3123 O O . MET B 1 124 ? 2.55 -0.489 -9.112 1 92.78 124 MET B O 1
ATOM 3127 N N . GLU B 1 125 ? 3.497 0.965 -10.519 1 94.07 125 GLU B N 1
ATOM 3128 C CA . GLU B 1 125 ? 2.921 0.321 -11.695 1 94.07 125 GLU B CA 1
ATOM 3129 C C . GLU B 1 125 ? 3.43 -1.11 -11.847 1 94.07 125 GLU B C 1
ATOM 3131 O O . GLU B 1 125 ? 2.661 -2.018 -12.168 1 94.07 125 GLU B O 1
ATOM 3136 N N . THR B 1 126 ? 4.607 -1.3 -11.618 1 93.92 126 THR B N 1
ATOM 3137 C CA . THR B 1 126 ? 5.231 -2.601 -11.831 1 93.92 126 THR B CA 1
ATOM 3138 C C . THR B 1 126 ? 4.95 -3.535 -10.656 1 93.92 126 THR B C 1
ATOM 3140 O O . THR B 1 126 ? 4.458 -4.649 -10.846 1 93.92 126 THR B O 1
ATOM 3143 N N . ASN B 1 127 ? 5.205 -3.042 -9.468 1 92.56 127 ASN B N 1
ATOM 3144 C CA . ASN B 1 127 ? 5.156 -3.901 -8.29 1 92.56 127 ASN B CA 1
ATOM 3145 C C . ASN B 1 127 ? 3.719 -4.154 -7.84 1 92.56 127 ASN B C 1
ATOM 3147 O O . ASN B 1 127 ? 3.383 -5.261 -7.415 1 92.56 127 ASN B O 1
ATOM 3151 N N . PHE B 1 128 ? 2.92 -3.14 -7.865 1 93.41 128 PHE B N 1
ATOM 3152 C CA . PHE B 1 128 ? 1.565 -3.267 -7.342 1 93.41 128 PHE B CA 1
ATOM 3153 C C . PHE B 1 128 ? 0.589 -3.639 -8.452 1 93.41 128 PHE B C 1
ATOM 3155 O O . PHE B 1 128 ? -0.023 -4.709 -8.415 1 93.41 128 PHE B O 1
ATOM 3162 N N . TYR B 1 129 ? 0.497 -2.773 -9.49 1 96.35 129 TYR B N 1
ATOM 3163 C CA . TYR B 1 129 ? -0.452 -3.065 -10.558 1 96.35 129 TYR B CA 1
ATOM 3164 C C . TYR B 1 129 ? -0.033 -4.307 -11.335 1 96.35 129 TYR B C 1
ATOM 3166 O O . TYR B 1 129 ? -0.879 -5.02 -11.882 1 96.35 129 TYR B O 1
ATOM 3174 N N . GLY B 1 130 ? 1.244 -4.569 -11.349 1 96.35 130 GLY B N 1
ATOM 3175 C CA . GLY B 1 130 ? 1.761 -5.797 -11.932 1 96.35 130 GLY B CA 1
ATOM 3176 C C . GLY B 1 130 ? 1.245 -7.047 -11.245 1 96.35 130 GLY B C 1
ATOM 3177 O O . GLY B 1 130 ? 1.345 -8.148 -11.791 1 96.35 130 GLY B O 1
ATOM 3178 N N . CYS B 1 131 ? 0.724 -6.941 -10.059 1 96.24 131 CYS B N 1
ATOM 3179 C CA . CYS B 1 131 ? 0.072 -8.04 -9.356 1 96.24 131 CYS B CA 1
ATOM 3180 C C . CYS B 1 131 ? -1.438 -7.999 -9.562 1 96.24 131 CYS B C 1
ATOM 3182 O O . CYS B 1 131 ? -2.081 -9.044 -9.68 1 96.24 131 CYS B O 1
ATOM 3184 N N . VAL B 1 132 ? -1.97 -6.805 -9.639 1 96.55 132 VAL B N 1
ATOM 3185 C CA . VAL B 1 132 ? -3.414 -6.611 -9.715 1 96.55 132 VAL B CA 1
ATOM 3186 C C . VAL B 1 132 ? -3.924 -7.06 -11.083 1 96.55 132 VAL B C 1
ATOM 3188 O O . VAL B 1 132 ? -4.915 -7.788 -11.174 1 96.55 132 VAL B O 1
ATOM 3191 N N . TYR B 1 133 ? -3.265 -6.647 -12.186 1 97.35 133 TYR B N 1
ATOM 3192 C CA . TYR B 1 133 ? -3.72 -6.928 -13.543 1 97.35 133 TYR B CA 1
ATOM 3193 C C . TYR B 1 133 ? -3.774 -8.429 -13.801 1 97.35 133 TYR B C 1
ATOM 3195 O O . TYR B 1 133 ? -4.819 -8.963 -14.18 1 97.35 133 TYR B O 1
ATOM 3203 N N . PRO B 1 134 ? -2.678 -9.149 -13.544 1 97.86 134 PRO B N 1
ATOM 3204 C CA . PRO B 1 134 ? -2.744 -10.595 -13.769 1 97.86 134 PRO B CA 1
ATOM 3205 C C . PRO B 1 134 ? -3.825 -11.273 -12.929 1 97.86 134 PRO B C 1
ATOM 3207 O O . PRO B 1 134 ? -4.489 -12.199 -13.402 1 97.86 134 PRO B O 1
ATOM 3210 N N . THR B 1 135 ? -3.964 -10.822 -11.685 1 97.02 135 THR B N 1
ATOM 3211 C CA . THR B 1 135 ? -4.96 -11.402 -10.792 1 97.02 135 THR B CA 1
ATOM 3212 C C . THR B 1 135 ? -6.365 -11.229 -11.362 1 97.02 135 THR B C 1
ATOM 3214 O O . THR B 1 135 ? -7.148 -12.181 -11.397 1 97.02 135 THR B O 1
ATOM 3217 N N . LYS B 1 136 ? -6.653 -10.026 -11.816 1 96.21 136 LYS B N 1
ATOM 3218 C CA . LYS B 1 136 ? -7.972 -9.725 -12.365 1 96.21 136 LYS B CA 1
ATOM 3219 C C . LYS B 1 136 ? -8.327 -10.681 -13.5 1 96.21 136 LYS B C 1
ATOM 3221 O O . LYS B 1 136 ? -9.411 -11.268 -13.508 1 96.21 136 LYS B O 1
ATOM 3226 N N . TYR B 1 137 ? -7.463 -10.908 -14.364 1 96.83 137 TYR B N 1
ATOM 3227 C CA . TYR B 1 137 ? -7.78 -11.635 -15.588 1 96.83 137 TYR B CA 1
ATOM 3228 C C . TYR B 1 137 ? -7.603 -13.136 -15.391 1 96.83 137 TYR B C 1
ATOM 3230 O O . TYR B 1 137 ? -8.15 -13.937 -16.153 1 96.83 137 TYR B O 1
ATOM 3238 N N . ALA B 1 138 ? -6.866 -13.555 -14.364 1 97.57 138 ALA B N 1
ATOM 3239 C CA . ALA B 1 138 ? -6.649 -14.975 -14.097 1 97.57 138 ALA B CA 1
ATOM 3240 C C . ALA B 1 138 ? -7.763 -15.545 -13.224 1 97.57 138 ALA B C 1
ATOM 3242 O O . ALA B 1 138 ? -7.983 -16.758 -13.201 1 97.57 138 ALA B O 1
ATOM 3243 N N . LEU B 1 139 ? -8.437 -14.699 -12.458 1 95.96 139 LEU B N 1
ATOM 3244 C CA . LEU B 1 139 ? -9.345 -15.115 -11.394 1 95.96 139 LEU B CA 1
ATOM 3245 C C . LEU B 1 139 ? -10.419 -16.054 -11.934 1 95.96 139 LEU B C 1
ATOM 3247 O O . LEU B 1 139 ? -10.69 -17.1 -11.339 1 95.96 139 LEU B O 1
ATOM 3251 N N . PRO B 1 140 ? -11.016 -15.723 -13.121 1 95.19 140 PRO B N 1
ATOM 3252 C CA . PRO B 1 140 ? -12.054 -16.628 -13.621 1 95.19 140 PRO B CA 1
ATOM 3253 C C . PRO B 1 140 ? -11.533 -18.04 -13.875 1 95.19 140 PRO B C 1
ATOM 3255 O O . PRO B 1 140 ? -12.268 -19.015 -13.699 1 95.19 140 PRO B O 1
ATOM 3258 N N . TYR B 1 141 ? -10.371 -18.231 -14.232 1 96.92 141 TYR B N 1
ATOM 3259 C CA . TYR B 1 141 ? -9.787 -19.534 -14.527 1 96.92 141 TYR B CA 1
ATOM 3260 C C . TYR B 1 141 ? -9.337 -20.232 -13.249 1 96.92 141 TYR B C 1
ATOM 3262 O O . TYR B 1 141 ? -9.478 -21.45 -13.116 1 96.92 141 TYR B O 1
ATOM 3270 N N . LEU B 1 142 ? -8.817 -19.432 -12.311 1 97.14 142 LEU B N 1
ATOM 3271 C CA . LEU B 1 142 ? -8.386 -19.978 -11.028 1 97.14 142 LEU B CA 1
ATOM 3272 C C . LEU B 1 142 ? -9.577 -20.499 -10.231 1 97.14 142 LEU B C 1
ATOM 3274 O O . LEU B 1 142 ? -9.452 -21.474 -9.487 1 97.14 142 LEU B O 1
ATOM 3278 N N . GLN B 1 143 ? -10.649 -19.812 -10.409 1 94.67 143 GLN B N 1
ATOM 3279 C CA . GLN B 1 143 ? -11.856 -20.255 -9.72 1 94.67 143 GLN B CA 1
ATOM 3280 C C . GLN B 1 143 ? -12.291 -21.635 -10.205 1 94.67 143 GLN B C 1
ATOM 3282 O O . GLN B 1 143 ? -12.736 -22.466 -9.411 1 94.67 143 GLN B O 1
ATOM 3287 N N . LYS B 1 144 ? -12.156 -21.894 -11.434 1 95.18 144 LYS B N 1
ATOM 3288 C CA . LYS B 1 144 ? -12.568 -23.162 -12.029 1 95.18 144 LYS B CA 1
ATOM 3289 C C . LYS B 1 144 ? -11.691 -24.311 -11.537 1 95.18 144 LYS B C 1
ATOM 3291 O O . LYS B 1 144 ? -12.163 -25.441 -11.393 1 95.18 144 LYS B O 1
ATOM 3296 N N . THR B 1 145 ? -10.481 -24.022 -11.277 1 96.01 145 THR B N 1
ATOM 3297 C CA . THR B 1 145 ? -9.548 -25.079 -10.904 1 96.01 145 THR B CA 1
ATOM 3298 C C . THR B 1 145 ? -9.35 -25.116 -9.392 1 96.01 145 THR B C 1
ATOM 3300 O O . THR B 1 145 ? -8.595 -25.946 -8.879 1 96.01 145 THR B O 1
ATOM 3303 N N . LYS B 1 146 ? -10.031 -24.188 -8.681 1 95.01 146 LYS B N 1
ATOM 3304 C CA . LYS B 1 146 ? -9.741 -24.018 -7.26 1 95.01 146 LYS B CA 1
ATOM 3305 C C . LYS B 1 146 ? -8.245 -23.831 -7.023 1 95.01 146 LYS B C 1
ATOM 3307 O O . LYS B 1 146 ? -7.655 -24.511 -6.181 1 95.01 146 LYS B O 1
ATOM 3312 N N . GLY B 1 147 ? -7.715 -22.93 -7.808 1 96.79 147 GLY B N 1
ATOM 3313 C CA . GLY B 1 147 ? -6.276 -22.749 -7.912 1 96.79 147 GLY B CA 1
ATOM 3314 C C . GLY B 1 147 ? -5.701 -21.891 -6.801 1 96.79 147 GLY B C 1
ATOM 3315 O O . GLY B 1 147 ? -6.284 -21.792 -5.719 1 96.79 147 GLY B O 1
ATOM 3316 N N . GLN B 1 148 ? -4.416 -21.424 -7.066 1 96.82 148 GLN B N 1
ATOM 3317 C CA . GLN B 1 148 ? -3.648 -20.693 -6.063 1 96.82 148 GLN B CA 1
ATOM 3318 C C . GLN B 1 148 ? -2.943 -19.489 -6.68 1 96.82 148 GLN B C 1
ATOM 3320 O O . GLN B 1 148 ? -2.509 -19.541 -7.833 1 96.82 148 GLN B O 1
ATOM 3325 N N . ILE B 1 149 ? -2.951 -18.454 -5.884 1 97.33 149 ILE B N 1
ATOM 3326 C CA . ILE B 1 149 ? -2.119 -17.298 -6.198 1 97.33 149 ILE B CA 1
ATOM 3327 C C . ILE B 1 149 ? -0.942 -17.231 -5.227 1 97.33 149 ILE B C 1
ATOM 3329 O O . ILE B 1 149 ? -1.136 -17.169 -4.011 1 97.33 149 ILE B O 1
ATOM 3333 N N . LEU B 1 150 ? 0.236 -17.356 -5.729 1 96.5 150 LEU B N 1
ATOM 3334 C CA . LEU B 1 150 ? 1.467 -17.21 -4.959 1 96.5 150 LEU B CA 1
ATOM 3335 C C . LEU B 1 150 ? 2.069 -15.823 -5.155 1 96.5 150 LEU B C 1
ATOM 3337 O O . LEU B 1 150 ? 2.471 -15.467 -6.265 1 96.5 150 LEU B O 1
ATOM 3341 N N . VAL B 1 151 ? 2.128 -15.067 -4.094 1 94.19 151 VAL B N 1
ATOM 3342 C CA . VAL B 1 151 ? 2.56 -13.674 -4.162 1 94.19 151 VAL B CA 1
ATOM 3343 C C . VAL B 1 151 ? 3.923 -13.522 -3.489 1 94.19 151 VAL B C 1
ATOM 3345 O O . VAL B 1 151 ? 4.082 -13.855 -2.312 1 94.19 151 VAL B O 1
ATOM 3348 N N . LEU B 1 152 ? 4.847 -13.065 -4.264 1 88.36 152 LEU B N 1
ATOM 3349 C CA . LEU B 1 152 ? 6.155 -12.768 -3.69 1 88.36 152 LEU B CA 1
ATOM 3350 C C . LEU B 1 152 ? 6.233 -11.314 -3.238 1 88.36 152 LEU B C 1
ATOM 3352 O O . LEU B 1 152 ? 6.332 -10.406 -4.066 1 88.36 152 LEU B O 1
ATOM 3356 N N . SER B 1 153 ? 6.097 -11.101 -2.016 1 79.59 153 SER B N 1
ATOM 3357 C CA . SER B 1 153 ? 6.193 -9.778 -1.406 1 79.59 153 SER B CA 1
ATOM 3358 C C . SER B 1 153 ? 7.556 -9.568 -0.755 1 79.59 153 SER B C 1
ATOM 3360 O O . SER B 1 153 ? 8.584 -9.957 -1.314 1 79.59 153 SER B O 1
ATOM 3362 N N . SER B 1 154 ? 7.685 -8.693 0.14 1 61.28 154 SER B N 1
ATOM 3363 C CA . SER B 1 154 ? 8.921 -8.425 0.869 1 61.28 154 SER B CA 1
ATOM 3364 C C . SER B 1 154 ? 8.634 -8.013 2.309 1 61.28 154 SER B C 1
ATOM 3366 O O . SER B 1 154 ? 7.507 -7.641 2.641 1 61.28 154 SER B O 1
ATOM 3368 N N . LEU B 1 155 ? 9.633 -8.339 3.056 1 50.96 155 LEU B N 1
ATOM 3369 C CA . LEU B 1 155 ? 9.57 -7.824 4.419 1 50.96 155 LEU B CA 1
ATOM 3370 C C . LEU B 1 155 ? 9.355 -6.314 4.421 1 50.96 155 LEU B C 1
ATOM 3372 O O . LEU B 1 155 ? 8.761 -5.769 5.353 1 50.96 155 LEU B O 1
ATOM 3376 N N . SER B 1 156 ? 9.887 -5.768 3.362 1 45.41 156 SER B N 1
ATOM 3377 C CA . SER B 1 156 ? 9.745 -4.323 3.22 1 45.41 156 SER B CA 1
ATOM 3378 C C . SER B 1 156 ? 8.284 -3.926 3.037 1 45.41 156 SER B C 1
ATOM 3380 O O . SER B 1 156 ? 7.957 -2.738 3.002 1 45.41 156 SER B O 1
ATOM 3382 N N . GLY B 1 157 ? 7.466 -4.802 2.827 1 43.73 157 GLY B N 1
ATOM 3383 C CA . GLY B 1 157 ? 6.03 -4.574 2.815 1 43.73 157 GLY B CA 1
ATOM 3384 C C . GLY B 1 157 ? 5.428 -4.482 4.205 1 43.73 157 GLY B C 1
ATOM 3385 O O . GLY B 1 157 ? 4.253 -4.141 4.357 1 43.73 157 GLY B O 1
ATOM 3386 N N . GLU B 1 158 ? 6.279 -4.719 5.108 1 45.31 158 GLU B N 1
ATOM 3387 C CA . GLU B 1 158 ? 5.79 -4.721 6.483 1 45.31 158 GLU B CA 1
ATOM 3388 C C . GLU B 1 158 ? 6.557 -3.72 7.343 1 45.31 158 GLU B C 1
ATOM 3390 O O . GLU B 1 158 ? 6.049 -3.254 8.365 1 45.31 158 GLU B O 1
ATOM 3395 N N . ILE B 1 159 ? 7.789 -3.481 6.812 1 43.94 159 ILE B N 1
ATOM 3396 C CA . ILE B 1 159 ? 8.614 -2.564 7.591 1 43.94 159 ILE B CA 1
ATOM 3397 C C . ILE B 1 159 ? 9.195 -1.488 6.677 1 43.94 159 ILE B C 1
ATOM 3399 O O . ILE B 1 159 ? 9.773 -1.798 5.632 1 43.94 159 ILE B O 1
ATOM 3403 N N . GLY B 1 160 ? 8.942 -0.363 7.006 1 45.38 160 GLY B N 1
ATOM 3404 C CA . GLY B 1 160 ? 9.493 0.751 6.251 1 45.38 160 GLY B CA 1
ATOM 3405 C C . GLY B 1 160 ? 11.007 0.829 6.321 1 45.38 160 GLY B C 1
ATOM 3406 O O . GLY B 1 160 ? 11.59 0.711 7.401 1 45.38 160 GLY B O 1
ATOM 3407 N N . LEU B 1 161 ? 11.633 0.719 5.161 1 49.73 161 LEU B N 1
ATOM 3408 C CA . LEU B 1 161 ? 13.081 0.874 5.084 1 49.73 161 LEU B CA 1
ATOM 3409 C C . LEU B 1 161 ? 13.452 2.219 4.469 1 49.73 161 LEU B C 1
ATOM 3411 O O . LEU B 1 161 ? 12.766 2.705 3.567 1 49.73 161 LEU B O 1
ATOM 3415 N N . PRO B 1 162 ? 14.449 2.748 5.01 1 52.64 162 PRO B N 1
ATOM 3416 C CA . PRO B 1 162 ? 14.861 4.025 4.423 1 52.64 162 PRO B CA 1
ATOM 3417 C C . PRO B 1 162 ? 15.237 3.902 2.948 1 52.64 162 PRO B C 1
ATOM 3419 O O . PRO B 1 162 ? 15.683 2.84 2.507 1 52.64 162 PRO B O 1
ATOM 3422 N N . PHE B 1 163 ? 15.007 4.922 2.136 1 57.36 163 PHE B N 1
ATOM 3423 C CA . PHE B 1 163 ? 15.35 5.091 0.729 1 57.36 163 PHE B CA 1
ATOM 3424 C C . PHE B 1 163 ? 14.495 4.185 -0.149 1 57.36 163 PHE B C 1
ATOM 3426 O O . PHE B 1 163 ? 14.89 3.839 -1.264 1 57.36 163 PHE B O 1
ATOM 3433 N N . ARG B 1 164 ? 13.428 3.854 0.563 1 69.79 164 ARG B N 1
ATOM 3434 C CA . ARG B 1 164 ? 12.584 2.896 -0.143 1 69.79 164 ARG B CA 1
ATOM 3435 C C . ARG B 1 164 ? 11.111 3.274 -0.028 1 69.79 164 ARG B C 1
ATOM 3437 O O . ARG B 1 164 ? 10.249 2.403 0.106 1 69.79 164 ARG B O 1
ATOM 3444 N N . THR B 1 165 ? 10.917 4.529 -0.143 1 81.92 165 THR B N 1
ATOM 3445 C CA . THR B 1 165 ? 9.537 4.964 0.042 1 81.92 165 THR B CA 1
ATOM 3446 C C . THR B 1 165 ? 8.636 4.383 -1.045 1 81.92 165 THR B C 1
ATOM 3448 O O . THR B 1 165 ? 7.541 3.897 -0.756 1 81.92 165 THR B O 1
ATOM 3451 N N . ALA B 1 166 ? 9.182 4.443 -2.261 1 83.66 166 ALA B N 1
ATOM 3452 C CA . ALA B 1 166 ? 8.387 3.918 -3.368 1 83.66 166 ALA B CA 1
ATOM 3453 C C . ALA B 1 166 ? 8.215 2.407 -3.252 1 83.66 166 ALA B C 1
ATOM 3455 O O . ALA B 1 166 ? 7.112 1.885 -3.433 1 83.66 166 ALA B O 1
ATOM 3456 N N . TYR B 1 167 ? 9.24 1.801 -2.955 1 83.82 167 TYR B N 1
ATOM 3457 C CA . TYR B 1 167 ? 9.22 0.347 -2.849 1 83.82 167 TYR B CA 1
ATOM 3458 C C . TYR B 1 167 ? 8.344 -0.104 -1.687 1 83.82 167 TYR B C 1
ATOM 3460 O O . TYR B 1 167 ? 7.473 -0.961 -1.853 1 83.82 167 TYR B O 1
ATOM 3468 N N . CYS B 1 168 ? 8.544 0.476 -0.543 1 82.18 168 CYS B N 1
ATOM 3469 C CA . CYS B 1 168 ? 7.755 0.126 0.633 1 82.18 168 CYS B CA 1
ATOM 3470 C C . CYS B 1 168 ? 6.269 0.356 0.382 1 82.18 168 CYS B C 1
ATOM 3472 O O . CYS B 1 168 ? 5.442 -0.5 0.699 1 82.18 168 CYS B O 1
ATOM 3474 N N . SER B 1 169 ? 6.005 1.451 -0.189 1 88.56 169 SER B N 1
ATOM 3475 C CA . SER B 1 169 ? 4.608 1.754 -0.483 1 88.56 169 SER B CA 1
ATOM 3476 C C . SER B 1 169 ? 3.986 0.685 -1.376 1 88.56 169 SER B C 1
ATOM 3478 O O . SER B 1 169 ? 2.867 0.233 -1.126 1 88.56 169 SER B O 1
ATOM 3480 N N . SER B 1 170 ? 4.701 0.298 -2.36 1 89.38 170 SER B N 1
ATOM 3481 C CA . SER B 1 170 ? 4.185 -0.67 -3.322 1 89.38 170 SER B CA 1
ATOM 3482 C C . SER B 1 170 ? 3.96 -2.031 -2.671 1 89.38 170 SER B C 1
ATOM 3484 O O . SER B 1 170 ? 2.939 -2.678 -2.911 1 89.38 170 SER B O 1
ATOM 3486 N N . LYS B 1 171 ? 4.871 -2.44 -1.865 1 85.97 171 LYS B N 1
ATOM 3487 C CA . LYS B 1 171 ? 4.773 -3.758 -1.245 1 85.97 171 LYS B CA 1
ATOM 3488 C C . LYS B 1 171 ? 3.692 -3.78 -0.169 1 85.97 171 LYS B C 1
ATOM 3490 O O . LYS B 1 171 ? 3.014 -4.793 0.017 1 85.97 171 LYS B O 1
ATOM 3495 N N . PHE B 1 172 ? 3.559 -2.667 0.512 1 84.07 172 PHE B N 1
ATOM 3496 C CA . PHE B 1 172 ? 2.441 -2.546 1.44 1 84.07 172 PHE B CA 1
ATOM 3497 C C . PHE B 1 172 ? 1.112 -2.642 0.701 1 84.07 172 PHE B C 1
ATOM 3499 O O . PHE B 1 172 ? 0.178 -3.294 1.174 1 84.07 172 PHE B O 1
ATOM 3506 N N . ALA B 1 173 ? 1.083 -1.994 -0.379 1 89.49 173 ALA B N 1
ATOM 3507 C CA . ALA B 1 173 ? -0.133 -2.029 -1.187 1 89.49 173 ALA B CA 1
ATOM 3508 C C . ALA B 1 173 ? -0.466 -3.455 -1.616 1 89.49 173 ALA B C 1
ATOM 3510 O O . ALA B 1 173 ? -1.631 -3.86 -1.594 1 89.49 173 ALA B O 1
ATOM 3511 N N . VAL B 1 174 ? 0.54 -4.166 -1.953 1 90.66 174 VAL B N 1
ATOM 3512 C CA . VAL B 1 174 ? 0.363 -5.555 -2.365 1 90.66 174 VAL B CA 1
ATOM 3513 C C . VAL B 1 174 ? -0.241 -6.362 -1.218 1 90.66 174 VAL B C 1
ATOM 3515 O O . VAL B 1 174 ? -1.212 -7.097 -1.412 1 90.66 174 VAL B O 1
ATOM 3518 N N . THR B 1 175 ? 0.332 -6.201 -0.113 1 82.93 175 THR B N 1
ATOM 3519 C CA . THR B 1 175 ? -0.157 -6.921 1.058 1 82.93 175 THR B CA 1
ATOM 3520 C C . THR B 1 175 ? -1.615 -6.569 1.338 1 82.93 175 THR B C 1
ATOM 3522 O O . THR B 1 175 ? -2.446 -7.457 1.539 1 82.93 175 THR B O 1
ATOM 3525 N N . GLY B 1 176 ? -1.912 -5.345 1.339 1 83.31 176 GLY B N 1
ATOM 3526 C CA . GLY B 1 176 ? -3.279 -4.911 1.579 1 83.31 176 GLY B CA 1
ATOM 3527 C C . GLY B 1 176 ? -4.265 -5.456 0.562 1 83.31 176 GLY B C 1
ATOM 3528 O O . GLY B 1 176 ? -5.381 -5.84 0.916 1 83.31 176 GLY B O 1
ATOM 3529 N N . PHE B 1 177 ? -3.856 -5.514 -0.638 1 89.3 177 PHE B N 1
ATOM 3530 C CA . PHE B 1 177 ? -4.699 -6.017 -1.716 1 89.3 177 PHE B CA 1
ATOM 3531 C C . PHE B 1 177 ? -5.027 -7.491 -1.505 1 89.3 177 PHE B C 1
ATOM 3533 O O . PHE B 1 177 ? -6.197 -7.877 -1.499 1 89.3 177 PHE B O 1
ATOM 3540 N N . PHE B 1 178 ? -4.114 -8.222 -1.247 1 88.86 178 PHE B N 1
ATOM 3541 C CA . PHE B 1 178 ? -4.31 -9.667 -1.231 1 88.86 178 PHE B CA 1
ATOM 3542 C C . PHE B 1 178 ? -4.936 -10.114 0.085 1 88.86 178 PHE B C 1
ATOM 3544 O O . PHE B 1 178 ? -5.692 -11.087 0.12 1 88.86 178 PHE B O 1
ATOM 3551 N N . GLU B 1 179 ? -4.603 -9.458 1.102 1 78.57 179 GLU B N 1
ATOM 3552 C CA . GLU B 1 179 ? -5.3 -9.765 2.348 1 78.57 179 GLU B CA 1
ATOM 3553 C C . GLU B 1 179 ? -6.799 -9.511 2.219 1 78.57 179 GLU B C 1
ATOM 3555 O O . GLU B 1 179 ? -7.611 -10.283 2.733 1 78.57 179 GLU B O 1
ATOM 3560 N N . SER B 1 180 ? -7.13 -8.439 1.574 1 80.51 180 SER B N 1
ATOM 3561 C CA . SER B 1 180 ? -8.536 -8.126 1.34 1 80.51 180 SER B CA 1
ATOM 3562 C C . SER B 1 180 ? -9.165 -9.107 0.356 1 80.51 180 SER B C 1
ATOM 3564 O O . SER B 1 180 ? -10.283 -9.58 0.572 1 80.51 180 SER B O 1
ATOM 3566 N N . LEU B 1 181 ? -8.451 -9.359 -0.658 1 86.71 181 LEU B N 1
ATOM 3567 C CA . LEU B 1 181 ? -8.96 -10.26 -1.686 1 86.71 181 LEU B CA 1
ATOM 3568 C C . LEU B 1 181 ? -9.221 -11.648 -1.111 1 86.71 181 LEU B C 1
ATOM 3570 O O . LEU B 1 181 ? -10.195 -12.306 -1.484 1 86.71 181 LEU B O 1
ATOM 3574 N N . ARG B 1 182 ? -8.33 -12.088 -0.271 1 83.78 182 ARG B N 1
ATOM 3575 C CA . ARG B 1 182 ? -8.476 -13.397 0.357 1 83.78 182 ARG B CA 1
ATOM 3576 C C . ARG B 1 182 ? -9.832 -13.527 1.043 1 83.78 182 ARG B C 1
ATOM 3578 O O . ARG B 1 182 ? -10.491 -14.564 0.935 1 83.78 182 ARG B O 1
ATOM 3585 N N . ILE B 1 183 ? -10.181 -12.497 1.678 1 73.66 183 ILE B N 1
ATOM 3586 C CA . ILE B 1 183 ? -11.448 -12.507 2.402 1 73.66 183 ILE B CA 1
ATOM 3587 C C . ILE B 1 183 ? -12.608 -12.574 1.411 1 73.66 183 ILE B C 1
ATOM 3589 O O . ILE B 1 183 ? -13.594 -13.276 1.647 1 73.66 183 ILE B O 1
ATOM 3593 N N . GLU B 1 184 ? -12.467 -11.945 0.358 1 76.8 184 GLU B N 1
ATOM 3594 C CA . GLU B 1 184 ? -13.521 -11.919 -0.652 1 76.8 184 GLU B CA 1
ATOM 3595 C C . GLU B 1 184 ? -13.652 -13.271 -1.347 1 76.8 184 GLU B C 1
ATOM 3597 O O . GLU B 1 184 ? -14.739 -13.639 -1.8 1 76.8 184 GLU B O 1
ATOM 3602 N N . LEU B 1 185 ? -12.547 -13.956 -1.386 1 81.91 185 LEU B N 1
ATOM 3603 C CA . LEU B 1 185 ? -12.529 -15.201 -2.146 1 81.91 185 LEU B CA 1
ATOM 3604 C C . LEU B 1 185 ? -12.707 -16.403 -1.225 1 81.91 185 LEU B C 1
ATOM 3606 O O . LEU B 1 185 ? -12.615 -17.55 -1.67 1 81.91 185 LEU B O 1
ATOM 3610 N N . GLU B 1 186 ? -12.853 -16.21 -0.022 1 70.19 186 GLU B N 1
ATOM 3611 C CA . GLU B 1 186 ? -12.919 -17.28 0.97 1 70.19 186 GLU B CA 1
ATOM 3612 C C . GLU B 1 186 ? -13.906 -18.364 0.548 1 70.19 186 GLU B C 1
ATOM 3614 O O . GLU B 1 186 ? -13.646 -19.554 0.734 1 70.19 186 GLU B O 1
ATOM 3619 N N . ASN B 1 187 ? -14.886 -18.006 -0.125 1 69.17 187 ASN B N 1
ATOM 3620 C CA . ASN B 1 187 ? -15.906 -18.984 -0.492 1 69.17 187 ASN B CA 1
ATOM 3621 C C . ASN B 1 187 ? -15.597 -19.638 -1.836 1 69.17 187 ASN B C 1
ATOM 3623 O O . ASN B 1 187 ? -16.311 -20.544 -2.268 1 69.17 187 ASN B O 1
ATOM 3627 N N . LYS B 1 188 ? -14.508 -19.308 -2.516 1 74.41 188 LYS B N 1
ATOM 3628 C CA . LYS B 1 188 ? -14.232 -19.786 -3.868 1 74.41 188 LYS B CA 1
ATOM 3629 C C . LYS B 1 188 ? -13.102 -20.811 -3.869 1 74.41 188 LYS B C 1
ATOM 3631 O O . LYS B 1 188 ? -12.702 -21.302 -4.927 1 74.41 188 LYS B O 1
ATOM 3636 N N . ASP B 1 189 ? -12.548 -21.082 -2.738 1 84.71 189 ASP B N 1
ATOM 3637 C CA . ASP B 1 189 ? -11.521 -22.1 -2.538 1 84.71 189 ASP B CA 1
ATOM 3638 C C . ASP B 1 189 ? -10.238 -21.739 -3.283 1 84.71 189 ASP B C 1
ATOM 3640 O O . ASP B 1 189 ? -9.565 -22.615 -3.831 1 84.71 189 ASP B O 1
ATOM 3644 N N . ILE B 1 190 ? -10.077 -20.531 -3.634 1 92.42 190 ILE B N 1
ATOM 3645 C CA . ILE B 1 190 ? -8.807 -20.046 -4.163 1 92.42 190 ILE B CA 1
ATOM 3646 C C . ILE B 1 190 ? -7.861 -19.714 -3.011 1 92.42 190 ILE B C 1
ATOM 3648 O O . ILE B 1 190 ? -8.247 -19.029 -2.06 1 92.42 190 ILE B O 1
ATOM 3652 N N . ALA B 1 191 ? -6.709 -20.27 -3.054 1 93.16 191 ALA B N 1
ATOM 3653 C CA . ALA B 1 191 ? -5.724 -19.99 -2.012 1 93.16 191 ALA B CA 1
ATOM 3654 C C . ALA B 1 191 ? -4.825 -18.822 -2.407 1 93.16 191 ALA B C 1
ATOM 3656 O O . ALA B 1 191 ? -4.423 -18.705 -3.567 1 93.16 191 ALA B O 1
ATOM 3657 N N . ILE B 1 192 ? -4.627 -17.972 -1.465 1 92.95 192 ILE B N 1
ATOM 3658 C CA . ILE B 1 192 ? -3.659 -16.895 -1.635 1 92.95 192 ILE B CA 1
ATOM 3659 C C . ILE B 1 192 ? -2.514 -17.068 -0.64 1 92.95 192 ILE B C 1
ATOM 3661 O O . ILE B 1 192 ? -2.722 -17.004 0.574 1 92.95 192 ILE B O 1
ATOM 3665 N N . THR B 1 193 ? -1.349 -17.343 -1.164 1 91.5 193 THR B N 1
ATOM 3666 C CA . THR B 1 193 ? -0.154 -17.499 -0.342 1 91.5 193 THR B CA 1
ATOM 3667 C C . THR B 1 193 ? 0.789 -16.313 -0.528 1 91.5 193 THR B C 1
ATOM 3669 O O . THR B 1 193 ? 1.301 -16.087 -1.627 1 91.5 193 THR B O 1
ATOM 3672 N N . ILE B 1 194 ? 0.966 -15.573 0.523 1 88.73 194 ILE B N 1
ATOM 3673 C CA . ILE B 1 194 ? 1.878 -14.434 0.498 1 88.73 194 ILE B CA 1
ATOM 3674 C C . ILE B 1 194 ? 3.206 -14.822 1.144 1 88.73 194 ILE B C 1
ATOM 3676 O O . ILE B 1 194 ? 3.237 -15.266 2.295 1 88.73 194 ILE B O 1
ATOM 3680 N N . VAL B 1 195 ? 4.296 -14.667 0.379 1 85.83 195 VAL B N 1
ATOM 3681 C CA . VAL B 1 195 ? 5.615 -14.991 0.913 1 85.83 195 VAL B CA 1
ATOM 3682 C C . VAL B 1 195 ? 6.463 -13.724 0.998 1 85.83 195 VAL B C 1
ATOM 3684 O O . VAL B 1 195 ? 6.526 -12.946 0.042 1 85.83 195 VAL B O 1
ATOM 3687 N N . CYS B 1 196 ? 7.016 -13.574 2.119 1 76.45 196 CYS B N 1
ATOM 3688 C CA . CYS B 1 196 ? 7.861 -12.415 2.385 1 76.45 196 CYS B CA 1
ATOM 3689 C C . CYS B 1 196 ? 9.305 -12.838 2.628 1 76.45 196 CYS B C 1
ATOM 3691 O O . CYS B 1 196 ? 9.697 -13.098 3.767 1 76.45 196 CYS B O 1
ATOM 3693 N N . PRO B 1 197 ? 9.97 -12.959 1.581 1 63.4 197 PRO B N 1
ATOM 3694 C CA . PRO B 1 197 ? 11.375 -13.329 1.762 1 63.4 197 PRO B CA 1
ATOM 3695 C C . PRO B 1 197 ? 12.192 -12.232 2.441 1 63.4 197 PRO B C 1
ATOM 3697 O O . PRO B 1 197 ? 11.801 -11.062 2.417 1 63.4 197 PRO B O 1
ATOM 3700 N N . PRO B 1 198 ? 13.172 -12.746 3.368 1 51.42 198 PRO B N 1
ATOM 3701 C CA . PRO B 1 198 ? 14.012 -11.748 4.034 1 51.42 198 PRO B CA 1
ATOM 3702 C C . PRO B 1 198 ? 14.698 -10.803 3.049 1 51.42 198 PRO B C 1
ATOM 3704 O O . PRO B 1 198 ? 14.788 -11.107 1.857 1 51.42 198 PRO B O 1
ATOM 3707 N N . SER B 1 199 ? 14.846 -9.677 3.442 1 44.47 199 SER B N 1
ATOM 3708 C CA . SER B 1 199 ? 15.801 -8.881 2.676 1 44.47 199 SER B CA 1
ATOM 3709 C C . SER B 1 199 ? 17.092 -9.654 2.43 1 44.47 199 SER B C 1
ATOM 3711 O O . SER B 1 199 ? 17.748 -10.094 3.376 1 44.47 199 SER B O 1
ATOM 3713 N N . VAL B 1 200 ? 17.092 -10.664 1.563 1 36.42 200 VAL B N 1
ATOM 3714 C CA . VAL B 1 200 ? 18.381 -11.264 1.234 1 36.42 200 VAL B CA 1
ATOM 3715 C C . VAL B 1 200 ? 19.436 -10.171 1.079 1 36.42 200 VAL B C 1
ATOM 3717 O O . VAL B 1 200 ? 19.122 -9.051 0.668 1 36.42 200 VAL B O 1
ATOM 3720 N N . LYS B 1 201 ? 20.438 -10.181 1.845 1 34.77 201 LYS B N 1
ATOM 3721 C CA . LYS B 1 201 ? 21.573 -9.397 1.367 1 34.77 201 LYS B CA 1
ATOM 3722 C C . LYS B 1 201 ? 21.624 -9.377 -0.158 1 34.77 201 LYS B C 1
ATOM 3724 O O . LYS B 1 201 ? 22.156 -10.299 -0.779 1 34.77 201 LYS B O 1
ATOM 3729 N N . THR B 1 202 ? 20.612 -9.449 -0.84 1 32.21 202 THR B N 1
ATOM 3730 C CA . THR B 1 202 ? 21.04 -9.417 -2.234 1 32.21 202 THR B CA 1
ATOM 3731 C C . THR B 1 202 ? 22.042 -8.29 -2.467 1 32.21 202 THR B C 1
ATOM 3733 O O . THR B 1 202 ? 22.131 -7.356 -1.667 1 32.21 202 THR B O 1
ATOM 3736 N N . ASN B 1 203 ? 23.024 -8.541 -3.117 1 29.52 203 ASN B N 1
ATOM 3737 C CA . ASN B 1 203 ? 23.621 -7.473 -3.911 1 29.52 203 ASN B CA 1
ATOM 3738 C C . ASN B 1 203 ? 22.565 -6.496 -4.421 1 29.52 203 ASN B C 1
ATOM 3740 O O . ASN B 1 203 ? 22.145 -6.577 -5.576 1 29.52 203 ASN B O 1
ATOM 3744 N N . MET B 1 204 ? 21.581 -6.404 -3.971 1 32.59 204 MET B N 1
ATOM 3745 C CA . MET B 1 204 ? 20.51 -5.501 -4.381 1 32.59 204 MET B CA 1
ATOM 3746 C C . MET B 1 204 ? 21.077 -4.187 -4.908 1 32.59 204 MET B C 1
ATOM 3748 O O . MET B 1 204 ? 20.334 -3.228 -5.125 1 32.59 204 MET B O 1
ATOM 3752 N N . ARG B 1 205 ? 22.209 -3.984 -4.795 1 32.97 205 ARG B N 1
ATOM 3753 C CA . ARG B 1 205 ? 23.021 -3.056 -5.577 1 32.97 205 ARG B CA 1
ATOM 3754 C C . ARG B 1 205 ? 22.733 -3.199 -7.068 1 32.97 205 ARG B C 1
ATOM 3756 O O . ARG B 1 205 ? 22.847 -2.231 -7.823 1 32.97 205 ARG B O 1
ATOM 3763 N N . ASP B 1 206 ? 22.635 -4.477 -7.559 1 32.68 206 ASP B N 1
ATOM 3764 C CA . ASP B 1 206 ? 22.7 -4.628 -9.009 1 32.68 206 ASP B CA 1
ATOM 3765 C C . ASP B 1 206 ? 21.388 -4.203 -9.665 1 32.68 206 ASP B C 1
ATOM 3767 O O . ASP B 1 206 ? 21.319 -4.047 -10.886 1 32.68 206 ASP B O 1
ATOM 3771 N N . HIS B 1 207 ? 20.228 -4.277 -8.992 1 33.19 207 HIS B N 1
ATOM 3772 C CA . HIS B 1 207 ? 19.053 -3.777 -9.697 1 33.19 207 HIS B CA 1
ATOM 3773 C C . HIS B 1 207 ? 18.536 -2.49 -9.062 1 33.19 207 HIS B C 1
ATOM 3775 O O . HIS B 1 207 ? 17.329 -2.235 -9.06 1 33.19 207 HIS B O 1
ATOM 3781 N N . ASP B 1 208 ? 19.21 -1.794 -8.33 1 34.67 208 ASP B N 1
ATOM 3782 C CA . ASP B 1 208 ? 18.985 -0.41 -7.925 1 34.67 208 ASP B CA 1
ATOM 3783 C C . ASP B 1 208 ? 19.022 0.528 -9.13 1 34.67 208 ASP B C 1
ATOM 3785 O O . ASP B 1 208 ? 20.019 0.579 -9.853 1 34.67 208 ASP B O 1
ATOM 3789 N N . LEU B 1 209 ? 18.007 0.929 -9.528 1 32.71 209 LEU B N 1
ATOM 3790 C CA . LEU B 1 209 ? 18.127 1.876 -10.632 1 32.71 209 LEU B CA 1
ATOM 3791 C C . LEU B 1 209 ? 19.176 2.939 -10.324 1 32.71 209 LEU B C 1
ATOM 3793 O O . LEU B 1 209 ? 19.767 3.517 -11.239 1 32.71 209 LEU B O 1
ATOM 3797 N N . LEU B 1 210 ? 19.258 3.515 -9.123 1 32.43 210 LEU B N 1
ATOM 3798 C CA . LEU B 1 210 ? 20.252 4.553 -8.873 1 32.43 210 LEU B CA 1
ATOM 3799 C C . LEU B 1 210 ? 21.554 3.946 -8.359 1 32.43 210 LEU B C 1
ATOM 3801 O O . LEU B 1 210 ? 21.542 3.14 -7.427 1 32.43 210 LEU B O 1
ATOM 3805 N N . GLN B 1 211 ? 22.415 3.278 -9.146 1 33.64 211 GLN B N 1
ATOM 3806 C CA . GLN B 1 211 ? 23.771 2.74 -9.113 1 33.64 211 GLN B CA 1
ATOM 3807 C C . GLN B 1 211 ? 24.596 3.396 -8.01 1 33.64 211 GLN B C 1
ATOM 3809 O O . GLN B 1 211 ? 25.814 3.217 -7.948 1 33.64 211 GLN B O 1
ATOM 3814 N N . LYS B 1 212 ? 24.235 4.448 -7.201 1 34.71 212 LYS B N 1
ATOM 3815 C CA . LYS B 1 212 ? 25.295 5.18 -6.513 1 34.71 212 LYS B CA 1
ATOM 3816 C C . LYS B 1 212 ? 25.807 4.4 -5.306 1 34.71 212 LYS B C 1
ATOM 3818 O O . LYS B 1 212 ? 26.948 4.588 -4.878 1 34.71 212 LYS B O 1
ATOM 3823 N N . TYR B 1 213 ? 25.103 4.106 -4.332 1 33.39 213 TYR B N 1
ATOM 3824 C CA . TYR B 1 213 ? 25.833 3.806 -3.105 1 33.39 213 TYR B CA 1
ATOM 3825 C C . TYR B 1 213 ? 26.348 2.372 -3.113 1 33.39 213 TYR B C 1
ATOM 3827 O O . TYR B 1 213 ? 25.564 1.424 -3.032 1 33.39 213 TYR B O 1
ATOM 3835 N N . LYS B 1 214 ? 27.484 2.143 -3.77 1 33.84 214 LYS B N 1
ATOM 3836 C CA . LYS B 1 214 ? 28.424 1.037 -3.61 1 33.84 214 LYS B CA 1
ATOM 3837 C C . LYS B 1 214 ? 28.774 0.822 -2.14 1 33.84 214 LYS B C 1
ATOM 3839 O O . LYS B 1 214 ? 29.658 1.491 -1.602 1 33.84 214 LYS B O 1
ATOM 3844 N N . THR B 1 215 ? 28.013 0.705 -1.198 1 33.08 215 THR B N 1
ATOM 3845 C CA . THR B 1 215 ? 28.815 0.317 -0.042 1 33.08 215 THR B CA 1
ATOM 3846 C C . THR B 1 215 ? 29.653 -0.919 -0.357 1 33.08 215 THR B C 1
ATOM 3848 O O . THR B 1 215 ? 29.126 -1.93 -0.827 1 33.08 215 THR B O 1
ATOM 3851 N N . GLU B 1 216 ? 30.961 -0.879 -0.471 1 33.38 216 GLU B N 1
ATOM 3852 C CA . GLU B 1 216 ? 32.091 -1.792 -0.613 1 33.38 216 GLU B CA 1
ATOM 3853 C C . GLU B 1 216 ? 31.819 -3.119 0.091 1 33.38 216 GLU B C 1
ATOM 3855 O O . GLU B 1 216 ? 32.021 -4.188 -0.489 1 33.38 216 GLU B O 1
ATOM 3860 N N . GLU B 1 217 ? 32.189 -3.15 1.507 1 32.15 217 GLU B N 1
ATOM 3861 C CA . GLU B 1 217 ? 32.731 -4.28 2.255 1 32.15 217 GLU B CA 1
ATOM 3862 C C . GLU B 1 217 ? 31.632 -5.27 2.632 1 32.15 217 GLU B C 1
ATOM 3864 O O . GLU B 1 217 ? 31.064 -5.189 3.724 1 32.15 217 GLU B O 1
ATOM 3869 N N . MET B 1 218 ? 30.61 -5.399 2.072 1 34.44 218 MET B N 1
ATOM 3870 C CA . MET B 1 218 ? 29.874 -6.587 2.496 1 34.44 218 MET B CA 1
ATOM 3871 C C . MET B 1 218 ? 30.764 -7.825 2.445 1 34.44 218 MET B C 1
ATOM 3873 O O . MET B 1 218 ? 31.163 -8.263 1.364 1 34.44 218 MET B O 1
ATOM 3877 N N . ASN B 1 219 ? 31.62 -7.99 3.407 1 33.21 219 ASN B N 1
ATOM 3878 C CA . ASN B 1 219 ? 32.458 -9.157 3.659 1 33.21 219 ASN B CA 1
ATOM 3879 C C . ASN B 1 219 ? 31.709 -10.456 3.376 1 33.21 219 ASN B C 1
ATOM 3881 O O . ASN B 1 219 ? 30.478 -10.473 3.343 1 33.21 219 ASN B O 1
ATOM 3885 N N . GLU B 1 220 ? 32.42 -11.679 3.275 1 35.76 220 GLU B N 1
ATOM 3886 C CA . GLU B 1 220 ? 32.405 -13.129 3.103 1 35.76 220 GLU B CA 1
ATOM 3887 C C . GLU B 1 220 ? 31.275 -13.768 3.904 1 35.76 220 GLU B C 1
ATOM 3889 O O . GLU B 1 220 ? 30.87 -14.898 3.623 1 35.76 220 GLU B O 1
ATOM 3894 N N . THR B 1 221 ? 30.995 -13.391 5.208 1 35.23 221 THR B N 1
ATOM 3895 C CA . THR B 1 221 ? 30.129 -14.165 6.091 1 35.23 221 THR B CA 1
ATOM 3896 C C . THR B 1 221 ? 28.66 -13.897 5.778 1 35.23 221 THR B C 1
ATOM 3898 O O . THR B 1 221 ? 28.023 -13.066 6.429 1 35.23 221 THR B O 1
ATOM 3901 N N . ASP B 1 222 ? 28.245 -13.482 4.685 1 39.84 222 ASP B N 1
ATOM 3902 C CA . ASP B 1 222 ? 26.955 -13.11 4.112 1 39.84 222 ASP B CA 1
ATOM 3903 C C . ASP B 1 222 ? 25.931 -14.228 4.29 1 39.84 222 ASP B C 1
ATOM 3905 O O . ASP B 1 222 ? 25.977 -15.237 3.582 1 39.84 222 ASP B O 1
ATOM 3909 N N . ASN B 1 223 ? 25.585 -14.568 5.5 1 42.62 223 ASN B N 1
ATOM 3910 C CA . ASN B 1 223 ? 24.575 -15.489 6.011 1 42.62 223 ASN B CA 1
ATOM 3911 C C . ASN B 1 223 ? 23.229 -15.285 5.321 1 42.62 223 ASN B C 1
ATOM 3913 O O . ASN B 1 223 ? 22.183 -15.617 5.88 1 42.62 223 ASN B O 1
ATOM 3917 N N . ARG B 1 224 ? 23.284 -14.618 4.22 1 53.32 224 ARG B N 1
ATOM 3918 C CA . ARG B 1 224 ? 22.031 -14.406 3.502 1 53.32 224 ARG B CA 1
ATOM 3919 C C . ARG B 1 224 ? 21.57 -15.687 2.816 1 53.32 224 ARG B C 1
ATOM 3921 O O . ARG B 1 224 ? 22.388 -16.446 2.291 1 53.32 224 ARG B O 1
ATOM 3928 N N . MET B 1 225 ? 20.336 -16.017 3.019 1 61.46 225 MET B N 1
ATOM 3929 C CA . MET B 1 225 ? 19.68 -17.176 2.42 1 61.46 225 MET B CA 1
ATOM 3930 C C . MET B 1 225 ? 19.885 -17.197 0.909 1 61.46 225 MET B C 1
ATOM 3932 O O . MET B 1 225 ? 19.805 -16.156 0.253 1 61.46 225 MET B O 1
ATOM 3936 N N . SER B 1 226 ? 20.482 -18.327 0.351 1 73.64 226 SER B N 1
ATOM 3937 C CA . SER B 1 226 ? 20.643 -18.506 -1.088 1 73.64 226 SER B CA 1
ATOM 3938 C C . SER B 1 226 ? 19.297 -18.463 -1.805 1 73.64 226 SER B C 1
ATOM 3940 O O . SER B 1 226 ? 18.252 -18.678 -1.187 1 73.64 226 SER B O 1
ATOM 3942 N N . VAL B 1 227 ? 19.287 -18.062 -3.069 1 79.44 227 VAL B N 1
ATOM 3943 C CA . VAL B 1 227 ? 18.091 -18.041 -3.904 1 79.44 227 VAL B CA 1
ATOM 3944 C C . VAL B 1 227 ? 17.427 -19.416 -3.889 1 79.44 227 VAL B C 1
ATOM 3946 O O . VAL B 1 227 ? 16.198 -19.518 -3.853 1 79.44 227 VAL B O 1
ATOM 3949 N N . GLU B 1 228 ? 18.266 -20.454 -3.803 1 84.51 228 GLU B N 1
ATOM 3950 C CA . GLU B 1 228 ? 17.763 -21.824 -3.813 1 84.51 228 GLU B CA 1
ATOM 3951 C C . GLU B 1 228 ? 17.007 -22.144 -2.526 1 84.51 228 GLU B C 1
ATOM 3953 O O . GLU B 1 228 ? 15.925 -22.732 -2.566 1 84.51 228 GLU B O 1
ATOM 3958 N N . GLN B 1 229 ? 17.612 -21.724 -1.483 1 82.47 229 GLN B N 1
ATOM 3959 C CA . GLN B 1 229 ? 16.956 -21.969 -0.202 1 82.47 229 GLN B CA 1
ATOM 3960 C C . GLN B 1 229 ? 15.652 -21.184 -0.094 1 82.47 229 GLN B C 1
ATOM 3962 O O . GLN B 1 229 ? 14.667 -21.68 0.457 1 82.47 229 GLN B O 1
ATOM 3967 N N . CYS B 1 230 ? 15.698 -20.035 -0.649 1 83.88 230 CYS B N 1
ATOM 3968 C CA . CYS B 1 230 ? 14.495 -19.21 -0.668 1 83.88 230 CYS B CA 1
ATOM 3969 C C . CYS B 1 230 ? 13.397 -19.867 -1.495 1 83.88 230 CYS B C 1
ATOM 3971 O O . CYS B 1 230 ? 12.253 -19.97 -1.047 1 83.88 230 CYS B O 1
ATOM 3973 N N . ALA B 1 231 ? 13.804 -20.341 -2.618 1 90.19 231 ALA B N 1
ATOM 3974 C CA . ALA B 1 231 ? 12.847 -20.98 -3.517 1 90.19 231 ALA B CA 1
ATOM 3975 C C . ALA B 1 231 ? 12.244 -22.228 -2.878 1 90.19 231 ALA B C 1
ATOM 3977 O O . ALA B 1 231 ? 11.057 -22.513 -3.056 1 90.19 231 ALA B O 1
ATOM 3978 N N . ASP B 1 232 ? 13.069 -22.919 -2.085 1 89.49 232 ASP B N 1
ATOM 3979 C CA . ASP B 1 232 ? 12.578 -24.111 -1.401 1 89.49 232 ASP B CA 1
ATOM 3980 C C . ASP B 1 232 ? 11.47 -23.758 -0.41 1 89.49 232 ASP B C 1
ATOM 3982 O O . ASP B 1 232 ? 10.454 -24.452 -0.334 1 89.49 232 ASP B O 1
ATOM 3986 N N . THR B 1 233 ? 11.737 -22.751 0.288 1 87 233 THR B N 1
ATOM 3987 C CA . THR B 1 233 ? 10.753 -22.316 1.273 1 87 233 THR B CA 1
ATOM 3988 C C . THR B 1 233 ? 9.476 -21.84 0.587 1 87 233 THR B C 1
ATOM 3990 O O . THR B 1 233 ? 8.371 -22.125 1.055 1 87 233 THR B O 1
ATOM 3993 N N . ILE B 1 234 ? 9.647 -21.164 -0.485 1 91.76 234 ILE B N 1
ATOM 3994 C CA . ILE B 1 234 ? 8.51 -20.637 -1.231 1 91.76 234 ILE B CA 1
ATOM 3995 C C . ILE B 1 234 ? 7.668 -21.791 -1.771 1 91.76 234 ILE B C 1
ATOM 3997 O O . ILE B 1 234 ? 6.441 -21.781 -1.654 1 91.76 234 ILE B O 1
ATOM 4001 N N . ILE B 1 235 ? 8.29 -22.793 -2.306 1 94.61 235 ILE B N 1
ATOM 4002 C CA . ILE B 1 235 ? 7.598 -23.947 -2.87 1 94.61 235 ILE B CA 1
ATOM 4003 C C . ILE B 1 235 ? 6.857 -24.696 -1.765 1 94.61 235 ILE B C 1
ATOM 4005 O O . ILE B 1 235 ? 5.714 -25.118 -1.952 1 94.61 235 ILE B O 1
ATOM 4009 N N . LEU B 1 236 ? 7.554 -24.859 -0.653 1 93.38 236 LEU B N 1
ATOM 4010 C CA . LEU B 1 236 ? 6.912 -25.516 0.479 1 93.38 236 LEU B CA 1
ATOM 4011 C C . LEU B 1 236 ? 5.651 -24.768 0.898 1 93.38 236 LEU B C 1
ATOM 4013 O O . LEU B 1 236 ? 4.605 -25.382 1.124 1 93.38 236 LEU B O 1
ATOM 4017 N N . ALA B 1 237 ? 5.738 -23.488 0.998 1 91.2 237 ALA B N 1
ATOM 4018 C CA . ALA B 1 237 ? 4.595 -22.659 1.373 1 91.2 237 ALA B CA 1
ATOM 4019 C C . ALA B 1 237 ? 3.458 -22.804 0.366 1 91.2 237 ALA B C 1
ATOM 4021 O O . ALA B 1 237 ? 2.29 -22.904 0.749 1 91.2 237 ALA B O 1
ATOM 4022 N N . ALA B 1 238 ? 3.83 -22.787 -0.88 1 94.59 238 ALA B N 1
ATOM 4023 C CA . ALA B 1 238 ? 2.845 -22.927 -1.95 1 94.59 238 ALA B CA 1
ATOM 4024 C C . ALA B 1 238 ? 2.172 -24.295 -1.9 1 94.59 238 ALA B C 1
ATOM 4026 O O . ALA B 1 238 ? 0.948 -24.396 -2.01 1 94.59 238 ALA B O 1
ATOM 4027 N N . ASP B 1 239 ? 2.967 -25.303 -1.692 1 95.88 239 ASP B N 1
ATOM 4028 C CA . ASP B 1 239 ? 2.462 -26.673 -1.664 1 95.88 239 ASP B CA 1
ATOM 4029 C C . ASP B 1 239 ? 1.462 -26.866 -0.526 1 95.88 239 ASP B C 1
ATOM 4031 O O . ASP B 1 239 ? 0.556 -27.696 -0.623 1 95.88 239 ASP B O 1
ATOM 4035 N N . LYS B 1 240 ? 1.676 -26.126 0.508 1 93.89 240 LYS B N 1
ATOM 4036 C CA . LYS B 1 240 ? 0.819 -26.248 1.684 1 93.89 240 LYS B CA 1
ATOM 4037 C C . LYS B 1 240 ? -0.311 -25.224 1.65 1 93.89 240 LYS B C 1
ATOM 4039 O O . LYS B 1 240 ? -1.154 -25.191 2.548 1 93.89 240 LYS B O 1
ATOM 4044 N N . ARG B 1 241 ? -0.32 -24.368 0.638 1 92.95 241 ARG B N 1
ATOM 4045 C CA . ARG B 1 241 ? -1.298 -23.292 0.517 1 92.95 241 ARG B CA 1
ATOM 4046 C C . ARG B 1 241 ? -1.335 -22.441 1.782 1 92.95 241 ARG B C 1
ATOM 4048 O O . ARG B 1 241 ? -2.409 -22.168 2.321 1 92.95 241 ARG B O 1
ATOM 4055 N N . ALA B 1 242 ? -0.115 -22.126 2.153 1 87.71 242 ALA B N 1
ATOM 4056 C CA . ALA B 1 242 ? 0.03 -21.324 3.365 1 87.71 242 ALA B CA 1
ATOM 4057 C C . ALA B 1 242 ? -0.558 -19.929 3.174 1 87.71 242 ALA B C 1
ATOM 4059 O O . ALA B 1 242 ? -0.575 -19.403 2.058 1 87.71 242 ALA B O 1
ATOM 4060 N N . ARG B 1 243 ? -1.012 -19.399 4.203 1 82.05 243 ARG B N 1
ATOM 4061 C CA . ARG B 1 243 ? -1.621 -18.074 4.152 1 82.05 243 ARG B CA 1
ATOM 4062 C C . ARG B 1 243 ? -0.565 -16.994 3.945 1 82.05 243 ARG B C 1
ATOM 4064 O O . ARG B 1 243 ? -0.661 -16.196 3.009 1 82.05 243 ARG B O 1
ATOM 4071 N N . LYS B 1 244 ? 0.306 -16.833 4.836 1 81.02 244 LYS B N 1
ATOM 4072 C CA . LYS B 1 244 ? 1.39 -15.856 4.828 1 81.02 244 LYS B CA 1
ATOM 4073 C C . LYS B 1 244 ? 2.636 -16.412 5.512 1 81.02 244 LYS B C 1
ATOM 4075 O O . LYS B 1 244 ? 2.557 -16.934 6.626 1 81.02 244 LYS B O 1
ATOM 4080 N N . VAL B 1 245 ? 3.762 -16.262 4.807 1 80.35 245 VAL B N 1
ATOM 4081 C CA . VAL B 1 245 ? 4.99 -16.848 5.333 1 80.35 245 VAL B CA 1
ATOM 4082 C C . VAL B 1 245 ? 6.088 -15.788 5.385 1 80.35 245 VAL B C 1
ATOM 4084 O O . VAL B 1 245 ? 6.327 -15.084 4.401 1 80.35 245 VAL B O 1
ATOM 4087 N N . PHE B 1 246 ? 6.617 -15.607 6.59 1 71.34 246 PHE B N 1
ATOM 4088 C CA . PHE B 1 246 ? 7.795 -14.769 6.776 1 71.34 246 PHE B CA 1
ATOM 4089 C C . PHE B 1 246 ? 9.03 -15.622 7.041 1 71.34 246 PHE B C 1
ATOM 4091 O O . PHE B 1 246 ? 8.973 -16.585 7.808 1 71.34 246 PHE B O 1
ATOM 4098 N N . PHE B 1 247 ? 10.075 -15.308 6.376 1 63.04 247 PHE B N 1
ATOM 4099 C CA . PHE B 1 247 ? 11.321 -15.998 6.691 1 63.04 247 PHE B CA 1
ATOM 4100 C C . PHE B 1 247 ? 12.522 -15.104 6.407 1 63.04 247 PHE B C 1
ATOM 4102 O O . PHE B 1 247 ? 12.458 -14.225 5.544 1 63.04 247 PHE B O 1
ATOM 4109 N N . PRO B 1 248 ? 13.737 -15.166 7.188 1 60.29 248 PRO B N 1
ATOM 4110 C CA . PRO B 1 248 ? 13.946 -16.173 8.231 1 60.29 248 PRO B CA 1
ATOM 4111 C C . PRO B 1 248 ? 13.139 -15.888 9.496 1 60.29 248 PRO B C 1
ATOM 4113 O O . PRO B 1 248 ? 12.313 -14.972 9.512 1 60.29 248 PRO B O 1
ATOM 4116 N N . ARG B 1 249 ? 13.299 -16.827 10.437 1 54.34 249 ARG B N 1
ATOM 4117 C CA . ARG B 1 249 ? 12.569 -16.782 11.7 1 54.34 249 ARG B CA 1
ATOM 4118 C C . ARG B 1 249 ? 12.622 -15.387 12.314 1 54.34 249 ARG B C 1
ATOM 4120 O O . ARG B 1 249 ? 11.638 -14.918 12.888 1 54.34 249 ARG B O 1
ATOM 4127 N N . GLN B 1 250 ? 13.721 -14.737 12.031 1 49.97 250 GLN B N 1
ATOM 4128 C CA . GLN B 1 250 ? 13.894 -13.422 12.639 1 49.97 250 GLN B CA 1
ATOM 4129 C C . GLN B 1 250 ? 12.964 -12.394 12.001 1 49.97 250 GLN B C 1
ATOM 4131 O O . GLN B 1 250 ? 12.432 -11.52 12.688 1 49.97 250 GLN B O 1
ATOM 4136 N N . ALA B 1 251 ? 12.85 -12.53 10.691 1 53.72 251 ALA B N 1
ATOM 4137 C CA . ALA B 1 251 ? 11.936 -11.625 9.999 1 53.72 251 ALA B CA 1
ATOM 4138 C C . ALA B 1 251 ? 10.496 -11.844 10.456 1 53.72 251 ALA B C 1
ATOM 4140 O O . ALA B 1 251 ? 9.737 -10.886 10.617 1 53.72 251 ALA B O 1
ATOM 4141 N N . TYR B 1 252 ? 10.279 -13.076 10.673 1 53.77 252 TYR B N 1
ATOM 4142 C CA . TYR B 1 252 ? 8.969 -13.45 11.194 1 53.77 252 TYR B CA 1
ATOM 4143 C C . TYR B 1 252 ? 8.708 -12.786 12.541 1 53.77 252 TYR B C 1
ATOM 4145 O O . TYR B 1 252 ? 7.651 -12.187 12.75 1 53.77 252 TYR B O 1
ATOM 4153 N N . LEU B 1 253 ? 9.707 -12.796 13.328 1 53.33 253 LEU B N 1
ATOM 4154 C CA . LEU B 1 253 ? 9.564 -12.233 14.666 1 53.33 253 LEU B CA 1
ATOM 4155 C C . LEU B 1 253 ? 9.465 -10.712 14.607 1 53.33 253 LEU B C 1
ATOM 4157 O O . LEU B 1 253 ? 8.682 -10.108 15.344 1 53.33 253 LEU B O 1
ATOM 4161 N N . ALA B 1 254 ? 10.216 -10.166 13.686 1 52.55 254 ALA B N 1
ATOM 4162 C CA . ALA B 1 254 ? 10.212 -8.71 13.561 1 52.55 254 ALA B CA 1
ATOM 4163 C C . ALA B 1 254 ? 8.848 -8.203 13.103 1 52.55 254 ALA B C 1
ATOM 4165 O O . ALA B 1 254 ? 8.346 -7.201 13.617 1 52.55 254 ALA B O 1
ATOM 4166 N N . ALA B 1 255 ? 8.375 -8.93 12.162 1 54.88 255 ALA B N 1
ATOM 4167 C CA . ALA B 1 255 ? 7.093 -8.512 11.601 1 54.88 255 ALA B CA 1
ATOM 4168 C C . ALA B 1 255 ? 5.986 -8.585 12.649 1 54.88 255 ALA B C 1
ATOM 4170 O O . ALA B 1 255 ? 5.088 -7.74 12.672 1 54.88 255 ALA B O 1
ATOM 4171 N N . TYR B 1 256 ? 6.257 -9.474 13.499 1 51.14 256 TYR B N 1
ATOM 4172 C CA . TYR B 1 256 ? 5.173 -9.696 14.45 1 51.14 256 TYR B CA 1
ATOM 4173 C C . TYR B 1 256 ? 5.408 -8.914 15.737 1 51.14 256 TYR B C 1
ATOM 4175 O O . TYR B 1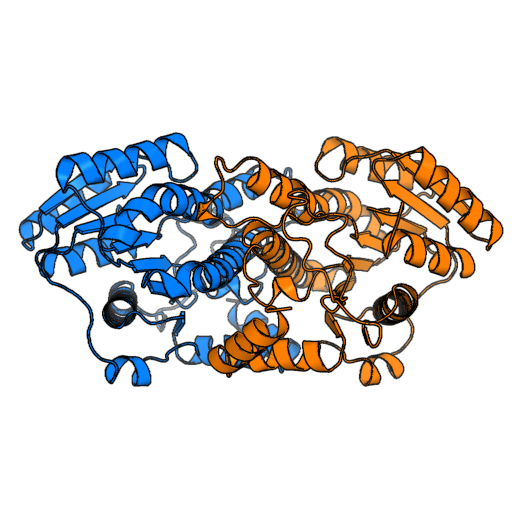 256 ? 4.462 -8.609 16.466 1 51.14 256 TYR B O 1
ATOM 4183 N N . ILE B 1 257 ? 6.745 -8.49 15.891 1 49.87 257 ILE B N 1
ATOM 4184 C CA . ILE B 1 257 ? 7.086 -7.773 17.115 1 49.87 257 ILE B CA 1
ATOM 4185 C C . ILE B 1 257 ? 6.958 -6.269 16.884 1 49.87 257 ILE B C 1
ATOM 4187 O O . ILE B 1 257 ? 6.61 -5.521 17.802 1 49.87 257 ILE B O 1
ATOM 4191 N N . ARG B 1 258 ? 7.136 -5.852 15.676 1 51.1 258 ARG B N 1
ATOM 4192 C CA . ARG B 1 258 ? 7.203 -4.434 15.342 1 51.1 258 ARG B CA 1
ATOM 4193 C C . ARG B 1 258 ? 5.954 -3.699 15.818 1 51.1 258 ARG B C 1
ATOM 4195 O O . ARG B 1 258 ? 6.044 -2.588 16.345 1 51.1 258 ARG B O 1
ATOM 4202 N N . PRO B 1 259 ? 4.872 -4.326 15.567 1 47.44 259 PRO B N 1
ATOM 4203 C CA . PRO B 1 259 ? 3.712 -3.564 16.037 1 47.44 259 PRO B CA 1
ATOM 4204 C C . PRO B 1 259 ? 3.762 -3.276 17.535 1 47.44 259 PRO B C 1
ATOM 4206 O O . PRO B 1 259 ? 3.176 -2.295 17.999 1 47.44 259 PRO B O 1
ATOM 4209 N N . PHE B 1 260 ? 4.608 -4.094 18.241 1 45.48 260 PHE B N 1
ATOM 4210 C CA . PHE B 1 260 ? 4.67 -3.931 19.688 1 45.48 260 PHE B CA 1
ATOM 4211 C C . PHE B 1 260 ? 5.843 -3.041 20.083 1 45.48 260 PHE B C 1
ATOM 4213 O O . PHE B 1 260 ? 5.776 -2.325 21.084 1 45.48 260 PHE B O 1
ATOM 4220 N N . PHE B 1 261 ? 6.821 -3.154 19.407 1 44.32 261 PHE B N 1
ATOM 4221 C CA . PHE B 1 261 ? 8.023 -2.409 19.763 1 44.32 261 PHE B CA 1
ATOM 4222 C C . PHE B 1 261 ? 8.628 -1.738 18.536 1 44.32 261 PHE B C 1
ATOM 4224 O O . PHE B 1 261 ? 9.765 -2.028 18.16 1 44.32 261 PHE B O 1
ATOM 4231 N N . PRO B 1 262 ? 7.69 -0.85 17.979 1 44.38 262 PRO B N 1
ATOM 4232 C CA . PRO B 1 262 ? 8.153 -0.275 16.713 1 44.38 262 PRO B CA 1
ATOM 4233 C C . PRO B 1 262 ? 9.519 0.395 16.834 1 44.38 262 PRO B C 1
ATOM 4235 O O . PRO B 1 262 ? 10.375 0.224 15.962 1 44.38 262 PRO B O 1
ATOM 4238 N N . ASP B 1 263 ? 9.567 1.099 17.88 1 45.25 263 ASP B N 1
ATOM 4239 C CA . ASP B 1 263 ? 10.829 1.813 18.049 1 45.25 263 ASP B CA 1
ATOM 4240 C C . ASP B 1 263 ? 12.004 0.84 18.133 1 45.25 263 ASP B C 1
ATOM 4242 O O . ASP B 1 263 ? 13.07 1.097 17.571 1 45.25 263 ASP B O 1
ATOM 4246 N N . TYR B 1 264 ? 11.709 -0.154 18.885 1 42.46 264 TYR B N 1
ATOM 4247 C CA . TYR B 1 264 ? 12.774 -1.141 19.028 1 42.46 264 TYR B CA 1
ATOM 4248 C C . TYR B 1 264 ? 13.067 -1.824 17.697 1 42.46 264 TYR B C 1
ATOM 4250 O O . TYR B 1 264 ? 14.228 -1.972 17.311 1 42.46 264 TYR B O 1
ATOM 4258 N N . VAL B 1 265 ? 11.965 -2.185 17.126 1 45.85 265 VAL B N 1
ATOM 4259 C CA . VAL B 1 265 ? 12.127 -2.882 15.854 1 45.85 265 VAL B CA 1
ATOM 4260 C C . VAL B 1 265 ? 12.703 -1.926 14.811 1 45.85 265 VAL B C 1
ATOM 4262 O O . VAL B 1 265 ? 13.594 -2.299 14.044 1 45.85 265 VAL B O 1
ATOM 4265 N N . ASP B 1 266 ? 12.198 -0.68 14.852 1 45.24 266 ASP B N 1
ATOM 4266 C CA . ASP B 1 266 ? 12.727 0.325 13.934 1 45.24 266 ASP B CA 1
ATOM 4267 C C . ASP B 1 266 ? 14.217 0.556 14.172 1 45.24 266 ASP B C 1
ATOM 4269 O O . ASP B 1 266 ? 14.99 0.688 13.221 1 45.24 266 ASP B O 1
ATOM 4273 N N . ASN B 1 267 ? 14.515 0.655 15.361 1 43.26 267 ASN B N 1
ATOM 4274 C CA . ASN B 1 267 ? 15.921 0.849 15.7 1 43.26 267 ASN B CA 1
ATOM 4275 C C . ASN B 1 267 ? 16.775 -0.329 15.239 1 43.26 267 ASN B C 1
ATOM 4277 O O . ASN B 1 267 ? 17.901 -0.141 14.776 1 43.26 267 ASN B O 1
ATOM 4281 N N . LYS B 1 268 ? 16.199 -1.481 15.453 1 43.79 268 LYS B N 1
ATOM 4282 C CA . LYS B 1 268 ? 16.945 -2.663 15.029 1 43.79 268 LYS B CA 1
ATOM 4283 C C . LYS B 1 268 ? 17.018 -2.749 13.507 1 43.79 268 LYS B C 1
ATOM 4285 O O . LYS B 1 268 ? 18.042 -3.152 12.952 1 43.79 268 LYS B O 1
ATOM 4290 N N . LEU B 1 269 ? 15.903 -2.387 12.973 1 44.17 269 LEU B N 1
ATOM 4291 C CA . LEU B 1 269 ? 15.868 -2.369 11.515 1 44.17 269 LEU B CA 1
ATOM 4292 C C . LEU B 1 269 ? 16.842 -1.336 10.96 1 44.17 269 LEU B C 1
ATOM 4294 O O . LEU B 1 269 ? 17.487 -1.572 9.936 1 44.17 269 LEU B O 1
ATOM 4298 N N . LYS B 1 270 ? 16.836 -0.107 11.569 1 41.77 270 LYS B N 1
ATOM 4299 C CA . LYS B 1 270 ? 17.853 0.875 11.205 1 41.77 270 LYS B CA 1
ATOM 4300 C C . LYS B 1 270 ? 19.253 0.272 11.283 1 41.77 270 LYS B C 1
ATOM 4302 O O . LYS B 1 270 ? 20.095 0.53 10.421 1 41.77 270 LYS B O 1
ATOM 4307 N N . LYS B 1 271 ? 19.447 -0.399 12.329 1 38.92 271 LYS B N 1
ATOM 4308 C CA . LYS B 1 271 ? 20.747 -1.04 12.504 1 38.92 271 LYS B CA 1
ATOM 4309 C C . LYS B 1 271 ? 20.974 -2.121 11.451 1 38.92 271 LYS B C 1
ATOM 4311 O O . LYS B 1 271 ? 22.09 -2.286 10.954 1 38.92 271 LYS B O 1
ATOM 4316 N N . PHE B 1 272 ? 19.927 -2.838 11.288 1 34.9 272 PHE B N 1
ATOM 4317 C CA . PHE B 1 272 ? 20.046 -3.909 10.305 1 34.9 272 PHE B CA 1
ATOM 4318 C C . PHE B 1 272 ? 20.09 -3.342 8.891 1 34.9 272 PHE B C 1
ATOM 4320 O O . PHE B 1 272 ? 20.73 -3.915 8.007 1 34.9 272 PHE B O 1
ATOM 4327 N N . ALA B 1 273 ? 19.23 -2.332 8.633 1 34.7 273 ALA B N 1
ATOM 4328 C CA . ALA B 1 273 ? 19.299 -1.627 7.357 1 34.7 273 ALA B CA 1
ATOM 4329 C C . ALA B 1 273 ? 20.606 -0.85 7.229 1 34.7 273 ALA B C 1
ATOM 4331 O O . ALA B 1 273 ? 21.062 -0.566 6.119 1 34.7 273 ALA B O 1
ATOM 4332 N N . LYS B 1 274 ? 21.083 -0.058 8.223 1 30.96 274 LYS B N 1
ATOM 4333 C CA . LYS B 1 274 ? 22.458 0.427 8.135 1 30.96 274 LYS B CA 1
ATOM 4334 C C . LYS B 1 274 ? 23.422 -0.711 7.814 1 30.96 274 LYS B C 1
ATOM 4336 O O . LYS B 1 274 ? 23.83 -1.457 8.707 1 30.96 274 LYS B O 1
ATOM 4341 N N . LEU B 1 275 ? 23.274 -1.379 6.698 1 26.38 275 LEU B N 1
ATOM 4342 C CA . LEU B 1 275 ? 24.435 -2.083 6.163 1 26.38 275 LEU B CA 1
ATOM 4343 C C . LEU B 1 275 ? 25.699 -1.245 6.324 1 26.38 275 LEU B C 1
ATOM 4345 O O . LEU B 1 275 ? 25.697 -0.048 6.029 1 26.38 275 LEU B O 1
#

Sequence (550 aa):
MGNNLAVLQIMPNKFKSGSVVLITGASQGIGKELALRYASRQCRLLLCARNVELLKNVQSLCNHLGGKAEICQMDVSNEEDCKRMIQECIKHFSKIDILVLNAGVNAHSKFVELPDLSSFKKVMETNFYGCVYPTKYALPYLQKTKGQILVLSSLSGEIGLPFRTAYCSSKFAVTGFFESLRIELENKDIAITIVCPPSVKTNMRDHDLLQKYKTEEMNETDNRMSVEQCADTIILAADKRARKVFFPRQAYLAAYIRPFFPDYVDNKLKKFAKLMGNNLAVLQIMPNKFKSGSVVLITGASQGIGKELALRYASRQCRLLLCARNVELLKNVQSLCNHLGGKAEICQMDVSNEEDCKRMIQECIKHFSKIDILVLNAGVNAHSKFVELPDLSSFKKVMETNFYGCVYPTKYALPYLQKTKGQILVLSSLSGEIGLPFRTAYCSSKFAVTGFFESLRIELENKDIAITIVCPPSVKTNMRDHDLLQKYKTEEMNETDNRMSVEQCADTIILAADKRARKVFFPRQAYLAAYIRPFFPDYVDNKLKKFAKL

Secondary structure (DSSP, 8-state):
-PBPHHHHHHSPP---TT-EEEEESTTSHHHHHHHHHHHTTT-EEEEEES-HHHHHHHHHHHHHTT-EEEEEE--TT-HHHHHHHHHHHHHHHS--SEEEE----B--B-GGG-S-SHHHHHHIIIIIIHHHHHHHHHHHHHHHHT-EEEEE--GGGTS--TTBHHHHHHHHHHHHHHHHHHHHTGGGT-EEEEEE-------TTTTBSS---------S---PPPHHHHHHHHHHHHHTT-SEEE-SHHHHHHHHHTTTSHHHHHHHHHHHH--/----HHHHHHSPP---TT-EEEEESTTSHHHHHHHHHHHTTT-EEEEEES-HHHHHHHHHHHHHTT-EEEEEE--TT-HHHHHHHHHHHHHHHS--SEEEE----B--B-GGG-S-SHHHHHHIIIIIIHHHHHHHHHHHHHHHHT-EEEEE--GGGTS--TTBHHHHHHHHHHHHHHHHHHHHTGGGT-EEEEEE-------TTTTBSS---------S---PPPHHHHHHHHHHHHHTT-SEEE-SHHHHHHHHHTTTSHHHHHHHHHHHH--

Solvent-accessible surface area (backbone atoms only — not comparable to full-atom values): 27126 Å² total; per-residue (Å²): 67,62,40,45,72,74,56,51,70,72,45,65,78,69,66,58,78,53,37,31,35,40,29,33,32,23,50,47,70,56,28,31,50,44,48,44,56,42,9,56,49,40,15,34,34,39,38,22,26,70,52,58,69,47,34,52,54,48,34,53,53,17,41,72,47,55,15,48,50,46,78,44,74,35,47,54,58,36,60,68,42,29,49,49,51,45,51,52,40,36,72,75,65,69,49,39,35,32,42,35,42,48,45,68,67,55,50,56,46,51,75,87,70,46,90,63,61,63,66,42,49,50,38,32,34,31,38,27,42,29,45,49,44,43,46,64,66,38,43,72,44,21,48,75,58,43,14,35,40,39,36,58,56,35,45,45,32,77,39,50,39,64,3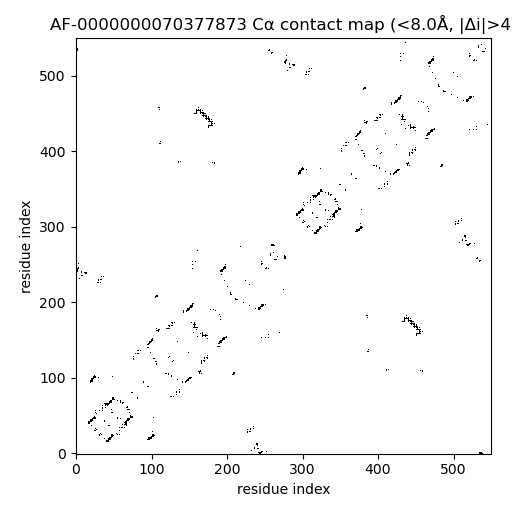6,19,30,42,39,10,14,19,32,10,18,41,50,20,27,49,50,5,44,45,59,65,33,60,86,51,56,48,38,54,22,40,35,21,50,44,79,45,70,54,73,56,60,79,57,23,73,55,71,68,84,71,78,78,79,75,63,91,85,62,82,44,68,50,63,64,59,48,36,52,52,50,49,52,38,56,26,42,57,33,51,27,34,44,31,52,71,63,47,35,46,44,66,41,39,23,57,69,33,27,51,58,40,48,50,47,43,48,53,63,62,58,111,68,62,42,45,72,75,55,51,69,71,45,68,79,70,65,59,78,54,38,31,36,40,32,33,32,22,51,47,72,57,28,30,50,43,49,44,55,42,8,58,50,41,15,33,33,39,38,23,25,71,54,58,69,47,35,51,53,47,32,53,53,18,40,72,46,54,15,49,50,46,76,44,74,35,47,55,57,35,59,68,42,29,50,49,51,46,50,51,40,35,72,75,67,70,50,41,35,32,42,35,42,49,46,69,67,55,50,54,45,49,75,87,70,46,91,62,60,64,66,45,50,50,38,32,33,30,39,26,42,30,47,48,42,42,47,64,64,38,44,72,44,22,50,75,57,44,14,36,39,40,37,58,56,35,45,44,33,75,39,49,39,64,35,19,30,43,40,10,14,19,32,9,19,41,50,19,28,49,51,6,44,45,60,65,32,60,88,49,57,47,38,56,23,38,35,21,48,45,79,46,71,54,72,57,60,79,58,24,72,57,70,68,82,69,78,78,80,75,65,91,85,63,82,44,70,48,63,64,58,49,37,51,53,51,48,52,38,56,27,42,56,33,53,29,34,47,32,52,72,63,48,36,47,45,65,41,38,24,57,70,33,28,52,58,41,47,51,48,42,48,52,62,64,56,114

Foldseek 3Di:
DADEPVRLVVFDFQDDQQAEEEFAPLLDFLNLLLLQVNLLSQYEYEYEEQDVVSVVVSQVNSVVSNYHYDYQHAQLLDLVSLLVSLVVSCVVPVAHAEYEQDWAAFAFAAPVPDPDCPVLVVRLSRLASSLVSNCVNRVVRNLVNLHEYQYEAALLCQPPDGSGPSVNVNRVNNVVVVVVVCVVCVVSNYFYEYEHEYPQPPVSCVRHPVNPDPPDPPDDVSPGDDSNNVSVSSVSCRRSSGRYYYDDPVSVCLSVCCVVVVVVSVVVVVVVSVD/DFDEPVNLVVFDFQDDQQAEEEFAPLLDFLNLLLLQVNLLSQYEYEYEEQDVVSVVVSQVNSVVSNYHYDYQHAALLDLVSLLVSLVVSCVVPVAHAEYEQDWAAFAFAAPVPDPDCPVLVVRLSRLASSLVSNCVNRVVRNLVNLHEYQYEAALLCQPPDGSGPSPNVNRVNNVVVVVVVCVVCVVSNYFYEYEHEYPQPPVSCVRHPVNPDPPDPPDDPSPGDDSNNVSVSSVSCRRSSGRYHYDDPVSVCLSVCCVVCVVVSVVVVCVVSVD